Protein 7CYW (pdb70)

Solvent-accessible surface area: 18345 Å² total; per-residue (Å²): 196,23,4,0,0,0,0,0,2,6,6,19,37,38,2,31,0,0,16,9,0,0,16,33,0,25,55,75,79,30,84,10,50,1,6,0,0,0,2,46,56,35,50,42,128,48,6,51,117,33,0,65,49,8,27,87,50,27,102,100,5,101,97,37,56,0,88,9,110,112,41,81,125,117,140,143,32,64,97,28,52,18,6,28,82,15,0,10,77,8,0,100,95,0,0,103,60,0,56,87,34,97,67,98,14,7,0,0,0,0,1,17,2,0,0,64,0,1,7,56,36,147,58,113,18,42,2,11,0,0,4,18,10,0,0,4,11,0,0,0,12,14,51,1,42,134,22,93,90,58,110,61,56,15,107,3,104,64,17,78,59,0,60,55,99,11,3,13,108,35,3,45,68,74,146,52,26,41,0,41,8,0,38,46,0,9,105,60,2,57,90,6,109,0,0,0,0,8,0,1,60,58,7,8,72,107,10,4,68,14,20,103,67,45,123,8,37,80,118,28,18,89,10,30,13,0,0,3,18,81,46,27,149,71,140,146,127,13,138,20,43,88,46,0,102,141,32,71,126,80,23,0,0,1,0,7,14,16,66,127,99,40,19,57,65,103,45,16,55,59,0,0,68,0,2,43,138,15,86,20,81,1,0,3,12,8,94,154,85,108,12,108,172,54,12,29,102,132,22,40,106,88,1,49,127,80,5,64,14,27,98,120,7,23,34,10,61,0,4,45,29,90,2,7,3,0,0,0,0,21,0,16,6,24,13,0,3,25,0,0,62,65,13,7,6,0,0,0,0,5,48,120,30,32,13,60,1,0,0,45,5,0,60,103,27,18,0,1,27,12,36,97,126,11,58,102,31,9,30,63,11,0,36,138,54,0,146,79,0,24,20,124,40,124,18,39,137,42,0,121,125,7,8,80,41,0,105,138,5,49,66,146,66,10,51,1,11,63,20,6,72,101,11,7,60,85,27,174

Secondary structure (DSSP, 8-state):
--EEEEE--SSHHHHHHHHHHHHHHHSTTT--EEEEEEEES-SSHHHHHHHHHHHHH-TTSEEEEEE-PPPPP-SSS-HHHHHHHHHHHHGGGHHHHHHTSSS-EEEEEE-GGGHHHHHHSSS---EEEEESS-HHHHHHHHHGGG---TTS-B--TTS--B-GGGS-GGGG-TTSHHHHHHHHHHTTGGGSSEEEES--TTTSHHHHHHHHTSSSSTTS--EEE--PPPPPP-SS--TTHHHHHTSPTT-EEEEE--SS--S-HHHHHHHHHHHHHHT-EEEEE---HHHHHHH-HHHHHHHHHHEEEES---HHHHHTSTTEEEEEE---HHHHHHHHHHT--EEE---STTHHHHHHHHHHTTSEEE-TTGGG-HHHHHHHHHHHHHSSSHHHHHHHHHHHHHHHHHSTTSHHHHHHHHHHHH--

Organism: Fagopyrum esculentum (NCBI:txid3617)

Nearest PDB structures (foldseek):
  7cyw-assembly1_A  TM=1.002E+00  e=9.414E-86  Fagopyrum esculentum
  6llz-assembly2_B  TM=9.837E-01  e=6.152E-76  Fagopyrum esculentum
  6llg-assembly1_A  TM=9.850E-01  e=1.643E-75  Fagopyrum esculentum
  6llg-assembly2_B  TM=9.857E-01  e=1.173E-74  Fagopyrum esculentum
  6llw-assembly2_B  TM=9.772E-01  e=1.031E-72  Fagopyrum esculentum

GO terms:
  GO:0035251 UDP-glucosyltransferase activity (F, IDA)
  GO:0120514 2-hydroxyflavanone C-glucosyltransferase activity (F, EXP)

InterPro domains:
  IPR002213 UDP-glucuronosyl/UDP-glucosyltransferase [PF00201] (262-430)
  IPR002213 UDP-glucuronosyl/UDP-glucosyltransferase [cd03784] (20-437)
  IPR035595 UDP-glycosyltransferase family, conserved site [PS00375] (340-383)
  IPR050481 UDP-glycosyltransferase, plant-type [PTHR48048] (22-453)

Sequence (428 aa):
QPHVVVCSGAGMGHLTPFLNLASALSSAPYNCKVTLLIVIPLITDAESHHISSFFSSHPTIHRLDFHVNLPAPKPNVDPFFLRYKSISDSAHRLPVHLSALSPPISAVFSDFLFTQGLNTTLPHLPNYTFTTTSARFFTLMSSYVPHLASSSSPVEIPGLEPFPTDNIPPPFFNPEHIFTSFTISNAKYFSLSKGILVNTFDSFEPETLSALNSGDTLSDLPPVIPIGPLNELEHNKQEELLPWLDQQPEKSVLYVSFGNRTAMSSDQILELGMGLERSDCRFIWVVKKSELRKLFGEELYLKLSEKGKLVKWVNQTEILGHTAVGGFLSHCGWNSVMEAARRRGVPILAWPQHGDQRENAWVVEKAGLGVWEREWASGIQAAIVEKVKMIMGNNDLRKSSAMKVGEEAKRACDVGGSSATALMNIIGSLK

Radius of gyration: 21.25 Å; Cα contacts (8 Å, |Δi|>4): 823; chains: 1; bounding box: 52×58×50 Å

B-factor: mean 33.5, std 13.97, range [15.5, 98.68]

Foldseek 3Di:
DAEEEEEFAADDLGVFVSLLVQVVCCDPPLNHQYEYEDEPPHPDPVVVVVVVQSCVVVVSYHYDYDYFDQDDDDPPDDRVLSRLLRLLVCLLVPQVVPCPDPDDHFEYEYELSNQLNQQPHPPNGQYADEYSADLQLVLVLLCLLVAADLPAWDDFPQDDTHGSVQAFVCSNPCPDSNSVSSNSRSVRQLRHQEYEYADFCLLPVSSQVSQVVCPTPVSHHHYAYQDPRDGDDGPDAWPCVVVLVPADFLQEEEEDADQDQADDLVLVLLLLLLCLLLLTAYEYQPVNPVPCVSNDPVSVVSNVVRYHHHNDGPLLNVLQRRSHNAYEYLQSPNNVRSLLQNLHEYAHDHDGDNSVVSQVSCVVQLSYHYPPPCVVRVSVVSNPCVCVSSDPDPSSVSSVVSNVLRVQQCPVVHRNVVRVSVVSVPTD

CATH classification: 3.40.50.2000 (+1 more: 3.40.50.2000)

Structure (mmCIF, N/CA/C/O backbone):
data_7CYW
#
_entry.id   7CYW
#
_cell.length_a   53.565
_cell.length_b   76.010
_cell.length_c   93.194
_cell.angle_alpha   90.000
_cell.angle_beta   90.000
_cell.angle_gamma   90.000
#
_symmetry.space_group_name_H-M   'P 21 21 21'
#
loop_
_entity.id
_entity.type
_entity.pdbx_description
1 polymer 'UDP-glycosyltransferase 708C1'
2 non-polymer 'ACETATE ION'
3 non-polymer "5-bromouridine 5'-(tetrahydrogen triphosphate)"
4 water water
#
loop_
_atom_site.group_PDB
_atom_site.id
_atom_site.type_symbol
_atom_site.label_atom_id
_atom_site.label_alt_id
_atom_site.label_comp_id
_atom_site.label_asym_id
_atom_site.label_entity_id
_atom_site.label_seq_id
_atom_site.pdbx_PDB_ins_code
_atom_site.Cartn_x
_atom_site.Cartn_y
_atom_site.Cartn_z
_atom_site.occupancy
_atom_site.B_iso_or_equiv
_atom_site.auth_seq_id
_atom_site.auth_comp_id
_atom_site.auth_asym_id
_atom_site.auth_atom_id
_atom_site.pdbx_PDB_model_num
ATOM 1 N N . GLN A 1 5 ? 19.760 63.801 47.640 1.00 66.98 19 GLN A N 1
ATOM 2 C CA . GLN A 1 5 ? 20.582 64.831 46.913 1.00 66.65 19 GLN A CA 1
ATOM 3 C C . GLN A 1 5 ? 21.468 64.333 45.748 1.00 60.82 19 GLN A C 1
ATOM 4 O O . GLN A 1 5 ? 21.513 65.003 44.718 1.00 63.43 19 GLN A O 1
ATOM 10 N N . PRO A 1 6 ? 22.190 63.193 45.899 1.00 56.76 20 PRO A N 1
ATOM 11 C CA . PRO A 1 6 ? 23.025 62.736 44.762 1.00 53.49 20 PRO A CA 1
ATOM 12 C C . PRO A 1 6 ? 22.211 62.326 43.537 1.00 50.43 20 PRO A C 1
ATOM 13 O O . PRO A 1 6 ? 21.251 61.565 43.675 1.00 51.22 20 PRO A O 1
ATOM 17 N N . HIS A 1 7 ? 22.577 62.848 42.363 1.00 46.41 21 HIS A N 1
ATOM 18 C CA . HIS A 1 7 ? 21.902 62.500 41.116 1.00 43.43 21 HIS A CA 1
ATOM 19 C C . HIS A 1 7 ? 22.667 61.386 40.438 1.00 43.76 21 HIS A C 1
ATOM 20 O O . HIS A 1 7 ? 23.809 61.575 40.022 1.00 44.77 21 HIS A O 1
ATOM 27 N N . VAL A 1 8 ? 22.026 60.231 40.313 1.00 42.41 22 VAL A N 1
ATOM 28 C CA . VAL A 1 8 ? 22.650 59.076 39.683 1.00 37.93 22 VAL A CA 1
ATOM 29 C C . VAL A 1 8 ? 21.848 58.643 38.467 1.00 34.74 22 VAL A C 1
ATOM 30 O O . VAL A 1 8 ? 20.614 58.811 38.423 1.00 34.64 22 VAL A O 1
ATOM 34 N N . VAL A 1 9 ? 22.563 58.110 37.478 1.00 29.16 23 VAL A N 1
ATOM 35 C CA . VAL A 1 9 ? 21.966 57.618 36.265 1.00 28.50 23 VAL A CA 1
ATOM 36 C C . VAL A 1 9 ? 22.175 56.114 36.262 1.00 26.98 23 VAL A C 1
ATOM 37 O O . VAL A 1 9 ? 23.313 55.645 36.401 1.00 24.18 23 VAL A O 1
ATOM 41 N N . VAL A 1 10 ? 21.072 55.385 36.102 1.00 26.40 24 VAL A N 1
ATOM 42 C CA . VAL A 1 10 ? 21.097 53.943 35.953 1.00 26.16 24 VAL A CA 1
ATOM 43 C C . VAL A 1 10 ? 20.910 53.702 34.475 1.00 24.49 24 VAL A C 1
ATOM 44 O O . VAL A 1 10 ? 19.892 54.097 33.921 1.00 26.10 24 VAL A O 1
ATOM 48 N N . CYS A 1 11 ? 21.896 53.074 33.839 1.00 26.01 25 CYS A N 1
ATOM 49 C CA . CYS A 1 11 ? 21.875 52.836 32.389 1.00 25.45 25 CYS A CA 1
ATOM 50 C C . CYS A 1 11 ? 21.595 51.390 32.059 1.00 25.77 25 CYS A C 1
ATOM 51 O O . CYS A 1 11 ? 22.493 50.539 32.125 1.00 23.64 25 CYS A O 1
ATOM 54 N N . SER A 1 12 ? 20.343 51.121 31.699 1.00 24.02 26 SER A N 1
ATOM 55 C CA . SER A 1 12 ? 19.899 49.787 31.348 1.00 26.59 26 SER A CA 1
ATOM 56 C C . SER A 1 12 ? 20.221 49.467 29.896 1.00 26.29 26 SER A C 1
ATOM 57 O O . SER A 1 12 ? 20.580 50.352 29.116 1.00 27.47 26 SER A O 1
ATOM 60 N N . GLY A 1 13 ? 20.036 48.205 29.521 1.00 27.90 27 GLY A N 1
ATOM 61 C CA . GLY A 1 13 ? 20.420 47.713 28.189 1.00 29.53 27 GLY A CA 1
ATOM 62 C C . GLY A 1 13 ? 19.239 47.194 27.400 1.00 31.10 27 GLY A C 1
ATOM 63 O O . GLY A 1 13 ? 18.320 47.953 27.099 1.00 34.06 27 GLY A O 1
ATOM 64 N N . ALA A 1 14 ? 19.263 45.917 27.043 1.00 29.68 28 ALA A N 1
ATOM 65 C CA . ALA A 1 14 ? 18.181 45.325 26.252 1.00 31.75 28 ALA A CA 1
ATOM 66 C C . ALA A 1 14 ? 17.780 43.957 26.801 1.00 33.34 28 ALA A C 1
ATOM 67 O O . ALA A 1 14 ? 18.632 43.166 27.183 1.00 32.38 28 ALA A O 1
ATOM 69 N N . GLY A 1 15 ? 16.475 43.706 26.842 1.00 38.04 29 GLY A N 1
ATOM 70 C CA . GLY A 1 15 ? 15.920 42.401 27.234 1.00 39.72 29 GLY A CA 1
ATOM 71 C C . GLY A 1 15 ? 15.706 42.322 28.732 1.00 38.80 29 GLY A C 1
ATOM 72 O O . GLY A 1 15 ? 16.485 42.895 29.500 1.00 37.12 29 GLY A O 1
ATOM 73 N N . MET A 1 16 ? 14.674 41.580 29.142 1.00 38.92 30 MET A N 1
ATOM 74 C CA . MET A 1 16 ? 14.229 41.520 30.549 1.00 38.16 30 MET A CA 1
ATOM 75 C C . MET A 1 16 ? 15.285 41.130 31.580 1.00 36.93 30 MET A C 1
ATOM 76 O O . MET A 1 16 ? 15.303 41.654 32.693 1.00 37.22 30 MET A O 1
ATOM 81 N N . GLY A 1 17 ? 16.153 40.201 31.209 1.00 38.62 31 GLY A N 1
ATOM 82 C CA . GLY A 1 17 ? 17.240 39.759 32.080 1.00 38.24 31 GLY A CA 1
ATOM 83 C C . GLY A 1 17 ? 18.206 40.879 32.405 1.00 38.24 31 GLY A C 1
ATOM 84 O O . GLY A 1 17 ? 18.887 40.861 33.428 1.00 37.27 31 GLY A O 1
ATOM 85 N N . HIS A 1 18 ? 18.284 41.852 31.515 1.00 37.59 32 HIS A N 1
ATOM 86 C CA . HIS A 1 18 ? 19.035 43.036 31.811 1.00 40.12 32 HIS A CA 1
ATOM 87 C C . HIS A 1 18 ? 18.157 44.069 32.460 1.00 37.27 32 HIS A C 1
ATOM 88 O O . HIS A 1 18 ? 18.553 44.620 33.458 1.00 42.39 32 HIS A O 1
ATOM 95 N N . LEU A 1 19 ? 16.937 44.251 31.979 1.00 33.97 33 LEU A N 1
ATOM 96 C CA . LEU A 1 19 ? 16.079 45.333 32.469 1.00 32.99 33 LEU A CA 1
ATOM 97 C C . LEU A 1 19 ? 15.708 45.239 33.947 1.00 28.65 33 LEU A C 1
ATOM 98 O O . LEU A 1 19 ? 15.935 46.178 34.728 1.00 26.21 33 LEU A O 1
ATOM 103 N N . THR A 1 20 ? 15.152 44.095 34.332 1.00 27.51 34 THR A N 1
ATOM 104 C CA . THR A 1 20 ? 14.660 43.893 35.695 1.00 27.36 34 THR A CA 1
ATOM 105 C C . THR A 1 20 ? 15.622 44.364 36.794 1.00 24.80 34 THR A C 1
ATOM 106 O O . THR A 1 20 ? 15.242 45.201 37.594 1.00 25.80 34 THR A O 1
ATOM 110 N N . PRO A 1 21 ? 16.873 43.866 36.821 1.00 23.62 35 PRO A N 1
ATOM 111 C CA . PRO A 1 21 ? 17.775 44.306 37.906 1.00 23.11 35 PRO A CA 1
ATOM 112 C C . PRO A 1 21 ? 18.065 45.816 37.878 1.00 21.82 35 PRO A C 1
ATOM 113 O O . PRO A 1 21 ? 18.230 46.425 38.936 1.00 22.19 35 PRO A O 1
ATOM 117 N N . PHE A 1 22 ? 18.085 46.425 36.695 1.00 21.68 36 PHE A N 1
ATOM 118 C CA . PHE A 1 22 ? 18.241 47.891 36.604 1.00 23.82 36 PHE A CA 1
ATOM 119 C C . PHE A 1 22 ? 17.030 48.644 37.158 1.00 22.57 36 PHE A C 1
ATOM 120 O O . PHE A 1 22 ? 17.195 49.635 37.874 1.00 23.49 36 PHE A O 1
ATOM 128 N N . LEU A 1 23 ? 15.833 48.148 36.861 1.00 24.37 37 LEU A N 1
ATOM 129 C CA . LEU A 1 23 ? 14.597 48.693 37.473 1.00 26.07 37 LEU A CA 1
ATOM 130 C C . LEU A 1 23 ? 14.621 48.565 38.975 1.00 24.79 37 LEU A C 1
ATOM 131 O O . LEU A 1 23 ? 14.287 49.519 39.680 1.00 24.78 37 LEU A O 1
ATOM 136 N N . ASN A 1 24 ? 15.023 47.385 39.461 1.00 25.52 38 ASN A N 1
ATOM 137 C CA . ASN A 1 24 ? 15.139 47.127 40.885 1.00 25.47 38 ASN A CA 1
ATOM 138 C C . ASN A 1 24 ? 16.183 48.021 41.533 1.00 25.26 38 ASN A C 1
ATOM 139 O O . ASN A 1 24 ? 15.966 48.505 42.632 1.00 24.78 38 ASN A O 1
ATOM 144 N N . LEU A 1 25 ? 17.322 48.216 40.873 1.00 24.44 39 LEU A N 1
ATOM 145 C CA . LEU A 1 25 ? 18.349 49.112 41.413 1.00 25.91 39 LEU A CA 1
ATOM 146 C C . LEU A 1 25 ? 17.858 50.574 41.489 1.00 24.97 39 LEU A C 1
ATOM 147 O O . LEU A 1 25 ? 17.970 51.241 42.525 1.00 25.84 39 LEU A O 1
ATOM 152 N N . ALA A 1 26 ? 17.313 51.039 40.377 1.00 25.48 40 ALA A N 1
ATOM 153 C CA . ALA A 1 26 ? 16.787 52.388 40.257 1.00 26.88 40 ALA A CA 1
ATOM 154 C C . ALA A 1 26 ? 15.791 52.659 41.379 1.00 29.22 40 ALA A C 1
ATOM 155 O O . ALA A 1 26 ? 15.867 53.691 42.042 1.00 29.74 40 ALA A O 1
ATOM 157 N N . SER A 1 27 ? 14.901 51.697 41.621 1.00 30.93 41 SER A N 1
ATOM 158 C CA . SER A 1 27 ? 13.882 51.822 42.660 1.00 31.73 41 SER A CA 1
ATOM 159 C C . SER A 1 27 ? 14.481 51.844 44.064 1.00 33.34 41 SER A C 1
ATOM 160 O O . SER A 1 27 ? 14.084 52.657 44.899 1.00 34.76 41 SER A O 1
ATOM 163 N N . ALA A 1 28 ? 15.430 50.950 44.321 1.00 32.84 42 ALA A N 1
ATOM 164 C CA . ALA A 1 28 ? 16.102 50.885 45.621 1.00 34.13 42 ALA A CA 1
ATOM 165 C C . ALA A 1 28 ? 16.846 52.181 45.933 1.00 34.82 42 ALA A C 1
ATOM 166 O O . ALA A 1 28 ? 16.783 52.667 47.049 1.00 37.87 42 ALA A O 1
ATOM 168 N N . LEU A 1 29 ? 17.533 52.740 44.943 1.00 33.76 43 LEU A N 1
ATOM 169 C CA . LEU A 1 29 ? 18.265 53.999 45.124 1.00 35.01 43 LEU A CA 1
ATOM 170 C C . LEU A 1 29 ? 17.360 55.219 45.337 1.00 38.32 43 LEU A C 1
ATOM 171 O O . LEU A 1 29 ? 17.704 56.098 46.119 1.00 40.54 43 LEU A O 1
ATOM 176 N N . SER A 1 30 ? 16.219 55.257 44.649 1.00 39.93 44 SER A N 1
ATOM 177 C CA . SER A 1 30 ? 15.242 56.351 44.783 1.00 43.49 44 SER A CA 1
ATOM 178 C C . SER A 1 30 ? 14.640 56.507 46.184 1.00 48.48 44 SER A C 1
ATOM 179 O O . SER A 1 30 ? 14.279 57.619 46.583 1.00 52.50 44 SER A O 1
ATOM 182 N N . SER A 1 31 ? 14.502 55.387 46.892 1.00 48.88 45 SER A N 1
ATOM 183 C CA . SER A 1 31 ? 13.846 55.322 48.197 1.00 49.58 45 SER A CA 1
ATOM 184 C C . SER A 1 31 ? 14.843 55.373 49.346 1.00 48.38 45 SER A C 1
ATOM 185 O O . SER A 1 31 ? 16.058 55.286 49.142 1.00 42.85 45 SER A O 1
ATOM 188 N N . ALA A 1 32 ? 14.308 55.491 50.562 1.00 47.86 46 ALA A N 1
ATOM 189 C CA . ALA A 1 32 ? 15.105 55.371 51.790 1.00 49.59 46 ALA A CA 1
ATOM 190 C C . ALA A 1 32 ? 15.625 53.937 51.898 1.00 49.21 46 ALA A C 1
ATOM 191 O O . ALA A 1 32 ? 14.946 53.026 51.424 1.00 51.17 46 ALA A O 1
ATOM 193 N N . PRO A 1 33 ? 16.789 53.704 52.518 1.00 48.99 47 PRO A N 1
ATOM 194 C CA . PRO A 1 33 ? 17.613 54.707 53.212 1.00 49.93 47 PRO A CA 1
ATOM 195 C C . PRO A 1 33 ? 18.720 55.347 52.355 1.00 50.06 47 PRO A C 1
ATOM 196 O O . PRO A 1 33 ? 19.588 56.030 52.897 1.00 53.38 47 PRO A O 1
ATOM 200 N N . TYR A 1 34 ? 18.685 55.131 51.038 1.00 48.91 48 TYR A N 1
ATOM 201 C CA . TYR A 1 34 ? 19.699 55.663 50.122 1.00 50.16 48 TYR A CA 1
ATOM 202 C C . TYR A 1 34 ? 19.316 57.074 49.700 1.00 50.88 48 TYR A C 1
ATOM 203 O O . TYR A 1 34 ? 20.162 57.970 49.681 1.00 54.08 48 TYR A O 1
ATOM 212 N N . ASN A 1 35 ? 18.041 57.260 49.368 1.00 52.45 49 ASN A N 1
ATOM 213 C CA . ASN A 1 35 ? 17.473 58.582 49.082 1.00 52.94 49 ASN A CA 1
ATOM 214 C C . ASN A 1 35 ? 18.279 59.330 48.026 1.00 50.70 49 ASN A C 1
ATOM 215 O O . ASN A 1 35 ? 18.813 60.408 48.295 1.00 55.92 49 ASN A O 1
ATOM 220 N N . CYS A 1 36 ? 18.389 58.742 46.839 1.00 46.37 50 CYS A N 1
ATOM 221 C CA . CYS A 1 36 ? 19.059 59.386 45.707 1.00 43.11 50 CYS A CA 1
ATOM 222 C C . CYS A 1 36 ? 18.046 59.982 44.769 1.00 40.74 50 CYS A C 1
ATOM 223 O O . CYS A 1 36 ? 16.907 59.530 44.694 1.00 41.22 50 CYS A O 1
ATOM 226 N N . LYS A 1 37 ? 18.488 61.007 44.057 1.00 38.05 51 LYS A N 1
ATOM 227 C CA . LYS A 1 37 ? 17.846 61.458 42.849 1.00 38.73 51 LYS A CA 1
ATOM 228 C C . LYS A 1 37 ? 18.265 60.515 41.707 1.00 37.55 51 LYS A C 1
ATOM 229 O O . LYS A 1 37 ? 19.452 60.433 41.379 1.00 35.45 51 LYS A O 1
ATOM 235 N N . VAL A 1 38 ? 17.298 59.817 41.106 1.00 35.23 52 VAL A N 1
ATOM 236 C CA . VAL A 1 38 ? 17.585 58.770 40.094 1.00 34.42 52 VAL A CA 1
ATOM 237 C C . VAL A 1 38 ? 17.023 59.121 38.725 1.00 33.10 52 VAL A C 1
ATOM 238 O O . VAL A 1 38 ? 15.854 59.488 38.592 1.00 35.05 52 VAL A O 1
ATOM 242 N N . THR A 1 39 ? 17.873 58.997 37.710 1.00 33.51 53 THR A N 1
ATOM 243 C CA . THR A 1 39 ? 17.449 58.983 36.325 1.00 32.82 53 THR A CA 1
ATOM 244 C C . THR A 1 39 ? 17.725 57.600 35.738 1.00 33.98 53 THR A C 1
ATOM 245 O O . THR A 1 39 ? 18.829 57.074 35.875 1.00 31.70 53 THR A O 1
ATOM 249 N N . LEU A 1 40 ? 16.735 57.054 35.038 1.00 31.50 54 LEU A N 1
ATOM 250 C CA . LEU A 1 40 ? 16.823 55.719 34.467 1.00 30.09 54 LEU A CA 1
ATOM 251 C C . LEU A 1 40 ? 16.876 55.815 32.952 1.00 30.12 54 LEU A C 1
ATOM 252 O O . LEU A 1 40 ? 15.899 56.188 32.293 1.00 33.72 54 LEU A O 1
ATOM 257 N N . LEU A 1 41 ? 18.039 55.510 32.399 1.00 28.25 55 LEU A N 1
ATOM 258 C CA . LEU A 1 41 ? 18.224 55.495 30.953 1.00 28.62 55 LEU A CA 1
ATOM 259 C C . LEU A 1 41 ? 17.689 54.207 30.345 1.00 29.11 55 LEU A C 1
ATOM 260 O O . LEU A 1 41 ? 17.964 53.116 30.856 1.00 28.41 55 LEU A O 1
ATOM 265 N N . ILE A 1 42 ? 16.942 54.355 29.245 1.00 28.44 56 ILE A N 1
ATOM 266 C CA . ILE A 1 42 ? 16.322 53.265 28.508 1.00 28.13 56 ILE A CA 1
ATOM 267 C C . ILE A 1 42 ? 16.791 53.337 27.069 1.00 29.71 56 ILE A C 1
ATOM 268 O O . ILE A 1 42 ? 16.738 54.409 26.446 1.00 30.96 56 ILE A O 1
ATOM 273 N N . VAL A 1 43 ? 17.246 52.211 26.534 1.00 29.77 57 VAL A N 1
ATOM 274 C CA . VAL A 1 43 ? 17.665 52.137 25.141 1.00 31.17 57 VAL A CA 1
ATOM 275 C C . VAL A 1 43 ? 16.419 51.905 24.297 1.00 33.67 57 VAL A C 1
ATOM 276 O O . VAL A 1 43 ? 15.716 50.914 24.495 1.00 34.00 57 VAL A O 1
ATOM 280 N N . ILE A 1 44 ? 16.158 52.819 23.361 1.00 35.39 58 ILE A N 1
ATOM 281 C CA . ILE A 1 44 ? 15.025 52.673 22.433 1.00 37.50 58 ILE A CA 1
ATOM 282 C C . ILE A 1 44 ? 15.490 52.515 20.970 1.00 37.78 58 ILE A C 1
ATOM 283 O O . ILE A 1 44 ? 16.560 52.990 20.615 1.00 33.47 58 ILE A O 1
ATOM 288 N N . PRO A 1 45 ? 14.710 51.825 20.130 1.00 38.95 59 PRO A N 1
ATOM 289 C CA . PRO A 1 45 ? 13.495 51.139 20.564 1.00 40.16 59 PRO A CA 1
ATOM 290 C C . PRO A 1 45 ? 13.815 49.836 21.282 1.00 41.13 59 PRO A C 1
ATOM 291 O O . PRO A 1 45 ? 14.912 49.276 21.141 1.00 37.90 59 PRO A O 1
ATOM 295 N N . LEU A 1 46 ? 12.842 49.391 22.065 1.00 42.57 60 LEU A N 1
ATOM 296 C CA . LEU A 1 46 ? 12.953 48.185 22.862 1.00 44.44 60 LEU A CA 1
ATOM 297 C C . LEU A 1 46 ? 12.872 46.976 21.945 1.00 47.60 60 LEU A C 1
ATOM 298 O O . LEU A 1 46 ? 12.223 47.021 20.897 1.00 46.58 60 LEU A O 1
ATOM 303 N N . ILE A 1 47 ? 13.557 45.903 22.328 1.00 53.33 61 ILE A N 1
ATOM 304 C CA . ILE A 1 47 ? 13.710 44.739 21.449 1.00 56.53 61 ILE A CA 1
ATOM 305 C C . ILE A 1 47 ? 12.385 43.961 21.275 1.00 59.50 61 ILE A C 1
ATOM 306 O O . ILE A 1 47 ? 12.166 43.337 20.235 1.00 60.63 61 ILE A O 1
ATOM 311 N N . THR A 1 48 ? 11.512 44.013 22.287 1.00 60.97 62 THR A N 1
ATOM 312 C CA . THR A 1 48 ? 10.164 43.417 22.215 1.00 62.68 62 THR A CA 1
ATOM 313 C C . THR A 1 48 ? 9.079 44.373 22.719 1.00 63.29 62 THR A C 1
ATOM 314 O O . THR A 1 48 ? 9.339 45.260 23.532 1.00 65.15 62 THR A O 1
ATOM 318 N N . ASP A 1 49 ? 7.860 44.159 22.227 1.00 65.80 63 ASP A N 1
ATOM 319 C CA . ASP A 1 49 ? 6.671 44.932 22.635 1.00 66.21 63 ASP A CA 1
ATOM 320 C C . ASP A 1 49 ? 6.313 44.799 24.120 1.00 62.81 63 ASP A C 1
ATOM 321 O O . ASP A 1 49 ? 5.737 45.715 24.708 1.00 63.46 63 ASP A O 1
ATOM 326 N N . ALA A 1 50 ? 6.645 43.651 24.706 1.00 59.47 64 ALA A N 1
ATOM 327 C CA . ALA A 1 50 ? 6.379 43.364 26.120 1.00 60.44 64 ALA A CA 1
ATOM 328 C C . ALA A 1 50 ? 7.106 44.302 27.085 1.00 62.86 64 ALA A C 1
ATOM 329 O O . ALA A 1 50 ? 6.527 44.764 28.070 1.00 66.12 64 ALA A O 1
ATOM 331 N N . GLU A 1 51 ? 8.378 44.573 26.804 1.00 62.02 65 GLU A N 1
ATOM 332 C CA . GLU A 1 51 ? 9.193 45.454 27.648 1.00 60.17 65 GLU A CA 1
ATOM 333 C C . GLU A 1 51 ? 8.616 46.862 27.775 1.00 56.16 65 GLU A C 1
ATOM 334 O O . GLU A 1 51 ? 8.705 47.474 28.846 1.00 57.00 65 GLU A O 1
ATOM 340 N N . SER A 1 52 ? 8.016 47.351 26.691 1.00 54.39 66 SER A N 1
ATOM 341 C CA . SER A 1 52 ? 7.403 48.686 26.649 1.00 53.25 66 SER A CA 1
ATOM 342 C C . SER A 1 52 ? 6.319 48.829 27.702 1.00 51.57 66 SER A C 1
ATOM 343 O O . SER A 1 52 ? 6.260 49.835 28.413 1.00 50.97 66 SER A O 1
ATOM 346 N N . HIS A 1 53 ? 5.460 47.814 27.765 1.00 53.66 67 HIS A N 1
ATOM 347 C CA . HIS A 1 53 ? 4.444 47.665 28.810 1.00 58.31 67 HIS A CA 1
ATOM 348 C C . HIS A 1 53 ? 5.055 47.792 30.220 1.00 52.88 67 HIS A C 1
ATOM 349 O O . HIS A 1 53 ? 4.618 48.645 30.999 1.00 49.71 67 HIS A O 1
ATOM 356 N N . HIS A 1 54 ? 6.079 46.984 30.515 1.00 52.95 68 HIS A N 1
ATOM 357 C CA . HIS A 1 54 ? 6.711 46.942 31.858 1.00 51.11 68 HIS A CA 1
ATOM 358 C C . HIS A 1 54 ? 7.419 48.245 32.250 1.00 45.42 68 HIS A C 1
ATOM 359 O O . HIS A 1 54 ? 7.333 48.684 33.395 1.00 43.80 68 HIS A O 1
ATOM 366 N N . ILE A 1 55 ? 8.124 48.853 31.301 1.00 41.88 69 ILE A N 1
ATOM 367 C CA . ILE A 1 55 ? 8.883 50.079 31.558 1.00 40.95 69 ILE A CA 1
ATOM 368 C C . ILE A 1 55 ? 7.932 51.248 31.859 1.00 40.39 69 ILE A C 1
ATOM 369 O O . ILE A 1 55 ? 8.122 51.991 32.835 1.00 36.59 69 ILE A O 1
ATOM 374 N N . SER A 1 56 ? 6.889 51.373 31.045 1.00 42.33 70 SER A N 1
ATOM 375 C CA . SER A 1 56 ? 5.845 52.380 31.271 1.00 44.86 70 SER A CA 1
ATOM 376 C C . SER A 1 56 ? 5.195 52.248 32.649 1.00 41.05 70 SER A C 1
ATOM 377 O O . SER A 1 56 ? 5.053 53.238 33.370 1.00 39.20 70 SER A O 1
ATOM 380 N N . SER A 1 57 ? 4.812 51.023 33.006 1.00 41.26 71 SER A N 1
ATOM 381 C CA . SER A 1 57 ? 4.284 50.720 34.352 1.00 41.87 71 SER A CA 1
ATOM 382 C C . SER A 1 57 ? 5.216 51.174 35.477 1.00 38.84 71 SER A C 1
ATOM 383 O O . SER A 1 57 ? 4.766 51.744 36.479 1.00 38.13 71 SER A O 1
ATOM 386 N N . PHE A 1 58 ? 6.517 50.935 35.297 1.00 37.14 72 PHE A N 1
ATOM 387 C CA . PHE A 1 58 ? 7.520 51.280 36.310 1.00 33.57 72 PHE A CA 1
ATOM 388 C C . PHE A 1 58 ? 7.599 52.781 36.594 1.00 33.23 72 PHE A C 1
ATOM 389 O O . PHE A 1 58 ? 7.622 53.190 37.759 1.00 34.80 72 PHE A O 1
ATOM 397 N N . PHE A 1 59 ? 7.688 53.595 35.544 1.00 33.26 73 PHE A N 1
ATOM 398 C CA . PHE A 1 59 ? 7.816 55.056 35.712 1.00 33.77 73 PHE A CA 1
ATOM 399 C C . PHE A 1 59 ? 6.560 55.693 36.328 1.00 33.75 73 PHE A C 1
ATOM 400 O O . PHE A 1 59 ? 6.661 56.667 37.084 1.00 34.46 73 PHE A O 1
ATOM 408 N N . SER A 1 60 ? 5.395 55.132 36.019 1.00 34.98 74 SER A N 1
ATOM 409 C CA . SER A 1 60 ? 4.126 55.518 36.674 1.00 36.92 74 SER A CA 1
ATOM 410 C C . SER A 1 60 ? 4.142 55.279 38.172 1.00 38.26 74 SER A C 1
ATOM 411 O O . SER A 1 60 ? 3.727 56.140 38.950 1.00 36.16 74 SER A O 1
ATOM 414 N N . SER A 1 61 ? 4.621 54.100 38.564 1.00 36.67 75 SER A N 1
ATOM 415 C CA . SER A 1 61 ? 4.711 53.732 39.981 1.00 37.74 75 SER A CA 1
ATOM 416 C C . SER A 1 61 ? 5.910 54.364 40.720 1.00 35.70 75 SER A C 1
ATOM 417 O O . SER A 1 61 ? 5.987 54.278 41.945 1.00 36.06 75 SER A O 1
ATOM 420 N N . HIS A 1 62 ? 6.835 54.979 39.973 1.00 34.61 76 HIS A N 1
ATOM 421 C CA . HIS A 1 62 ? 7.991 55.705 40.529 1.00 37.34 76 HIS A CA 1
ATOM 422 C C . HIS A 1 62 ? 8.121 57.081 39.884 1.00 39.78 76 HIS A C 1
ATOM 423 O O . HIS A 1 62 ? 9.098 57.348 39.170 1.00 37.97 76 HIS A O 1
ATOM 430 N N . PRO A 1 63 ? 7.142 57.974 40.136 1.00 41.99 77 PRO A N 1
ATOM 431 C CA . PRO A 1 63 ? 7.175 59.312 39.525 1.00 43.59 77 PRO A CA 1
ATOM 432 C C . PRO A 1 63 ? 8.402 60.161 39.852 1.00 42.31 77 PRO A C 1
ATOM 433 O O . PRO A 1 63 ? 8.707 61.076 39.096 1.00 42.25 77 PRO A O 1
ATOM 437 N N . THR A 1 64 ? 9.100 59.867 40.949 1.00 42.48 78 THR A N 1
ATOM 438 C CA . THR A 1 64 ? 10.314 60.616 41.286 1.00 43.75 78 THR A CA 1
ATOM 439 C C . THR A 1 64 ? 11.565 60.157 40.498 1.00 43.47 78 THR A C 1
ATOM 440 O O . THR A 1 64 ? 12.611 60.817 40.576 1.00 45.55 78 THR A O 1
ATOM 444 N N . ILE A 1 65 ? 11.446 59.063 39.729 1.00 38.31 79 ILE A N 1
ATOM 445 C CA . ILE A 1 65 ? 12.517 58.587 38.843 1.00 36.83 79 ILE A CA 1
ATOM 446 C C . ILE A 1 65 ? 12.265 59.077 37.436 1.00 37.98 79 ILE A C 1
ATOM 447 O O . ILE A 1 65 ? 11.259 58.721 36.838 1.00 41.39 79 ILE A O 1
ATOM 452 N N . HIS A 1 66 ? 13.198 59.851 36.889 1.00 40.91 80 HIS A N 1
ATOM 453 C CA . HIS A 1 66 ? 13.065 60.356 35.528 1.00 43.30 80 HIS A CA 1
ATOM 454 C C . HIS A 1 66 ? 13.528 59.375 34.469 1.00 40.92 80 HIS A C 1
ATOM 455 O O . HIS A 1 66 ? 14.619 58.816 34.569 1.00 37.84 80 HIS A O 1
ATOM 462 N N . ARG A 1 67 ? 12.699 59.214 33.439 1.00 39.25 81 ARG A N 1
ATOM 463 C CA . ARG A 1 67 ? 13.041 58.441 32.264 1.00 38.80 81 ARG A CA 1
ATOM 464 C C . ARG A 1 67 ? 13.933 59.258 31.339 1.00 40.59 81 ARG A C 1
ATOM 465 O O . ARG A 1 67 ? 13.691 60.452 31.124 1.00 39.18 81 ARG A O 1
ATOM 473 N N . LEU A 1 68 ? 14.953 58.601 30.790 1.00 38.41 82 LEU A N 1
ATOM 474 C CA . LEU A 1 68 ? 15.800 59.172 29.758 1.00 38.13 82 LEU A CA 1
ATOM 475 C C . LEU A 1 68 ? 15.946 58.163 28.639 1.00 39.76 82 LEU A C 1
ATOM 476 O O . LEU A 1 68 ? 16.557 57.106 28.826 1.00 35.38 82 LEU A O 1
ATOM 481 N N . ASP A 1 69 ? 15.372 58.459 27.475 1.00 36.75 83 ASP A N 1
ATOM 482 C CA . ASP A 1 69 ? 15.539 57.575 26.331 1.00 39.65 83 ASP A CA 1
ATOM 483 C C . ASP A 1 69 ? 16.896 57.811 25.685 1.00 39.02 83 ASP A C 1
ATOM 484 O O . ASP A 1 69 ? 17.472 58.900 25.801 1.00 43.52 83 ASP A O 1
ATOM 489 N N . PHE A 1 70 ? 17.387 56.762 25.033 1.00 36.85 84 PHE A N 1
ATOM 490 C CA . PHE A 1 70 ? 18.664 56.754 24.354 1.00 33.59 84 PHE A CA 1
ATOM 491 C C . PHE A 1 70 ? 18.492 55.931 23.097 1.00 33.44 84 PHE A C 1
ATOM 492 O O . PHE A 1 70 ? 18.440 54.693 23.147 1.00 32.94 84 PHE A O 1
ATOM 500 N N . HIS A 1 71 ? 18.356 56.619 21.960 1.00 32.26 85 HIS A N 1
ATOM 501 C CA . HIS A 1 71 ? 18.047 55.953 20.713 1.00 32.68 85 HIS A CA 1
ATOM 502 C C . HIS A 1 71 ? 19.287 55.342 20.109 1.00 33.70 85 HIS A C 1
ATOM 503 O O . HIS A 1 71 ? 20.319 56.007 19.954 1.00 35.97 85 HIS A O 1
ATOM 510 N N . VAL A 1 72 ? 19.154 54.076 19.740 1.00 33.19 86 VAL A N 1
ATOM 511 C CA . VAL A 1 72 ? 20.159 53.340 19.008 1.00 33.94 86 VAL A CA 1
ATOM 512 C C . VAL A 1 72 ? 19.406 52.596 17.901 1.00 37.08 86 VAL A C 1
ATOM 513 O O . VAL A 1 72 ? 18.475 51.843 18.189 1.00 34.44 86 VAL A O 1
ATOM 517 N N . ASN A 1 73 ? 19.821 52.783 16.646 1.00 39.13 87 ASN A N 1
ATOM 518 C CA . ASN A 1 73 ? 19.171 52.113 15.514 1.00 40.86 87 ASN A CA 1
ATOM 519 C C . ASN A 1 73 ? 19.307 50.600 15.577 1.00 42.72 87 ASN A C 1
ATOM 520 O O . ASN A 1 73 ? 20.341 50.086 15.983 1.00 39.63 87 ASN A O 1
ATOM 525 N N . LEU A 1 74 ? 18.260 49.895 15.161 1.00 41.94 88 LEU A N 1
ATOM 526 C CA . LEU A 1 74 ? 18.308 48.446 15.082 1.00 44.73 88 LEU A CA 1
ATOM 527 C C . LEU A 1 74 ? 19.310 48.095 14.018 1.00 45.53 88 LEU A C 1
ATOM 528 O O . LEU A 1 74 ? 19.293 48.714 12.959 1.00 50.02 88 LEU A O 1
ATOM 533 N N . PRO A 1 75 ? 20.202 47.127 14.292 1.00 46.55 89 PRO A N 1
ATOM 534 C CA . PRO A 1 75 ? 21.053 46.686 13.196 1.00 49.49 89 PRO A CA 1
ATOM 535 C C . PRO A 1 75 ? 20.250 45.833 12.216 1.00 50.40 89 PRO A C 1
ATOM 536 O O . PRO A 1 75 ? 19.221 45.262 12.592 1.00 46.06 89 PRO A O 1
ATOM 540 N N . ALA A 1 76 ? 20.724 45.766 10.975 1.00 52.77 90 ALA A N 1
ATOM 541 C CA . ALA A 1 76 ? 20.102 44.937 9.949 1.00 57.09 90 ALA A CA 1
ATOM 542 C C . ALA A 1 76 ? 20.332 43.454 10.259 1.00 59.31 90 ALA A C 1
ATOM 543 O O . ALA A 1 76 ? 21.465 43.066 10.561 1.00 59.63 90 ALA A O 1
ATOM 545 N N . PRO A 1 77 ? 19.270 42.621 10.182 1.00 59.75 91 PRO A N 1
ATOM 546 C CA . PRO A 1 77 ? 19.447 41.188 10.425 1.00 63.45 91 PRO A CA 1
ATOM 547 C C . PRO A 1 77 ? 20.459 40.511 9.508 1.00 65.31 91 PRO A C 1
ATOM 548 O O . PRO A 1 77 ? 20.827 41.053 8.463 1.00 65.08 91 PRO A O 1
ATOM 552 N N . LYS A 1 78 ? 20.900 39.331 9.928 1.00 68.01 92 LYS A N 1
ATOM 553 C CA . LYS A 1 78 ? 21.863 38.538 9.176 1.00 69.91 92 LYS A CA 1
ATOM 554 C C . LYS A 1 78 ? 21.449 37.073 9.213 1.00 70.68 92 LYS A C 1
ATOM 555 O O . LYS A 1 78 ? 20.737 36.668 10.133 1.00 76.02 92 LYS A O 1
ATOM 561 N N . PRO A 1 79 ? 21.882 36.270 8.219 1.00 71.79 93 PRO A N 1
ATOM 562 C CA . PRO A 1 79 ? 21.537 34.838 8.241 1.00 72.25 93 PRO A CA 1
ATOM 563 C C . PRO A 1 79 ? 22.065 34.119 9.484 1.00 70.73 93 PRO A C 1
ATOM 564 O O . PRO A 1 79 ? 21.346 33.346 10.124 1.00 70.58 93 PRO A O 1
ATOM 568 N N . ASN A 1 80 ? 23.312 34.419 9.818 1.00 67.87 94 ASN A N 1
ATOM 569 C CA . ASN A 1 80 ? 24.055 33.699 10.845 1.00 70.89 94 ASN A CA 1
ATOM 570 C C . ASN A 1 80 ? 23.870 34.198 12.263 1.00 67.44 94 ASN A C 1
ATOM 571 O O . ASN A 1 80 ? 23.872 33.411 13.212 1.00 66.88 94 ASN A O 1
ATOM 576 N N . VAL A 1 81 ? 23.726 35.508 12.395 1.00 63.03 95 VAL A N 1
ATOM 577 C CA . VAL A 1 81 ? 23.858 36.166 13.684 1.00 59.07 95 VAL A CA 1
ATOM 578 C C . VAL A 1 81 ? 22.539 36.156 14.455 1.00 55.50 95 VAL A C 1
ATOM 579 O O . VAL A 1 81 ? 21.485 36.415 13.894 1.00 56.76 95 VAL A O 1
ATOM 583 N N . ASP A 1 82 ? 22.626 35.851 15.749 1.00 51.60 96 ASP A N 1
ATOM 584 C CA . ASP A 1 82 ? 21.497 35.925 16.676 1.00 48.98 96 ASP A CA 1
ATOM 585 C C . ASP A 1 82 ? 20.987 37.381 16.797 1.00 49.10 96 ASP A C 1
ATOM 586 O O . ASP A 1 82 ? 21.794 38.305 16.896 1.00 44.30 96 ASP A O 1
ATOM 591 N N . PRO A 1 83 ? 19.650 37.589 16.787 1.00 47.71 97 PRO A N 1
ATOM 592 C CA . PRO A 1 83 ? 19.111 38.956 16.849 1.00 44.70 97 PRO A CA 1
ATOM 593 C C . PRO A 1 83 ? 19.372 39.719 18.159 1.00 42.45 97 PRO A C 1
ATOM 594 O O . PRO A 1 83 ? 19.517 40.948 18.138 1.00 36.41 97 PRO A O 1
ATOM 598 N N . PHE A 1 84 ? 19.400 39.006 19.282 1.00 41.22 98 PHE A N 1
ATOM 599 C CA . PHE A 1 84 ? 19.767 39.622 20.563 1.00 40.64 98 PHE A CA 1
ATOM 600 C C . PHE A 1 84 ? 21.240 40.053 20.594 1.00 36.83 98 PHE A C 1
ATOM 601 O O . PHE A 1 84 ? 21.565 41.123 21.120 1.00 35.28 98 PHE A O 1
ATOM 609 N N . PHE A 1 85 ? 22.103 39.237 19.999 1.00 34.29 99 PHE A N 1
ATOM 610 C CA . PHE A 1 85 ? 23.533 39.524 19.911 1.00 34.52 99 PHE A CA 1
ATOM 611 C C . PHE A 1 85 ? 23.812 40.728 19.021 1.00 32.86 99 PHE A C 1
ATOM 612 O O . PHE A 1 85 ? 24.678 41.548 19.333 1.00 28.90 99 PHE A O 1
ATOM 620 N N . LEU A 1 86 ? 23.084 40.823 17.914 1.00 34.37 100 LEU A N 1
ATOM 621 C CA . LEU A 1 86 ? 23.132 42.015 17.068 1.00 35.08 100 LEU A CA 1
ATOM 622 C C . LEU A 1 86 ? 22.726 43.275 17.812 1.00 32.89 100 LEU A C 1
ATOM 623 O O . LEU A 1 86 ? 23.385 44.309 17.662 1.00 33.88 100 LEU A O 1
ATOM 628 N N . ARG A 1 87 ? 21.664 43.193 18.616 1.00 31.26 101 ARG A N 1
ATOM 629 C CA . ARG A 1 87 ? 21.197 44.347 19.364 1.00 30.22 101 ARG A CA 1
ATOM 630 C C . ARG A 1 87 ? 22.189 44.782 20.442 1.00 29.02 101 ARG A C 1
ATOM 631 O O . ARG A 1 87 ? 22.402 45.989 20.613 1.00 28.09 101 ARG A O 1
ATOM 639 N N . TYR A 1 88 ? 22.730 43.815 21.189 1.00 26.78 102 TYR A N 1
ATOM 640 C CA . TYR A 1 88 ? 23.773 44.096 22.190 1.00 27.09 102 TYR A CA 1
ATOM 641 C C . TYR A 1 88 ? 24.988 44.794 21.536 1.00 25.77 102 TYR A C 1
ATOM 642 O O . TYR A 1 88 ? 25.514 45.773 22.075 1.00 25.93 102 TYR A O 1
ATOM 651 N N . LYS A 1 89 ? 25.436 44.275 20.397 1.00 26.55 103 LYS A N 1
ATOM 652 C CA . LYS A 1 89 ? 26.528 44.903 19.635 1.00 27.82 103 LYS A CA 1
ATOM 653 C C . LYS A 1 89 ? 26.211 46.358 19.357 1.00 29.26 103 LYS A C 1
ATOM 654 O O . LYS A 1 89 ? 27.067 47.221 19.544 1.00 28.64 103 LYS A O 1
ATOM 660 N N . SER A 1 90 ? 24.982 46.634 18.931 1.00 29.78 104 SER A N 1
ATOM 661 C CA . SER A 1 90 ? 24.579 47.992 18.580 1.00 29.74 104 SER A CA 1
ATOM 662 C C . SER A 1 90 ? 24.584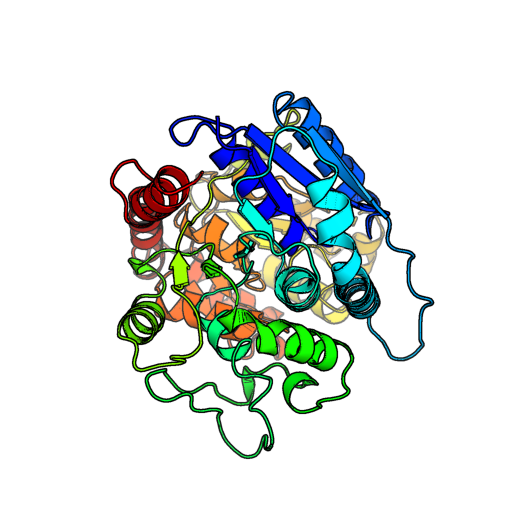 48.930 19.774 1.00 28.67 104 SER A C 1
ATOM 663 O O . SER A 1 90 ? 24.965 50.096 19.648 1.00 27.43 104 SER A O 1
ATOM 666 N N . ILE A 1 91 ? 24.170 48.414 20.934 1.00 25.73 105 ILE A N 1
ATOM 667 C CA . ILE A 1 91 ? 24.223 49.167 22.203 1.00 25.57 105 ILE A CA 1
ATOM 668 C C . ILE A 1 91 ? 25.675 49.423 22.612 1.00 23.92 105 ILE A C 1
ATOM 669 O O . ILE A 1 91 ? 26.018 50.551 22.986 1.00 26.27 105 ILE A O 1
ATOM 674 N N . SER A 1 92 ? 26.521 48.398 22.500 1.00 24.49 106 SER A N 1
ATOM 675 C CA . SER A 1 92 ? 27.949 48.488 22.844 1.00 24.64 106 SER A CA 1
ATOM 676 C C . SER A 1 92 ? 28.630 49.529 21.958 1.00 28.25 106 SER A C 1
ATOM 677 O O . SER A 1 92 ? 29.357 50.419 22.441 1.00 26.06 106 SER A O 1
ATOM 680 N N . ASP A 1 93 ? 28.349 49.410 20.661 1.00 27.91 107 ASP A N 1
ATOM 681 C CA . ASP A 1 93 ? 28.836 50.363 19.660 1.00 31.50 107 ASP A CA 1
ATOM 682 C C . ASP A 1 93 ? 28.382 51.802 19.885 1.00 31.48 107 ASP A C 1
ATOM 683 O O . ASP A 1 93 ? 29.071 52.724 19.472 1.00 34.44 107 ASP A O 1
ATOM 688 N N . SER A 1 94 ? 27.213 51.992 20.494 1.00 29.73 108 SER A N 1
ATOM 689 C CA . SER A 1 94 ? 26.646 53.300 20.752 1.00 28.87 108 SER A CA 1
ATOM 690 C C . SER A 1 94 ? 27.204 54.024 21.976 1.00 27.57 108 SER A C 1
ATOM 691 O O . SER A 1 94 ? 26.945 55.208 22.162 1.00 28.28 108 SER A O 1
ATOM 694 N N . ALA A 1 95 ? 27.923 53.296 22.824 1.00 23.75 109 ALA A N 1
ATOM 695 C CA . ALA A 1 95 ? 28.141 53.715 24.223 1.00 23.50 109 ALA A CA 1
ATOM 696 C C . ALA A 1 95 ? 28.932 55.012 24.382 1.00 22.96 109 ALA A C 1
ATOM 697 O O . ALA A 1 95 ? 28.759 55.762 25.353 1.00 23.21 109 ALA A O 1
ATOM 699 N N . HIS A 1 96 ? 29.818 55.249 23.427 1.00 24.99 110 HIS A N 1
ATOM 700 C CA . HIS A 1 96 ? 30.638 56.454 23.366 1.00 26.87 110 HIS A CA 1
ATOM 701 C C . HIS A 1 96 ? 29.817 57.738 23.327 1.00 27.06 110 HIS A C 1
ATOM 702 O O . HIS A 1 96 ? 30.287 58.803 23.732 1.00 28.78 110 HIS A O 1
ATOM 709 N N . ARG A 1 97 ? 28.572 57.629 22.879 1.00 24.53 111 ARG A N 1
ATOM 710 C CA . ARG A 1 97 ? 27.673 58.745 22.914 1.00 25.13 111 ARG A CA 1
ATOM 711 C C . ARG A 1 97 ? 27.218 59.126 24.313 1.00 25.54 111 ARG A C 1
ATOM 712 O O . ARG A 1 97 ? 26.709 60.216 24.492 1.00 25.10 111 ARG A O 1
ATOM 720 N N . LEU A 1 98 ? 27.382 58.253 25.313 1.00 24.42 112 LEU A N 1
ATOM 721 C CA . LEU A 1 98 ? 26.730 58.488 26.613 1.00 24.59 112 LEU A CA 1
ATOM 722 C C . LEU A 1 98 ? 27.256 59.642 27.451 1.00 24.36 112 LEU A C 1
ATOM 723 O O . LEU A 1 98 ? 26.465 60.348 28.066 1.00 24.88 112 LEU A O 1
ATOM 728 N N . PRO A 1 99 ? 28.579 59.832 27.517 1.00 25.53 113 PRO A N 1
ATOM 729 C CA . PRO A 1 99 ? 29.019 60.952 28.355 1.00 26.60 113 PRO A CA 1
ATOM 730 C C . PRO A 1 99 ? 28.419 62.321 27.971 1.00 27.55 113 PRO A C 1
ATOM 731 O O . PRO A 1 99 ? 27.999 63.064 28.846 1.00 28.52 113 PRO A O 1
ATOM 735 N N . VAL A 1 100 ? 28.332 62.621 26.685 1.00 31.03 114 VAL A N 1
ATOM 736 C CA . VAL A 1 100 ? 27.705 63.887 26.240 1.00 32.18 114 VAL A CA 1
ATOM 737 C C . VAL A 1 100 ? 26.216 63.896 26.578 1.00 31.39 114 VAL A C 1
ATOM 738 O O . VAL A 1 100 ? 25.702 64.849 27.142 1.00 33.15 114 VAL A O 1
ATOM 742 N N . HIS A 1 101 ? 25.537 62.806 26.257 1.00 31.59 115 HIS A N 1
ATOM 743 C CA . HIS A 1 101 ? 24.122 62.658 26.561 1.00 30.70 115 HIS A CA 1
ATOM 744 C C . HIS A 1 101 ? 23.856 62.786 28.058 1.00 29.33 115 HIS A C 1
ATOM 745 O O . HIS A 1 101 ? 22.904 63.456 28.471 1.00 27.59 115 HIS A O 1
ATOM 752 N N . LEU A 1 102 ? 24.704 62.157 28.870 1.00 29.62 116 LEU A N 1
ATOM 753 C CA . LEU A 1 102 ? 24.541 62.188 30.325 1.00 30.42 116 LEU A CA 1
ATOM 754 C C . LEU A 1 102 ? 24.969 63.506 30.984 1.00 32.07 116 LEU A C 1
ATOM 755 O O . LEU A 1 102 ? 24.324 63.965 31.925 1.00 31.84 116 LEU A O 1
ATOM 760 N N . SER A 1 103 ? 26.050 64.101 30.503 1.00 34.74 117 SER A N 1
ATOM 761 C CA . SER A 1 103 ? 26.529 65.381 31.043 1.00 35.79 117 SER A CA 1
ATOM 762 C C . SER A 1 103 ? 25.608 66.569 30.715 1.00 37.38 117 SER A C 1
ATOM 763 O O . SER A 1 103 ? 25.678 67.598 31.392 1.00 37.95 117 SER A O 1
ATOM 766 N N . ALA A 1 104 ? 24.737 66.411 29.709 1.00 35.97 118 ALA A N 1
ATOM 767 C CA . ALA A 1 104 ? 23.696 67.401 29.369 1.00 38.27 118 ALA A CA 1
ATOM 768 C C . ALA A 1 104 ? 22.516 67.436 30.351 1.00 42.65 118 ALA A C 1
ATOM 769 O O . ALA A 1 104 ? 21.620 68.283 30.202 1.00 42.46 118 ALA A O 1
ATOM 771 N N . LEU A 1 105 ? 22.516 66.513 31.327 1.00 44.37 119 LEU A N 1
ATOM 772 C CA . LEU A 1 105 ? 21.501 66.439 32.378 1.00 43.48 119 LEU A CA 1
ATOM 773 C C . LEU A 1 105 ? 21.802 67.390 33.527 1.00 45.63 119 LEU A C 1
ATOM 774 O O . LEU A 1 105 ? 22.954 67.784 33.799 1.00 38.85 119 LEU A O 1
ATOM 779 N N . SER A 1 106 ? 20.717 67.716 34.211 1.00 48.41 120 SER A N 1
ATOM 780 C CA . SER A 1 106 ? 20.724 68.616 35.338 1.00 51.06 120 SER A CA 1
ATOM 781 C C . SER A 1 106 ? 19.815 67.984 36.403 1.00 49.80 120 SER A C 1
ATOM 782 O O . SER A 1 106 ? 18.758 67.455 36.065 1.00 50.59 120 SER A O 1
ATOM 785 N N . PRO A 1 107 ? 20.224 67.997 37.668 1.00 46.04 121 PRO A N 1
ATOM 786 C CA . PRO A 1 107 ? 21.498 68.557 38.102 1.00 46.48 121 PRO A CA 1
ATOM 787 C C . PRO A 1 107 ? 22.698 67.663 37.753 1.00 46.53 121 PRO A C 1
ATOM 788 O O . PRO A 1 107 ? 22.512 66.597 37.154 1.00 40.27 121 PRO A O 1
ATOM 792 N N . PRO A 1 108 ? 23.918 68.127 38.079 1.00 47.39 122 PRO A N 1
ATOM 793 C CA . PRO A 1 108 ? 25.158 67.361 38.081 1.00 49.46 122 PRO A CA 1
ATOM 794 C C . PRO A 1 108 ? 25.015 65.912 38.503 1.00 45.78 122 PRO A C 1
ATOM 795 O O . PRO A 1 108 ? 24.521 65.637 39.589 1.00 48.25 122 PRO A O 1
ATOM 799 N N . ILE A 1 109 ? 25.431 64.996 37.636 1.00 45.31 123 ILE A N 1
ATOM 800 C CA . ILE A 1 109 ? 25.379 63.580 37.982 1.00 42.34 123 ILE A CA 1
ATOM 801 C C . ILE A 1 109 ? 26.595 63.214 38.847 1.00 40.39 123 ILE A C 1
ATOM 802 O O . ILE A 1 109 ? 27.727 63.590 38.525 1.00 42.83 123 ILE A O 1
ATOM 807 N N . SER A 1 110 ? 26.332 62.531 39.964 1.00 36.30 124 SER A N 1
ATOM 808 C CA . SER A 1 110 ? 27.368 62.060 40.901 1.00 35.78 124 SER A CA 1
ATOM 809 C C . SER A 1 110 ? 28.020 60.738 40.473 1.00 34.79 124 SER A C 1
ATOM 810 O O . SER A 1 110 ? 29.172 60.465 40.809 1.00 35.04 124 SER A O 1
ATOM 813 N N . ALA A 1 111 ? 27.259 59.905 39.772 1.00 32.31 125 ALA A N 1
ATOM 814 C CA . ALA A 1 111 ? 27.723 58.576 39.374 1.00 30.34 125 ALA A CA 1
ATOM 815 C C . ALA A 1 111 ? 26.769 57.940 38.378 1.00 27.39 125 ALA A C 1
ATOM 816 O O . ALA A 1 111 ? 25.576 58.242 38.353 1.00 27.60 125 ALA A O 1
ATOM 818 N N . VAL A 1 112 ? 27.324 57.050 37.574 1.00 25.32 126 VAL A N 1
ATOM 819 C CA . VAL A 1 112 ? 26.579 56.271 36.617 1.00 23.90 126 VAL A CA 1
ATOM 820 C C . VAL A 1 112 ? 26.688 54.800 37.069 1.00 22.04 126 VAL A C 1
ATOM 821 O O . VAL A 1 112 ? 27.752 54.351 37.474 1.00 21.18 126 VAL A O 1
ATOM 825 N N . PHE A 1 113 ? 25.569 54.095 37.027 1.00 20.81 127 PHE A N 1
ATOM 826 C CA . PHE A 1 113 ? 25.499 52.653 37.256 1.00 21.58 127 PHE A CA 1
ATOM 827 C C . PHE A 1 113 ? 25.038 52.035 35.945 1.00 20.01 127 PHE A C 1
ATOM 828 O O . PHE A 1 113 ? 23.867 52.184 35.562 1.00 20.18 127 PHE A O 1
ATOM 836 N N . SER A 1 114 ? 25.952 51.346 35.260 1.00 18.49 128 SER A N 1
ATOM 837 C CA . SER A 1 114 ? 25.746 51.027 33.863 1.00 19.36 128 SER A CA 1
ATOM 838 C C . SER A 1 114 ? 25.863 49.563 33.509 1.00 18.79 128 SER A C 1
ATOM 839 O O . SER A 1 114 ? 26.660 48.819 34.090 1.00 19.35 128 SER A O 1
ATOM 842 N N . ASP A 1 115 ? 25.123 49.194 32.471 1.00 18.67 129 ASP A N 1
ATOM 843 C CA . ASP A 1 115 ? 25.256 47.908 31.850 1.00 20.13 129 ASP A CA 1
ATOM 844 C C . ASP A 1 115 ? 26.674 47.709 31.355 1.00 19.21 129 ASP A C 1
ATOM 845 O O . ASP A 1 115 ? 27.340 48.672 30.940 1.00 18.10 129 ASP A O 1
ATOM 850 N N . PHE A 1 116 ? 27.120 46.456 31.375 1.00 18.10 130 PHE A N 1
ATOM 851 C CA . PHE A 1 116 ? 28.465 46.114 30.930 1.00 20.22 130 PHE A CA 1
ATOM 852 C C . PHE A 1 116 ? 28.713 46.527 29.458 1.00 18.71 130 PHE A C 1
ATOM 853 O O . PHE A 1 116 ? 29.826 46.901 29.090 1.00 18.45 130 PHE A O 1
ATOM 861 N N . LEU A 1 117 ? 27.655 46.511 28.658 1.00 18.65 131 LEU A N 1
ATOM 862 C CA . LEU A 1 117 ? 27.746 46.938 27.257 1.00 20.92 131 LEU A CA 1
ATOM 863 C C . LEU A 1 117 ? 28.219 48.374 27.038 1.00 20.70 131 LEU A C 1
ATOM 864 O O . LEU A 1 117 ? 28.737 48.667 25.980 1.00 20.88 131 LEU A O 1
ATOM 869 N N . PHE A 1 118 ? 28.035 49.245 28.035 1.00 21.89 132 PHE A N 1
ATOM 870 C CA . PHE A 1 118 ? 28.454 50.655 27.966 1.00 21.23 132 PHE A CA 1
ATOM 871 C C . PHE A 1 118 ? 29.871 50.930 28.522 1.00 20.62 132 PHE A C 1
ATOM 872 O O . PHE A 1 118 ? 30.284 52.102 28.625 1.00 20.66 132 PHE A O 1
ATOM 880 N N . THR A 1 119 ? 30.614 49.886 28.899 1.00 19.43 133 THR A N 1
ATOM 881 C CA . THR A 1 119 ? 31.853 50.069 29.642 1.00 20.26 133 THR A CA 1
ATOM 882 C C . THR A 1 119 ? 32.881 50.850 28.816 1.00 20.65 133 THR A C 1
ATOM 883 O O . THR A 1 119 ? 33.375 51.866 29.259 1.00 21.01 133 THR A O 1
ATOM 887 N N . GLN A 1 120 ? 33.227 50.333 27.656 1.00 22.05 134 GLN A N 1
ATOM 888 C CA . GLN A 1 120 ? 34.227 50.997 26.825 1.00 25.66 134 GLN A CA 1
ATOM 889 C C . GLN A 1 120 ? 33.830 52.441 26.522 1.00 24.89 134 GLN A C 1
ATOM 890 O O . GLN A 1 120 ? 34.635 53.361 26.699 1.00 26.57 134 GLN A O 1
ATOM 896 N N . GLY A 1 121 ? 32.582 52.650 26.119 1.00 24.04 135 GLY A N 1
ATOM 897 C CA . GLY A 1 121 ? 32.099 53.993 25.813 1.00 24.29 135 GLY A CA 1
ATOM 898 C C . GLY A 1 121 ? 32.168 54.983 26.965 1.00 24.80 135 GLY A C 1
ATOM 899 O O . GLY A 1 121 ? 32.629 56.122 26.823 1.00 23.85 135 GLY A O 1
ATOM 900 N N . LEU A 1 122 ? 31.701 54.555 28.125 1.00 22.93 136 LEU A N 1
ATOM 901 C CA . LEU A 1 122 ? 31.744 55.407 29.311 1.00 22.05 136 LEU A CA 1
ATOM 902 C C . LEU A 1 122 ? 33.149 55.633 29.866 1.00 22.99 136 LEU A C 1
ATOM 903 O O . LEU A 1 122 ? 33.413 56.683 30.463 1.00 24.83 136 LEU A O 1
ATOM 908 N N . ASN A 1 123 ? 34.031 54.652 29.730 1.00 22.18 137 ASN A N 1
ATOM 909 C CA . ASN A 1 123 ? 35.320 54.700 30.409 1.00 22.22 137 ASN A CA 1
ATOM 910 C C . ASN A 1 123 ? 36.444 55.304 29.559 1.00 23.91 137 ASN A C 1
ATOM 911 O O . ASN A 1 123 ? 37.471 55.685 30.107 1.00 25.10 137 ASN A O 1
ATOM 916 N N . THR A 1 124 ? 36.249 55.402 28.250 1.00 25.59 138 THR A N 1
ATOM 917 C CA . THR A 1 124 ? 37.301 55.942 27.352 1.00 26.45 138 THR A CA 1
ATOM 918 C C . THR A 1 124 ? 36.958 57.266 26.669 1.00 29.26 138 THR A C 1
ATOM 919 O O . THR A 1 124 ? 37.829 57.841 26.005 1.00 31.42 138 THR A O 1
ATOM 923 N N . THR A 1 125 ? 35.711 57.731 26.786 1.00 29.20 139 THR A N 1
ATOM 924 C CA . THR A 1 125 ? 35.259 58.965 26.105 1.00 30.52 139 THR A CA 1
ATOM 925 C C . THR A 1 125 ? 34.935 60.103 27.074 1.00 30.81 139 THR A C 1
ATOM 926 O O . THR A 1 125 ? 34.299 59.905 28.116 1.00 30.40 139 THR A O 1
ATOM 930 N N . LEU A 1 126 ? 35.356 61.312 26.718 1.00 29.81 140 LEU A N 1
ATOM 931 C CA . LEU A 1 126 ? 35.171 62.475 27.603 1.00 30.65 140 LEU A CA 1
ATOM 932 C C . LEU A 1 126 ? 33.779 63.095 27.445 1.00 29.08 140 LEU A C 1
ATOM 933 O O . LEU A 1 126 ? 33.172 62.964 26.379 1.00 29.09 140 LEU A O 1
ATOM 938 N N . PRO A 1 127 ? 33.239 63.743 28.483 1.00 29.43 141 PRO A N 1
ATOM 939 C CA . PRO A 1 127 ? 33.822 63.841 29.833 1.00 30.05 141 PRO A CA 1
ATOM 940 C C . PRO A 1 127 ? 33.827 62.514 30.610 1.00 31.09 141 PRO A C 1
ATOM 941 O O . PRO A 1 127 ? 32.994 61.650 30.370 1.00 27.80 141 PRO A O 1
ATOM 945 N N . HIS A 1 128 ? 34.765 62.379 31.536 1.00 31.31 142 HIS A N 1
ATOM 946 C CA . HIS A 1 128 ? 34.905 61.173 32.333 1.00 34.93 142 HIS A CA 1
ATOM 947 C C . HIS A 1 128 ? 33.946 61.272 33.518 1.00 34.40 142 HIS A C 1
ATOM 948 O O . HIS A 1 128 ? 34.109 62.126 34.386 1.00 39.09 142 HIS A O 1
ATOM 955 N N . LEU A 1 129 ? 32.938 60.407 33.537 1.00 31.08 143 LEU A N 1
ATOM 956 C CA . LEU A 1 129 ? 31.996 60.323 34.643 1.00 29.72 143 LEU A CA 1
ATOM 957 C C . LEU A 1 129 ? 32.352 59.129 35.550 1.00 28.98 143 LEU A C 1
ATOM 958 O O . LEU A 1 129 ? 32.855 58.131 35.058 1.00 27.51 143 LEU A O 1
ATOM 963 N N . PRO A 1 130 ? 32.090 59.237 36.865 1.00 28.00 144 PRO A N 1
ATOM 964 C CA . PRO A 1 130 ? 32.293 58.095 37.762 1.00 27.93 144 PRO A CA 1
ATOM 965 C C . PRO A 1 130 ? 31.325 56.975 37.377 1.00 24.81 144 PRO A C 1
ATOM 966 O O . PRO A 1 130 ? 30.115 57.155 37.480 1.00 26.15 144 PRO A O 1
ATOM 970 N N . ASN A 1 131 ? 31.866 55.858 36.916 1.00 22.04 145 ASN A N 1
ATOM 971 C CA . ASN A 1 131 ? 31.057 54.776 36.385 1.00 22.01 145 ASN A CA 1
ATOM 972 C C . ASN A 1 131 ? 31.253 53.487 37.170 1.00 21.12 145 ASN A C 1
ATOM 973 O O . ASN A 1 131 ? 32.369 52.973 37.244 1.00 21.95 145 ASN A O 1
ATOM 978 N N . TYR A 1 132 ? 30.162 53.002 37.751 1.00 21.35 146 TYR A N 1
ATOM 979 C CA . TYR A 1 132 ? 30.094 51.673 38.340 1.00 21.16 146 TYR A CA 1
ATOM 980 C C . TYR A 1 132 ? 29.443 50.732 37.323 1.00 19.45 146 TYR A C 1
ATOM 981 O O . TYR A 1 132 ? 28.310 50.969 36.926 1.00 19.36 146 TYR A O 1
ATOM 990 N N . THR A 1 133 ? 30.163 49.690 36.902 1.00 17.60 147 THR A N 1
ATOM 991 C CA . THR A 1 133 ? 29.614 48.689 36.022 1.00 17.12 147 THR A CA 1
ATOM 992 C C . THR A 1 133 ? 28.763 47.754 36.883 1.00 17.06 147 THR A C 1
ATOM 993 O O . THR A 1 133 ? 29.297 47.093 37.795 1.00 18.38 147 THR A O 1
ATOM 997 N N . PHE A 1 134 ? 27.483 47.666 36.548 1.00 17.07 148 PHE A N 1
ATOM 998 C CA . PHE A 1 134 ? 26.512 46.762 37.192 1.00 17.66 148 PHE A CA 1
ATOM 999 C C . PHE A 1 134 ? 26.333 45.548 36.283 1.00 17.79 148 PHE A C 1
ATOM 1000 O O . PHE A 1 134 ? 25.606 45.607 35.292 1.00 16.75 148 PHE A O 1
ATOM 1008 N N . THR A 1 135 ? 26.990 44.455 36.639 1.00 17.38 149 THR A N 1
ATOM 1009 C CA . THR A 1 135 ? 26.826 43.202 35.910 1.00 17.64 149 THR A CA 1
ATOM 1010 C C . THR A 1 135 ? 25.522 42.529 36.378 1.00 18.58 149 THR A C 1
ATOM 1011 O O . THR A 1 135 ? 25.144 42.617 37.556 1.00 18.97 149 THR A O 1
ATOM 1015 N N . THR A 1 136 ? 24.842 41.852 35.454 1.00 18.06 150 THR A N 1
ATOM 1016 C CA . THR A 1 136 ? 23.584 41.181 35.792 1.00 19.48 150 THR A CA 1
ATOM 1017 C C . THR A 1 136 ? 23.736 39.678 35.999 1.00 18.71 150 THR A C 1
ATOM 1018 O O . THR A 1 136 ? 22.739 38.987 36.241 1.00 20.36 150 THR A O 1
ATOM 1022 N N . THR A 1 137 ? 24.975 39.193 35.964 1.00 17.36 151 THR A N 1
ATOM 1023 C CA . THR A 1 137 ? 25.276 37.777 36.126 1.00 17.62 151 THR A CA 1
ATOM 1024 C C . THR A 1 137 ? 25.922 37.511 37.494 1.00 16.71 151 THR A C 1
ATOM 1025 O O . THR A 1 137 ? 26.095 38.421 38.302 1.00 17.11 151 THR A O 1
ATOM 1029 N N . SER A 1 138 ? 26.274 36.250 37.738 1.00 16.29 152 SER A N 1
ATOM 1030 C CA . SER A 1 138 ? 26.955 35.840 38.959 1.00 16.03 152 SER A CA 1
ATOM 1031 C C . SER A 1 138 ? 28.339 36.453 39.036 1.00 16.01 152 SER A C 1
ATOM 1032 O O . SER A 1 138 ? 28.929 36.779 38.006 1.00 16.41 152 SER A O 1
ATOM 1035 N N . ALA A 1 139 ? 28.868 36.605 40.251 1.00 16.53 153 ALA A N 1
ATOM 1036 C CA . ALA A 1 139 ? 30.277 36.939 40.386 1.00 16.93 153 ALA A CA 1
ATOM 1037 C C . ALA A 1 139 ? 31.147 35.907 39.650 1.00 16.42 153 ALA A C 1
ATOM 1038 O O . ALA A 1 139 ? 32.107 36.280 38.974 1.00 17.94 153 ALA A O 1
ATOM 1040 N N . ARG A 1 140 ? 30.779 34.636 39.757 1.00 16.91 154 ARG A N 1
ATOM 1041 C CA . ARG A 1 140 ? 31.473 33.536 39.104 1.00 17.27 154 ARG A CA 1
ATOM 1042 C C . ARG A 1 140 ? 31.613 33.784 37.599 1.00 17.36 154 ARG A C 1
ATOM 1043 O O . ARG A 1 140 ? 32.731 33.764 37.049 1.00 17.64 154 ARG A O 1
ATOM 1051 N N . PHE A 1 141 ? 30.481 33.988 36.935 1.00 16.56 155 PHE A N 1
ATOM 1052 C CA . PHE A 1 141 ? 30.504 34.174 35.503 1.00 17.51 155 PHE A CA 1
ATOM 1053 C C . PHE A 1 141 ? 31.136 35.509 35.123 1.00 17.87 155 PHE A C 1
ATOM 1054 O O . PHE A 1 141 ? 31.863 35.587 34.128 1.00 17.44 155 PHE A O 1
ATOM 1062 N N . PHE A 1 142 ? 30.912 36.540 35.942 1.00 16.50 156 PHE A N 1
ATOM 1063 C CA . PHE A 1 142 ? 31.593 37.801 35.728 1.00 18.02 156 PHE A CA 1
ATOM 1064 C C . PHE A 1 142 ? 33.119 37.664 35.688 1.00 18.25 156 PHE A C 1
ATOM 1065 O O . PHE A 1 142 ? 33.767 38.263 34.795 1.00 18.11 156 PHE A O 1
ATOM 1073 N N . THR A 1 143 ? 33.694 36.878 36.602 1.00 17.25 157 THR A N 1
ATOM 1074 C CA . THR A 1 143 ? 35.158 36.666 36.578 1.00 19.14 157 THR A CA 1
ATOM 1075 C C . THR A 1 143 ? 35.631 36.044 35.262 1.00 19.00 157 THR A C 1
ATOM 1076 O O . THR A 1 143 ? 36.659 36.471 34.687 1.00 20.74 157 THR A O 1
ATOM 1080 N N . LEU A 1 144 ? 34.843 35.109 34.722 1.00 19.39 158 LEU A N 1
ATOM 1081 C CA . LEU A 1 144 ? 35.154 34.562 33.398 1.00 19.27 158 LEU A CA 1
ATOM 1082 C C . LEU A 1 144 ? 35.052 35.638 32.311 1.00 19.31 158 LEU A C 1
ATOM 1083 O O . LEU A 1 144 ? 35.953 35.750 31.452 1.00 19.84 158 LEU A O 1
ATOM 1088 N N . MET A 1 145 ? 33.986 36.431 32.345 1.00 19.99 159 MET A N 1
ATOM 1089 C CA . MET A 1 145 ? 33.822 37.538 31.407 1.00 21.32 159 MET A CA 1
ATOM 1090 C C . MET A 1 145 ? 35.032 38.480 31.394 1.00 21.42 159 MET A C 1
ATOM 1091 O O . MET A 1 145 ? 35.527 38.837 30.326 1.00 21.12 159 MET A O 1
ATOM 1096 N N . SER A 1 146 ? 35.535 38.808 32.577 1.00 21.11 160 SER A N 1
ATOM 1097 C CA A SER A 1 146 ? 36.665 39.725 32.717 0.58 22.22 160 SER A CA 1
ATOM 1098 C CA B SER A 1 146 ? 36.679 39.709 32.736 0.42 22.68 160 SER A CA 1
ATOM 1099 C C . SER A 1 146 ? 37.951 39.159 32.100 1.00 24.31 160 SER A C 1
ATOM 1100 O O . SER A 1 146 ? 38.835 39.921 31.717 1.00 25.10 160 SER A O 1
ATOM 1105 N N . TYR A 1 147 ? 38.025 37.834 31.992 1.00 23.50 161 TYR A N 1
ATOM 1106 C CA . TYR A 1 147 ? 39.172 37.113 31.481 1.00 24.46 161 TYR A CA 1
ATOM 1107 C C . TYR A 1 147 ? 39.125 36.827 29.988 1.00 25.22 161 TYR A C 1
ATOM 1108 O O . TYR A 1 147 ? 40.129 36.390 29.416 1.00 26.58 161 TYR A O 1
ATOM 1117 N N . VAL A 1 148 ? 37.986 37.082 29.353 1.00 24.97 162 VAL A N 1
ATOM 1118 C CA . VAL A 1 148 ? 37.804 36.809 27.926 1.00 27.14 162 VAL A CA 1
ATOM 1119 C C . VAL A 1 148 ? 38.865 37.444 26.996 1.00 28.78 162 VAL A C 1
ATOM 1120 O O . VAL A 1 148 ? 39.249 36.801 26.019 1.00 30.81 162 VAL A O 1
ATOM 1124 N N . PRO A 1 149 ? 39.318 38.688 27.278 1.00 28.58 163 PRO A N 1
ATOM 1125 C CA . PRO A 1 149 ? 40.419 39.240 26.436 1.00 32.65 163 PRO A CA 1
ATOM 1126 C C . PRO A 1 149 ? 41.740 38.438 26.515 1.00 37.63 163 PRO A C 1
ATOM 1127 O O . PRO A 1 149 ? 42.530 38.462 25.566 1.00 41.07 163 PRO A O 1
ATOM 1131 N N . HIS A 1 150 ? 41.956 37.735 27.628 1.00 39.72 164 HIS A N 1
ATOM 1132 C CA . HIS A 1 150 ? 43.106 36.850 27.806 1.00 43.92 164 HIS A CA 1
ATOM 1133 C C . HIS A 1 150 ? 42.879 35.403 27.334 1.00 46.17 164 HIS A C 1
ATOM 1134 O O . HIS A 1 150 ? 43.602 34.507 27.765 1.00 49.32 164 HIS A O 1
ATOM 1141 N N . LEU A 1 151 ? 41.894 35.171 26.457 1.00 46.12 165 LEU A N 1
ATOM 1142 C CA . LEU A 1 151 ? 41.645 33.839 25.891 1.00 50.10 165 LEU A CA 1
ATOM 1143 C C . LEU A 1 151 ? 42.362 33.678 24.554 1.00 51.37 165 LEU A C 1
ATOM 1144 O O . LEU A 1 151 ? 42.135 34.461 23.631 1.00 53.38 165 LEU A O 1
ATOM 1149 N N . ALA A 1 152 ? 43.217 32.659 24.461 1.00 57.71 166 ALA A N 1
ATOM 1150 C CA . ALA A 1 152 ? 43.928 32.329 23.213 1.00 58.69 166 ALA A CA 1
ATOM 1151 C C . ALA A 1 152 ? 43.065 31.476 22.288 1.00 60.73 166 ALA A C 1
ATOM 1152 O O . ALA A 1 152 ? 42.341 30.582 22.736 1.00 63.70 166 ALA A O 1
ATOM 1154 N N . SER A 1 155 ? 43.548 28.669 24.310 1.00 63.93 169 SER A N 1
ATOM 1155 C CA . SER A 1 155 ? 43.006 27.563 23.526 1.00 63.62 169 SER A CA 1
ATOM 1156 C C . SER A 1 155 ? 42.022 26.706 24.335 1.00 63.78 169 SER A C 1
ATOM 1157 O O . SER A 1 155 ? 42.150 26.577 25.553 1.00 63.55 169 SER A O 1
ATOM 1160 N N . SER A 1 156 ? 41.063 26.101 23.633 1.00 64.04 170 SER A N 1
ATOM 1161 C CA . SER A 1 156 ? 40.032 25.247 24.241 1.00 63.44 170 SER A CA 1
ATOM 1162 C C . SER A 1 156 ? 40.450 23.780 24.493 1.00 64.12 170 SER A C 1
ATOM 1163 O O . SER A 1 156 ? 39.592 22.907 24.656 1.00 66.10 170 SER A O 1
ATOM 1166 N N . SER A 1 157 ? 41.752 23.513 24.533 1.00 64.75 171 SER A N 1
ATOM 1167 C CA . SER A 1 157 ? 42.272 22.174 24.815 1.00 67.17 171 SER A CA 1
ATOM 1168 C C . SER A 1 157 ? 42.016 21.751 26.258 1.00 63.82 171 SER A C 1
ATOM 1169 O O . SER A 1 157 ? 41.793 20.567 26.523 1.00 62.92 171 SER A O 1
ATOM 1172 N N . SER A 1 158 ? 42.067 22.728 27.170 1.00 59.19 172 SER A N 1
ATOM 1173 C CA . SER A 1 158 ? 42.061 22.491 28.626 1.00 54.45 172 SER A CA 1
ATOM 1174 C C . SER A 1 158 ? 41.123 23.473 29.343 1.00 48.11 172 SER A C 1
ATOM 1175 O O . SER A 1 158 ? 40.614 24.414 28.726 1.00 42.68 172 SER A O 1
ATOM 1178 N N . PRO A 1 159 ? 40.899 23.267 30.656 1.00 46.98 173 PRO A N 1
ATOM 1179 C CA . PRO A 1 159 ? 40.111 24.272 31.368 1.00 46.16 173 PRO A CA 1
ATOM 1180 C C . PRO A 1 159 ? 40.833 25.614 31.472 1.00 41.95 173 PRO A C 1
ATOM 1181 O O . PRO A 1 159 ? 42.067 25.673 31.409 1.00 38.74 173 PRO A O 1
ATOM 1185 N N . VAL A 1 160 ? 40.048 26.676 31.592 1.00 36.73 174 VAL A N 1
ATOM 1186 C CA . VAL A 1 160 ? 40.585 27.998 31.839 1.00 35.03 174 VAL A CA 1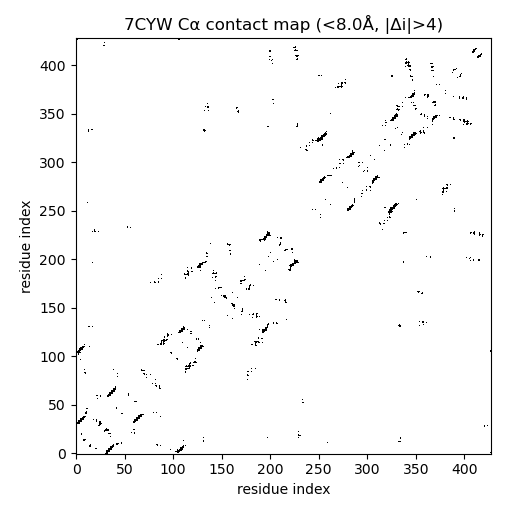
ATOM 1187 C C . VAL A 1 160 ? 40.766 28.092 33.338 1.00 31.84 174 VAL A C 1
ATOM 1188 O O . VAL A 1 160 ? 39.827 27.867 34.098 1.00 30.46 174 VAL A O 1
ATOM 1192 N N . GLU A 1 161 ? 41.997 28.387 33.746 1.00 30.96 175 GLU A N 1
ATOM 1193 C CA . GLU A 1 161 ? 42.378 28.418 35.136 1.00 29.93 175 GLU A CA 1
ATOM 1194 C C . GLU A 1 161 ? 42.822 29.834 35.482 1.00 28.56 175 GLU A C 1
ATOM 1195 O O . GLU A 1 161 ? 43.916 30.269 35.138 1.00 28.74 175 GLU A O 1
ATOM 1201 N N . ILE A 1 162 ? 41.941 30.570 36.133 1.00 25.52 176 ILE A N 1
ATOM 1202 C CA . ILE A 1 162 ? 42.295 31.889 36.629 1.00 25.28 176 ILE A CA 1
ATOM 1203 C C . ILE A 1 162 ? 42.915 31.655 38.007 1.00 25.65 176 ILE A C 1
ATOM 1204 O O . ILE A 1 162 ? 42.226 31.175 38.906 1.00 23.27 176 ILE A O 1
ATOM 1209 N N . PRO A 1 163 ? 44.215 31.986 38.188 1.00 26.22 177 PRO A N 1
ATOM 1210 C CA . PRO A 1 163 ? 44.828 31.812 39.505 1.00 26.72 177 PRO A CA 1
ATOM 1211 C C . PRO A 1 163 ? 43.990 32.320 40.683 1.00 26.17 177 PRO A C 1
ATOM 1212 O O . PRO A 1 163 ? 43.557 33.457 40.697 1.00 27.21 177 PRO A O 1
ATOM 1216 N N . GLY A 1 164 ? 43.761 31.444 41.649 1.00 25.80 178 GLY A N 1
ATOM 1217 C CA . GLY A 1 164 ? 42.993 31.766 42.840 1.00 26.97 178 GLY A CA 1
ATOM 1218 C C . GLY A 1 164 ? 41.522 31.417 42.749 1.00 27.17 178 GLY A C 1
ATOM 1219 O O . GLY A 1 164 ? 40.818 31.480 43.757 1.00 28.41 178 GLY A O 1
ATOM 1220 N N . LEU A 1 165 ? 41.052 31.037 41.559 1.00 26.23 179 LEU A N 1
ATOM 1221 C CA . LEU A 1 165 ? 39.665 30.637 41.372 1.00 28.26 179 LEU A CA 1
ATOM 1222 C C . LEU A 1 165 ? 39.604 29.195 40.954 1.00 29.12 179 LEU A C 1
ATOM 1223 O O . LEU A 1 165 ? 40.507 28.692 40.293 1.00 26.09 179 LEU A O 1
ATOM 1228 N N . GLU A 1 166 ? 38.513 28.527 41.324 1.00 28.37 180 GLU A N 1
ATOM 1229 C CA . GLU A 1 166 ? 38.297 27.190 40.851 1.00 28.42 180 GLU A CA 1
ATOM 1230 C C . GLU A 1 166 ? 38.281 27.226 39.340 1.00 26.85 180 GLU A C 1
ATOM 1231 O O . GLU A 1 166 ? 37.654 28.108 38.768 1.00 25.10 180 GLU A O 1
ATOM 1237 N N . PRO A 1 167 ? 38.985 26.287 38.683 1.00 26.52 181 PRO A N 1
ATOM 1238 C CA . PRO A 1 167 ? 39.057 26.242 37.228 1.00 25.37 181 PRO A CA 1
ATOM 1239 C C . PRO A 1 167 ? 37.687 26.224 36.558 1.00 24.91 181 PRO A C 1
ATOM 1240 O O . PRO A 1 167 ? 36.727 25.721 37.151 1.00 24.70 181 PRO A O 1
ATOM 1244 N N . PHE A 1 168 ? 37.612 26.794 35.354 1.00 23.72 182 PHE A N 1
ATOM 1245 C CA . PHE A 1 168 ? 36.393 26.787 34.538 1.00 25.23 182 PHE A CA 1
ATOM 1246 C C . PHE A 1 168 ? 36.495 25.648 33.520 1.00 26.30 182 PHE A C 1
ATOM 1247 O O . PHE A 1 168 ? 37.289 25.740 32.579 1.00 25.50 182 PHE A O 1
ATOM 1255 N N . PRO A 1 169 ? 35.688 24.578 33.688 1.00 27.29 183 PRO A N 1
ATOM 1256 C CA . PRO A 1 169 ? 35.762 23.501 32.685 1.00 28.67 183 PRO A CA 1
ATOM 1257 C C . PRO A 1 169 ? 35.349 23.997 31.308 1.00 27.69 183 PRO A C 1
ATOM 1258 O O . PRO A 1 169 ? 34.472 24.866 31.201 1.00 27.80 183 PRO A O 1
ATOM 1262 N N . THR A 1 170 ? 35.962 23.477 30.251 1.00 28.72 184 THR A N 1
ATOM 1263 C CA . THR A 1 170 ? 35.607 23.903 28.894 1.00 29.97 184 THR A CA 1
ATOM 1264 C C . THR A 1 170 ? 34.107 23.687 28.591 1.00 29.67 184 THR A C 1
ATOM 1265 O O . THR A 1 170 ? 33.507 24.447 27.844 1.00 30.10 184 THR A O 1
ATOM 1269 N N . ASP A 1 171 ? 33.525 22.653 29.192 1.00 26.96 185 ASP A N 1
ATOM 1270 C CA . ASP A 1 171 ? 32.086 22.352 29.042 1.00 29.35 185 ASP A CA 1
ATOM 1271 C C . ASP A 1 171 ? 31.171 23.532 29.396 1.00 28.03 185 ASP A C 1
ATOM 1272 O O . ASP A 1 171 ? 30.091 23.676 28.819 1.00 28.20 185 ASP A O 1
ATOM 1277 N N . ASN A 1 172 ? 31.601 24.345 30.364 1.00 25.22 186 ASN A N 1
ATOM 1278 C CA . ASN A 1 172 ? 30.781 25.445 30.897 1.00 25.89 186 ASN A CA 1
ATOM 1279 C C . ASN A 1 172 ? 31.077 26.801 30.306 1.00 26.07 186 ASN A C 1
ATOM 1280 O O . ASN A 1 172 ? 30.336 27.744 30.561 1.00 28.04 186 ASN A O 1
ATOM 1285 N N . ILE A 1 173 ? 32.170 26.913 29.552 1.00 23.59 187 ILE A N 1
ATOM 1286 C CA . ILE A 1 173 ? 32.542 28.169 28.922 1.00 23.88 187 ILE A CA 1
ATOM 1287 C C . ILE A 1 173 ? 31.715 28.297 27.659 1.00 23.87 187 ILE A C 1
ATOM 1288 O O . ILE A 1 173 ? 31.669 27.342 26.873 1.00 24.90 187 ILE A O 1
ATOM 1293 N N . PRO A 1 174 ? 31.057 29.451 27.447 1.00 23.01 188 PRO A N 1
ATOM 1294 C CA . PRO A 1 174 ? 30.323 29.595 26.197 1.00 23.53 188 PRO A CA 1
ATOM 1295 C C . PRO A 1 174 ? 31.282 29.404 25.013 1.00 24.40 188 PRO A C 1
ATOM 1296 O O . PRO A 1 174 ? 32.304 30.074 24.953 1.00 24.27 188 PRO A O 1
ATOM 1300 N N . PRO A 1 175 ? 30.956 28.488 24.087 1.00 23.72 189 PRO A N 1
ATOM 1301 C CA . PRO A 1 175 ? 31.897 28.281 22.974 1.00 24.67 189 PRO A CA 1
ATOM 1302 C C . PRO A 1 175 ? 32.298 29.519 22.152 1.00 25.23 189 PRO A C 1
ATOM 1303 O O . PRO A 1 175 ? 33.443 29.587 21.712 1.00 27.57 189 PRO A O 1
ATOM 1307 N N . PRO A 1 176 ? 31.403 30.512 21.977 1.00 26.45 190 PRO A N 1
ATOM 1308 C CA . PRO A 1 176 ? 31.840 31.746 21.316 1.00 27.57 190 PRO A CA 1
ATOM 1309 C C . PRO A 1 176 ? 33.093 32.422 21.894 1.00 27.22 190 PRO A C 1
ATOM 1310 O O . PRO A 1 176 ? 33.878 33.018 21.131 1.00 28.58 190 PRO A O 1
ATOM 1314 N N . PHE A 1 177 ? 33.287 32.326 23.210 1.00 26.58 191 PHE A N 1
ATOM 1315 C CA . PHE A 1 177 ? 34.420 32.979 23.871 1.00 26.95 191 PHE A CA 1
ATOM 1316 C C . PHE A 1 177 ? 35.795 32.579 23.353 1.00 30.24 191 PHE A C 1
ATOM 1317 O O . PHE A 1 177 ? 36.740 33.361 23.484 1.00 31.91 191 PHE A O 1
ATOM 1325 N N . PHE A 1 178 ? 35.906 31.401 22.751 1.00 31.37 192 PHE A N 1
ATOM 1326 C CA . PHE A 1 178 ? 37.155 30.985 22.082 1.00 32.89 192 PHE A CA 1
ATOM 1327 C C . PHE A 1 178 ? 37.336 31.480 20.637 1.00 34.96 192 PHE A C 1
ATOM 1328 O O . PHE A 1 178 ? 38.323 31.155 19.994 1.00 33.20 192 PHE A O 1
ATOM 1336 N N . ASN A 1 179 ? 36.394 32.281 20.155 1.00 36.54 193 ASN A N 1
ATOM 1337 C CA . ASN A 1 179 ? 36.417 32.865 18.827 1.00 37.51 193 ASN A CA 1
ATOM 1338 C C . ASN A 1 179 ? 36.395 34.402 18.984 1.00 38.44 193 ASN A C 1
ATOM 1339 O O . ASN A 1 179 ? 35.330 34.990 19.200 1.00 35.34 193 ASN A O 1
ATOM 1344 N N . PRO A 1 180 ? 37.572 35.062 18.882 1.00 42.47 194 PRO A N 1
ATOM 1345 C CA . PRO A 1 180 ? 37.630 36.515 19.099 1.00 42.99 194 PRO A CA 1
ATOM 1346 C C . PRO A 1 180 ? 36.757 37.378 18.183 1.00 43.23 194 PRO A C 1
ATOM 1347 O O . PRO A 1 180 ? 36.356 38.464 18.604 1.00 42.08 194 PRO A O 1
ATOM 1351 N N . GLU A 1 181 ? 36.465 36.921 16.963 1.00 44.36 195 GLU A N 1
ATOM 1352 C CA . GLU A 1 181 ? 35.538 37.656 16.079 1.00 45.66 195 GLU A CA 1
ATOM 1353 C C . GLU A 1 181 ? 34.098 37.149 16.081 1.00 41.97 195 GLU A C 1
ATOM 1354 O O . GLU A 1 181 ? 33.302 37.594 15.256 1.00 39.73 195 GLU A O 1
ATOM 1360 N N . HIS A 1 182 ? 33.733 36.256 17.002 1.00 36.63 196 HIS A N 1
ATOM 1361 C CA . HIS A 1 182 ? 32.311 35.995 17.223 1.00 35.04 196 HIS A CA 1
ATOM 1362 C C . HIS A 1 182 ? 31.699 37.303 17.733 1.00 33.74 196 HIS A C 1
ATOM 1363 O O . HIS A 1 182 ? 32.352 38.032 18.489 1.00 32.26 196 HIS A O 1
ATOM 1370 N N . ILE A 1 183 ? 30.493 37.621 17.271 1.00 33.10 197 ILE A N 1
ATOM 1371 C CA . ILE A 1 183 ? 29.830 38.895 17.597 1.00 35.08 197 ILE A CA 1
ATOM 1372 C C . ILE A 1 183 ? 29.764 39.156 19.111 1.00 33.72 197 ILE A C 1
ATOM 1373 O O . ILE A 1 183 ? 30.055 40.255 19.567 1.00 34.42 197 ILE A O 1
ATOM 1378 N N . PHE A 1 184 ? 29.376 38.139 19.869 1.00 33.09 198 PHE A N 1
ATOM 1379 C CA . PHE A 1 184 ? 29.275 38.230 21.326 1.00 32.69 198 PHE A CA 1
ATOM 1380 C C . PHE A 1 184 ? 30.623 38.435 22.004 1.00 30.49 198 PHE A C 1
ATOM 1381 O O . PHE A 1 184 ? 30.766 39.268 22.911 1.00 28.38 198 PHE A O 1
ATOM 1389 N N . THR A 1 185 ? 31.608 37.656 21.576 1.00 29.09 199 THR A N 1
ATOM 1390 C CA . THR A 1 185 ? 32.959 37.764 22.104 1.00 29.32 199 THR A CA 1
ATOM 1391 C C . THR A 1 185 ? 33.547 39.141 21.815 1.00 27.82 199 THR A C 1
ATOM 1392 O O . THR A 1 185 ? 34.281 39.683 22.629 1.00 26.62 199 THR A O 1
ATOM 1396 N N . SER A 1 186 ? 33.238 39.691 20.649 1.00 29.84 200 SER A N 1
ATOM 1397 C CA . SER A 1 186 ? 33.837 40.958 20.226 1.00 31.30 200 SER A CA 1
ATOM 1398 C C . SER A 1 186 ? 33.480 42.116 21.158 1.00 29.12 200 SER A C 1
ATOM 1399 O O . SER A 1 186 ? 34.359 42.846 21.602 1.00 28.30 200 SER A O 1
ATOM 1402 N N . PHE A 1 187 ? 32.198 42.249 21.483 1.00 28.16 201 PHE A N 1
ATOM 1403 C CA . PHE A 1 187 ? 31.778 43.286 22.442 1.00 27.48 201 PHE A CA 1
ATOM 1404 C C . PHE A 1 187 ? 32.066 42.948 23.895 1.00 27.50 201 PHE A C 1
ATOM 1405 O O . PHE A 1 187 ? 32.137 43.853 24.722 1.00 26.92 201 PHE A O 1
ATOM 1413 N N . THR A 1 188 ? 32.198 41.656 24.205 1.00 24.95 202 THR A N 1
ATOM 1414 C CA . THR A 1 188 ? 32.656 41.245 25.527 1.00 24.87 202 THR A CA 1
ATOM 1415 C C . THR A 1 188 ? 34.092 41.702 25.752 1.00 23.22 202 THR A C 1
ATOM 1416 O O . THR A 1 188 ? 34.409 42.294 26.783 1.00 20.90 202 THR A O 1
ATOM 1420 N N . ILE A 1 189 ? 34.953 41.462 24.766 1.00 24.68 203 ILE A N 1
ATOM 1421 C CA . ILE A 1 189 ? 36.343 41.898 24.841 1.00 26.02 203 ILE A CA 1
ATOM 1422 C C . ILE A 1 189 ? 36.462 43.406 24.958 1.00 24.97 203 ILE A C 1
ATOM 1423 O O . ILE A 1 189 ? 37.134 43.910 25.866 1.00 23.69 203 ILE A O 1
ATOM 1428 N N . SER A 1 190 ? 35.822 44.110 24.022 1.00 27.29 204 SER A N 1
ATOM 1429 C CA . SER A 1 190 ? 35.862 45.571 23.947 1.00 27.35 204 SER A CA 1
ATOM 1430 C C . SER A 1 190 ? 35.532 46.213 25.286 1.00 25.73 204 SER A C 1
ATOM 1431 O O . SER A 1 190 ? 36.241 47.094 25.751 1.00 25.58 204 SER A O 1
ATOM 1434 N N . ASN A 1 191 ? 34.473 45.723 25.914 1.00 22.67 205 ASN A N 1
ATOM 1435 C CA . ASN A 1 191 ? 34.044 46.252 27.203 1.00 21.98 205 ASN A CA 1
ATOM 1436 C C . ASN A 1 191 ? 34.888 45.741 28.372 1.00 21.69 205 ASN A C 1
ATOM 1437 O O . ASN A 1 191 ? 35.259 46.518 29.243 1.00 21.73 205 ASN A O 1
ATOM 1442 N N . ALA A 1 192 ? 35.212 44.452 28.393 1.00 22.20 206 ALA A N 1
ATOM 1443 C CA . ALA A 1 192 ? 35.950 43.875 29.547 1.00 22.72 206 ALA A CA 1
ATOM 1444 C C . ALA A 1 192 ? 37.352 44.455 29.685 1.00 24.10 206 ALA A C 1
ATOM 1445 O O . ALA A 1 192 ? 37.901 44.503 30.778 1.00 23.17 206 ALA A O 1
ATOM 1447 N N . LYS A 1 193 ? 37.924 44.888 28.564 1.00 24.49 207 LYS A N 1
ATOM 1448 C CA . LYS A 1 193 ? 39.237 45.524 28.557 1.00 27.29 207 LYS A CA 1
ATOM 1449 C C . LYS A 1 193 ? 39.285 46.798 29.364 1.00 26.71 207 LYS A C 1
ATOM 1450 O O . LYS A 1 193 ? 40.364 47.180 29.806 1.00 26.03 207 LYS A O 1
ATOM 1456 N N . TYR A 1 194 ? 38.129 47.446 29.578 1.00 24.82 208 TYR A N 1
ATOM 1457 C CA . TYR A 1 194 ? 38.058 48.675 30.343 1.00 25.47 208 TYR A CA 1
ATOM 1458 C C . TYR A 1 194 ? 37.364 48.583 31.716 1.00 23.99 208 TYR A C 1
ATOM 1459 O O . TYR A 1 194 ? 37.096 49.612 32.317 1.00 24.41 208 TYR A O 1
ATOM 1468 N N . PHE A 1 195 ? 37.127 47.367 32.232 1.00 23.60 209 PHE A N 1
ATOM 1469 C CA . PHE A 1 195 ? 36.570 47.215 33.587 1.00 23.96 209 PHE A CA 1
ATOM 1470 C C . PHE A 1 195 ? 37.483 47.861 34.619 1.00 24.47 209 PHE A C 1
ATOM 1471 O O . PHE A 1 195 ? 37.002 48.366 35.636 1.00 25.31 209 PHE A O 1
ATOM 1479 N N . SER A 1 196 ? 38.795 47.826 34.366 1.00 26.88 210 SER A N 1
ATOM 1480 C CA . SER A 1 196 ? 39.768 48.423 35.274 1.00 26.60 210 SER A CA 1
ATOM 1481 C C . SER A 1 196 ? 39.551 49.909 35.534 1.00 26.06 210 SER A C 1
ATOM 1482 O O . SER A 1 196 ? 39.909 50.380 36.612 1.00 26.61 210 SER A O 1
ATOM 1485 N N . LEU A 1 197 ? 38.957 50.639 34.578 1.00 23.27 211 LEU A N 1
ATOM 1486 C CA . LEU A 1 197 ? 38.624 52.058 34.751 1.00 23.70 211 LEU A CA 1
ATOM 1487 C C . LEU A 1 197 ? 37.277 52.349 35.435 1.00 23.37 211 LEU A C 1
ATOM 1488 O O . LEU A 1 197 ? 36.973 53.494 35.748 1.00 24.63 211 LEU A O 1
ATOM 1493 N N . SER A 1 198 ? 36.467 51.324 35.692 1.00 22.14 212 SER A N 1
ATOM 1494 C CA . SER A 1 198 ? 35.245 51.522 36.464 1.00 21.82 212 SER A CA 1
ATOM 1495 C C . SER A 1 198 ? 35.592 51.747 37.924 1.00 22.00 212 SER A C 1
ATOM 1496 O O . SER A 1 198 ? 36.630 51.290 38.388 1.00 21.88 212 SER A O 1
ATOM 1499 N N . LYS A 1 199 ? 34.731 52.455 38.638 1.00 23.33 213 LYS A N 1
ATOM 1500 C CA . LYS A 1 199 ? 34.956 52.732 40.063 1.00 24.35 213 LYS A CA 1
ATOM 1501 C C . LYS A 1 199 ? 34.718 51.484 40.889 1.00 23.57 213 LYS A C 1
ATOM 1502 O O . LYS A 1 199 ? 35.301 51.316 41.958 1.00 22.76 213 LYS A O 1
ATOM 1508 N N . GLY A 1 200 ? 33.859 50.603 40.368 1.00 21.28 214 GLY A N 1
ATOM 1509 C CA . GLY A 1 200 ? 33.556 49.337 41.016 1.00 20.90 214 GLY A CA 1
ATOM 1510 C C . GLY A 1 200 ? 32.707 48.485 40.084 1.00 20.08 214 GLY A C 1
ATOM 1511 O O . GLY A 1 200 ? 32.152 48.995 39.109 1.00 19.11 214 GLY A O 1
ATOM 1512 N N . ILE A 1 201 ? 32.621 47.203 40.399 1.00 18.95 215 ILE A N 1
ATOM 1513 C CA . ILE A 1 201 ? 31.715 46.289 39.706 1.00 18.43 215 ILE A CA 1
ATOM 1514 C C . ILE A 1 201 ? 30.633 45.980 40.711 1.00 18.50 215 ILE A C 1
ATOM 1515 O O . ILE A 1 201 ? 30.934 45.430 41.769 1.00 21.20 215 ILE A O 1
ATOM 1520 N N . LEU A 1 202 ? 29.397 46.350 40.417 1.00 17.19 216 LEU A N 1
ATOM 1521 C CA . LEU A 1 202 ? 28.259 45.976 41.269 1.00 18.14 216 LEU A CA 1
ATOM 1522 C C . LEU A 1 202 ? 27.709 44.649 40.764 1.00 18.03 216 LEU A C 1
ATOM 1523 O O . LEU A 1 202 ? 27.571 44.458 39.550 1.00 17.69 216 LEU A O 1
ATOM 1528 N N . VAL A 1 203 ? 27.391 43.745 41.696 1.00 16.84 217 VAL A N 1
ATOM 1529 C CA . VAL A 1 203 ? 26.894 42.417 41.370 1.00 17.08 217 VAL A CA 1
ATOM 1530 C C . VAL A 1 203 ? 25.641 42.147 42.187 1.00 16.94 217 VAL A C 1
ATOM 1531 O O . VAL A 1 203 ? 25.593 42.404 43.393 1.00 16.95 217 VAL A O 1
ATOM 1535 N N . ASN A 1 204 ? 24.610 41.650 41.512 1.00 15.93 218 ASN A N 1
ATOM 1536 C CA . ASN A 1 204 ? 23.395 41.225 42.150 1.00 17.21 218 ASN A CA 1
ATOM 1537 C C . ASN A 1 204 ? 23.614 39.816 42.756 1.00 16.49 218 ASN A C 1
ATOM 1538 O O . ASN A 1 204 ? 23.152 38.800 42.244 1.00 16.83 218 ASN A O 1
ATOM 1543 N N . THR A 1 205 ? 24.370 39.787 43.844 1.00 15.72 219 THR A N 1
ATOM 1544 C CA . THR A 1 205 ? 24.678 38.571 44.575 1.00 16.55 219 THR A CA 1
ATOM 1545 C C . THR A 1 205 ? 24.928 38.973 46.008 1.00 17.30 219 THR A C 1
ATOM 1546 O O . THR A 1 205 ? 24.787 40.150 46.359 1.00 17.32 219 THR A O 1
ATOM 1550 N N . PHE A 1 206 ? 25.274 37.999 46.847 1.00 17.70 220 PHE A N 1
ATOM 1551 C CA . PHE A 1 206 ? 25.589 38.309 48.243 1.00 18.77 220 PHE A CA 1
ATOM 1552 C C . PHE A 1 206 ? 26.741 37.451 48.709 1.00 19.98 220 PHE A C 1
ATOM 1553 O O . PHE A 1 206 ? 27.020 36.379 48.141 1.00 20.25 220 PHE A O 1
ATOM 1561 N N . ASP A 1 207 ? 27.418 37.975 49.724 1.00 22.28 221 ASP A N 1
ATOM 1562 C CA . ASP A 1 207 ? 28.681 37.433 50.213 1.00 24.28 221 ASP A CA 1
ATOM 1563 C C . ASP A 1 207 ? 28.613 35.946 50.530 1.00 23.05 221 ASP A C 1
ATOM 1564 O O . ASP A 1 207 ? 29.477 35.172 50.139 1.00 22.31 221 ASP A O 1
ATOM 1569 N N . SER A 1 208 ? 27.578 35.546 51.246 1.00 22.60 222 SER A N 1
ATOM 1570 C CA . SER A 1 208 ? 27.471 34.156 51.657 1.00 23.54 222 SER A CA 1
ATOM 1571 C C . SER A 1 208 ? 26.984 33.228 50.539 1.00 23.20 222 SER A C 1
ATOM 1572 O O . SER A 1 208 ? 27.063 32.020 50.696 1.00 24.33 222 SER A O 1
ATOM 1575 N N . PHE A 1 209 ? 26.550 33.773 49.396 1.00 21.54 223 PHE A N 1
ATOM 1576 C CA . PHE A 1 209 ? 26.189 32.959 48.227 1.00 19.54 223 PHE A CA 1
ATOM 1577 C C . PHE A 1 209 ? 27.370 32.586 47.346 1.00 19.45 223 PHE A C 1
ATOM 1578 O O . PHE A 1 209 ? 27.373 31.490 46.755 1.00 18.85 223 PHE A O 1
ATOM 1586 N N . GLU A 1 210 ? 28.358 33.486 47.238 1.00 17.51 224 GLU A N 1
ATOM 1587 C CA . GLU A 1 210 ? 29.538 33.278 46.399 1.00 18.22 224 GLU A CA 1
ATOM 1588 C C . GLU A 1 210 ? 30.817 33.598 47.150 1.00 20.88 224 GLU A C 1
ATOM 1589 O O . GLU A 1 210 ? 31.684 34.372 46.645 1.00 17.92 224 GLU A O 1
ATOM 1595 N N . PRO A 1 211 ? 30.992 32.958 48.335 1.00 22.02 225 PRO A N 1
ATOM 1596 C CA . PRO A 1 211 ? 32.093 33.361 49.206 1.00 23.11 225 PRO A CA 1
ATOM 1597 C C . PRO A 1 211 ? 33.478 33.072 48.668 1.00 22.73 225 PRO A C 1
ATOM 1598 O O . PRO A 1 211 ? 34.368 33.876 48.917 1.00 24.03 225 PRO A O 1
ATOM 1602 N N . GLU A 1 212 ? 33.667 31.970 47.937 1.00 24.01 226 GLU A N 1
ATOM 1603 C CA . GLU A 1 212 ? 34.987 31.644 47.401 1.00 26.23 226 GLU A CA 1
ATOM 1604 C C . GLU A 1 212 ? 35.450 32.608 46.321 1.00 23.89 226 GLU A C 1
ATOM 1605 O O . GLU A 1 212 ? 36.570 33.126 46.376 1.00 22.88 226 GLU A O 1
ATOM 1611 N N . THR A 1 213 ? 34.597 32.859 45.344 1.00 22.51 227 THR A N 1
ATOM 1612 C CA . THR A 1 213 ? 34.898 33.862 44.320 1.00 20.68 227 THR A CA 1
ATOM 1613 C C . THR A 1 213 ? 35.196 35.236 44.937 1.00 20.84 227 THR A C 1
ATOM 1614 O O . THR A 1 213 ? 36.202 35.869 44.618 1.00 22.03 227 THR A O 1
ATOM 1618 N N . LEU A 1 214 ? 34.311 35.694 45.805 1.00 20.65 228 LEU A N 1
ATOM 1619 C CA . LEU A 1 214 ? 34.417 37.039 46.328 1.00 21.60 228 LEU A CA 1
ATOM 1620 C C . LEU A 1 214 ? 35.644 37.216 47.244 1.00 23.20 228 LEU A C 1
ATOM 1621 O O . LEU A 1 214 ? 36.278 38.268 47.239 1.00 24.17 228 LEU A O 1
ATOM 1626 N N . SER A 1 215 ? 35.967 36.196 48.020 1.00 25.40 229 SER A N 1
ATOM 1627 C CA . SER A 1 215 ? 37.130 36.267 48.923 1.00 28.18 229 SER A CA 1
ATOM 1628 C C . SER A 1 215 ? 38.420 36.340 48.103 1.00 27.53 229 SER A C 1
ATOM 1629 O O . SER A 1 215 ? 39.324 37.105 48.424 1.00 30.94 229 SER A O 1
ATOM 1632 N N . ALA A 1 216 ? 38.487 35.556 47.032 1.00 25.15 230 ALA A N 1
ATOM 1633 C CA . ALA A 1 216 ? 39.611 35.611 46.116 1.00 25.42 230 ALA A CA 1
ATOM 1634 C C . ALA A 1 216 ? 39.766 37.000 45.473 1.00 26.50 230 ALA A C 1
ATOM 1635 O O . ALA A 1 216 ? 40.868 37.522 45.358 1.00 26.31 230 ALA A O 1
ATOM 1637 N N . LEU A 1 217 ? 38.656 37.564 45.021 1.00 24.68 231 LEU A N 1
ATOM 1638 C CA . LEU A 1 217 ? 38.660 38.909 44.443 1.00 25.17 231 LEU A CA 1
ATOM 1639 C C . LEU A 1 217 ? 39.037 39.955 45.469 1.00 26.87 231 LEU A C 1
ATOM 1640 O O . LEU A 1 217 ? 39.749 40.897 45.158 1.00 25.80 231 LEU A O 1
ATOM 1645 N N . ASN A 1 218 ? 38.552 39.783 46.689 1.00 29.94 232 ASN A N 1
ATOM 1646 C CA . ASN A 1 218 ? 38.764 40.780 47.743 1.00 32.80 232 ASN A CA 1
ATOM 1647 C C . ASN A 1 218 ? 40.197 40.785 48.268 1.00 34.24 232 ASN A C 1
ATOM 1648 O O . ASN A 1 218 ? 40.647 41.779 48.852 1.00 31.74 232 ASN A O 1
ATOM 1653 N N . SER A 1 219 ? 40.898 39.668 48.063 1.00 34.70 233 SER A N 1
ATOM 1654 C CA . SER A 1 219 ? 42.303 39.522 48.455 1.00 34.43 233 SER A CA 1
ATOM 1655 C C . SER A 1 219 ? 43.275 40.431 47.676 1.00 35.98 233 SER A C 1
ATOM 1656 O O . SER A 1 219 ? 44.354 40.743 48.184 1.00 37.65 233 SER A O 1
ATOM 1659 N N . GLY A 1 220 ? 42.926 40.823 46.450 1.00 33.80 234 GLY A N 1
ATOM 1660 C CA . GLY A 1 220 ? 43.809 41.678 45.641 1.00 35.13 234 GLY A CA 1
ATOM 1661 C C . GLY A 1 220 ? 44.749 40.912 44.715 1.00 37.16 234 GLY A C 1
ATOM 1662 O O . GLY A 1 220 ? 45.347 41.499 43.816 1.00 39.61 234 GLY A O 1
ATOM 1663 N N . ASP A 1 221 ? 44.837 39.596 44.914 1.00 36.25 235 ASP A N 1
ATOM 1664 C CA . ASP A 1 221 ? 45.754 38.714 44.200 1.00 38.13 235 ASP A CA 1
ATOM 1665 C C . ASP A 1 221 ? 45.186 38.111 42.924 1.00 34.90 235 ASP A C 1
ATOM 1666 O O . ASP A 1 221 ? 45.942 37.660 42.086 1.00 37.56 235 ASP A O 1
ATOM 1671 N N . THR A 1 222 ? 43.862 38.034 42.841 1.00 31.07 236 THR A N 1
ATOM 1672 C CA . THR A 1 222 ? 43.152 37.436 41.732 1.00 28.37 236 THR A CA 1
ATOM 1673 C C . THR A 1 222 ? 42.456 38.510 40.905 1.00 26.06 236 THR A C 1
ATOM 1674 O O . THR A 1 222 ? 41.681 39.291 41.441 1.00 26.73 236 THR A O 1
ATOM 1678 N N . LEU A 1 223 ? 42.720 38.509 39.604 1.00 26.03 237 LEU A N 1
ATOM 1679 C CA . LEU A 1 223 ? 42.180 39.501 38.660 1.00 26.76 237 LEU A CA 1
ATOM 1680 C C . LEU A 1 223 ? 42.396 40.898 39.220 1.00 26.10 237 LEU A C 1
ATOM 1681 O O . LEU A 1 223 ? 41.476 41.695 39.376 1.00 26.82 237 LEU A O 1
ATOM 1686 N N . SER A 1 224 ? 43.657 41.169 39.537 1.00 27.44 238 SER A N 1
ATOM 1687 C CA . SER A 1 224 ? 44.037 42.354 40.290 1.00 29.68 238 SER A CA 1
ATOM 1688 C C . SER A 1 224 ? 43.707 43.662 39.557 1.00 29.70 238 SER A C 1
ATOM 1689 O O . SER A 1 224 ? 43.554 44.682 40.198 1.00 31.83 238 SER A O 1
ATOM 1692 N N . ASP A 1 225 ? 43.573 43.626 38.233 1.00 28.40 239 ASP A N 1
ATOM 1693 C CA . ASP A 1 225 ? 43.206 44.831 37.477 1.00 30.22 239 ASP A CA 1
ATOM 1694 C C . ASP A 1 225 ? 41.756 45.281 37.661 1.00 28.64 239 ASP A C 1
ATOM 1695 O O . ASP A 1 225 ? 41.432 46.429 37.358 1.00 24.83 239 ASP A O 1
ATOM 1700 N N . LEU A 1 226 ? 40.877 44.386 38.125 1.00 25.93 240 LEU A N 1
ATOM 1701 C CA . LEU A 1 226 ? 39.487 44.761 38.384 1.00 23.04 240 LEU A CA 1
ATOM 1702 C C . LEU A 1 226 ? 39.456 45.749 39.532 1.00 22.70 240 LEU A C 1
ATOM 1703 O O . LEU A 1 226 ? 40.275 45.634 40.417 1.00 21.40 240 LEU A O 1
ATOM 1708 N N . PRO A 1 227 ? 38.500 46.691 39.538 1.00 20.75 241 PRO A N 1
ATOM 1709 C CA . PRO A 1 227 ? 38.201 47.525 40.692 1.00 20.99 241 PRO A CA 1
ATOM 1710 C C . PRO A 1 227 ? 37.454 46.682 41.733 1.00 21.28 241 PRO A C 1
ATOM 1711 O O . PRO A 1 227 ? 37.220 45.487 41.484 1.00 21.01 241 PRO A O 1
ATOM 1715 N N . PRO A 1 228 ? 37.085 47.277 42.884 1.00 22.32 242 PRO A N 1
ATOM 1716 C CA . PRO A 1 228 ? 36.362 46.502 43.877 1.00 22.62 242 PRO A CA 1
ATOM 1717 C C . PRO A 1 228 ? 35.099 45.900 43.296 1.00 21.95 242 PRO A C 1
ATOM 1718 O O . PRO A 1 228 ? 34.386 46.561 42.512 1.00 21.52 242 PRO A O 1
ATOM 1722 N N . VAL A 1 229 ? 34.882 44.631 43.626 1.00 21.27 243 VAL A N 1
ATOM 1723 C CA . VAL A 1 229 ? 33.692 43.905 43.185 1.00 20.96 243 VAL A CA 1
ATOM 1724 C C . VAL A 1 229 ? 32.764 43.882 44.383 1.00 21.78 243 VAL A C 1
ATOM 1725 O O . VAL A 1 229 ? 33.098 43.301 45.422 1.00 22.82 243 VAL A O 1
ATOM 1729 N N . ILE A 1 230 ? 31.603 44.502 44.225 1.00 19.90 244 ILE A N 1
ATOM 1730 C CA . ILE A 1 230 ? 30.717 44.837 45.332 1.00 22.12 244 ILE A CA 1
ATOM 1731 C C . ILE A 1 230 ? 29.338 44.161 45.203 1.00 19.77 244 ILE A C 1
ATOM 1732 O O . ILE A 1 230 ? 28.494 44.578 44.365 1.00 17.76 244 ILE A O 1
ATOM 1737 N N . PRO A 1 231 ? 29.091 43.121 46.021 1.00 20.71 245 PRO A N 1
ATOM 1738 C CA . PRO A 1 231 ? 27.740 42.528 46.023 1.00 20.52 245 PRO A CA 1
ATOM 1739 C C . PRO A 1 231 ? 26.714 43.463 46.619 1.00 21.18 245 PRO A C 1
ATOM 1740 O O . PRO A 1 231 ? 26.928 44.002 47.708 1.00 20.67 245 PRO A O 1
ATOM 1744 N N . ILE A 1 232 ? 25.603 43.648 45.915 1.00 18.58 246 ILE A N 1
ATOM 1745 C CA . ILE A 1 232 ? 24.542 44.529 46.376 1.00 19.05 246 ILE A CA 1
ATOM 1746 C C . ILE A 1 232 ? 23.177 43.853 46.377 1.00 19.06 246 ILE A C 1
ATOM 1747 O O . ILE A 1 232 ? 22.150 44.529 46.445 1.00 20.55 246 ILE A O 1
ATOM 1752 N N . GLY A 1 233 ? 23.165 42.523 46.296 1.00 18.18 247 GLY A N 1
ATOM 1753 C CA . GLY A 1 233 ? 21.921 41.768 46.174 1.00 20.08 247 GLY A CA 1
ATOM 1754 C C . GLY A 1 233 ? 21.574 40.891 47.387 1.00 20.58 247 GLY A C 1
ATOM 1755 O O . GLY A 1 233 ? 22.311 40.869 48.362 1.00 21.30 247 GLY A O 1
ATOM 1756 N N . PRO A 1 234 ? 20.455 40.169 47.329 1.00 23.00 248 PRO A N 1
ATOM 1757 C CA . PRO A 1 234 ? 19.554 40.171 46.170 1.00 23.79 248 PRO A CA 1
ATOM 1758 C C . PRO A 1 234 ? 18.692 41.421 46.154 1.00 26.36 248 PRO A C 1
ATOM 1759 O O . PRO A 1 234 ? 18.087 41.775 47.163 1.00 26.64 248 PRO A O 1
ATOM 1763 N N . LEU A 1 235 ? 18.682 42.135 45.036 1.00 29.39 249 LEU A N 1
ATOM 1764 C CA . LEU A 1 235 ? 17.876 43.346 44.944 1.00 30.76 249 LEU A CA 1
ATOM 1765 C C . LEU A 1 235 ? 16.415 42.923 45.041 1.00 33.55 249 LEU A C 1
ATOM 1766 O O . LEU A 1 235 ? 15.972 42.082 44.262 1.00 32.76 249 LEU A O 1
ATOM 1771 N N . ASN A 1 236 ? 15.687 43.458 46.013 1.00 35.64 250 ASN A N 1
ATOM 1772 C CA . ASN A 1 236 ? 14.289 43.045 46.174 1.00 42.18 250 ASN A CA 1
ATOM 1773 C C . ASN A 1 236 ? 13.394 43.694 45.136 1.00 40.55 250 ASN A C 1
ATOM 1774 O O . ASN A 1 236 ? 13.700 44.765 44.583 1.00 39.62 250 ASN A O 1
ATOM 1779 N N . GLU A 1 237 ? 12.290 43.014 44.876 1.00 40.20 251 GLU A N 1
ATOM 1780 C CA . GLU A 1 237 ? 11.540 43.229 43.665 1.00 45.85 251 GLU A CA 1
ATOM 1781 C C . GLU A 1 237 ? 10.619 44.437 43.760 1.00 48.70 251 GLU A C 1
ATOM 1782 O O . GLU A 1 237 ? 10.318 44.968 44.834 1.00 47.14 251 GLU A O 1
ATOM 1788 N N . LEU A 1 238 ? 10.254 44.889 42.576 1.00 56.32 252 LEU A N 1
ATOM 1789 C CA . LEU A 1 238 ? 9.160 45.805 42.362 1.00 60.34 252 LEU A CA 1
ATOM 1790 C C . LEU A 1 238 ? 7.766 45.260 42.645 1.00 66.06 252 LEU A C 1
ATOM 1791 O O . LEU A 1 238 ? 7.535 44.057 42.736 1.00 63.58 252 LEU A O 1
ATOM 1796 N N . GLU A 1 239 ? 6.840 46.196 42.789 1.00 73.13 253 GLU A N 1
ATOM 1797 C CA . GLU A 1 239 ? 5.420 45.903 42.740 1.00 78.53 253 GLU A CA 1
ATOM 1798 C C . GLU A 1 239 ? 4.881 46.344 41.396 1.00 81.98 253 GLU A C 1
ATOM 1799 O O . GLU A 1 239 ? 5.594 46.936 40.590 1.00 83.37 253 GLU A O 1
ATOM 1805 N N . HIS A 1 240 ? 3.620 46.011 41.158 1.00 86.41 254 HIS A N 1
ATOM 1806 C CA . HIS A 1 240 ? 2.938 46.314 39.903 1.00 90.38 254 HIS A CA 1
ATOM 1807 C C . HIS A 1 240 ? 1.469 46.576 40.237 1.00 93.38 254 HIS A C 1
ATOM 1808 O O . HIS A 1 240 ? 0.958 46.077 41.246 1.00 94.75 254 HIS A O 1
ATOM 1815 N N . ASN A 1 241 ? 0.796 47.363 39.399 1.00 92.50 255 ASN A N 1
ATOM 1816 C CA . ASN A 1 241 ? -0.635 47.663 39.586 1.00 90.71 255 ASN A CA 1
ATOM 1817 C C . ASN A 1 241 ? -1.584 46.607 38.985 1.00 85.70 255 ASN A C 1
ATOM 1818 O O . ASN A 1 241 ? -2.774 46.866 38.781 1.00 89.15 255 ASN A O 1
ATOM 1823 N N . LYS A 1 242 ? -1.045 45.423 38.703 1.00 78.39 256 LYS A N 1
ATOM 1824 C CA . LYS A 1 242 ? -1.828 44.248 38.363 1.00 73.13 256 LYS A CA 1
ATOM 1825 C C . LYS A 1 242 ? -1.161 43.050 39.049 1.00 67.33 256 LYS A C 1
ATOM 1826 O O . LYS A 1 242 ? -0.093 42.589 38.630 1.00 61.90 256 LYS A O 1
ATOM 1832 N N . GLN A 1 243 ? -1.791 42.589 40.130 1.00 60.33 257 GLN A N 1
ATOM 1833 C CA . GLN A 1 243 ? -1.363 41.397 40.873 1.00 53.13 257 GLN A CA 1
ATOM 1834 C C . GLN A 1 243 ? -1.352 40.141 39.997 1.00 45.22 257 GLN A C 1
ATOM 1835 O O . GLN A 1 243 ? -2.001 40.099 38.943 1.00 45.30 257 GLN A O 1
ATOM 1841 N N . GLU A 1 244 ? -0.603 39.132 40.431 1.00 34.73 258 GLU A N 1
ATOM 1842 C CA . GLU A 1 244 ? -0.527 37.878 39.705 1.00 29.93 258 GLU A CA 1
ATOM 1843 C C . GLU A 1 244 ? -1.899 37.181 39.714 1.00 27.70 258 GLU A C 1
ATOM 1844 O O . GLU A 1 244 ? -2.446 36.890 40.770 1.00 24.48 258 GLU A O 1
ATOM 1850 N N . GLU A 1 245 ? -2.402 36.890 38.521 1.00 27.54 259 GLU A N 1
ATOM 1851 C CA . GLU A 1 245 ? -3.722 36.272 38.312 1.00 30.68 259 GLU A CA 1
ATOM 1852 C C . GLU A 1 245 ? -3.918 34.913 38.991 1.00 27.77 259 GLU A C 1
ATOM 1853 O O . GLU A 1 245 ? -5.021 34.579 39.412 1.00 25.36 259 GLU A O 1
ATOM 1859 N N . LEU A 1 246 ? -2.845 34.131 39.053 1.00 23.35 260 LEU A N 1
ATOM 1860 C CA . LEU A 1 246 ? -2.878 32.770 39.587 1.00 23.80 260 LEU A CA 1
ATOM 1861 C C . LEU A 1 246 ? -2.851 32.656 41.084 1.00 22.97 260 LEU A C 1
ATOM 1862 O O . LEU A 1 246 ? -2.975 31.553 41.611 1.00 23.48 260 LEU A O 1
ATOM 1867 N N . LEU A 1 247 ? -2.714 33.767 41.799 1.00 23.62 261 LEU A N 1
ATOM 1868 C CA . LEU A 1 247 ? -2.597 33.668 43.241 1.00 24.65 261 LEU A CA 1
ATOM 1869 C C . LEU A 1 247 ? -3.747 32.928 43.918 1.00 24.93 261 LEU A C 1
ATOM 1870 O O . LEU A 1 247 ? -3.491 32.071 44.755 1.00 25.21 261 LEU A O 1
ATOM 1875 N N . PRO A 1 248 ? -5.017 33.227 43.552 1.00 26.29 262 PRO A N 1
ATOM 1876 C CA . PRO A 1 248 ? -6.090 32.456 44.207 1.00 25.30 262 PRO A CA 1
ATOM 1877 C C . PRO A 1 248 ? -6.149 30.982 43.855 1.00 23.40 262 PRO A C 1
ATOM 1878 O O . PRO A 1 248 ? -6.723 30.224 44.608 1.00 25.18 262 PRO A O 1
ATOM 1882 N N . TRP A 1 249 ? -5.577 30.578 42.721 1.00 22.07 263 TRP A N 1
ATOM 1883 C CA . TRP A 1 249 ? -5.421 29.166 42.404 1.00 22.11 263 TRP A CA 1
ATOM 1884 C C . TRP A 1 249 ? -4.314 28.583 43.275 1.00 21.66 263 TRP A C 1
ATOM 1885 O O . TRP A 1 249 ? -4.512 27.546 43.901 1.00 22.20 263 TRP A O 1
ATOM 1896 N N . LEU A 1 250 ? -3.172 29.272 43.363 1.00 22.08 264 LEU A N 1
ATOM 1897 C CA . LEU A 1 250 ? -2.118 28.845 44.293 1.00 21.49 264 LEU A CA 1
ATOM 1898 C C . LEU A 1 250 ? -2.616 28.725 45.735 1.00 21.76 264 LEU A C 1
ATOM 1899 O O . LEU A 1 250 ? -2.213 27.804 46.444 1.00 21.33 264 LEU A O 1
ATOM 1904 N N . ASP A 1 251 ? -3.490 29.642 46.149 1.00 23.99 265 ASP A N 1
ATOM 1905 C CA . ASP A 1 251 ? -4.064 29.617 47.511 1.00 25.09 265 ASP A CA 1
ATOM 1906 C C . ASP A 1 251 ? -4.810 28.336 47.819 1.00 26.41 265 ASP A C 1
ATOM 1907 O O . ASP A 1 251 ? -4.885 27.933 48.982 1.00 26.69 265 ASP A O 1
ATOM 1912 N N . GLN A 1 252 ? -5.350 27.691 46.787 1.00 24.88 266 GLN A N 1
ATOM 1913 C CA . GLN A 1 252 ? -6.065 26.422 46.911 1.00 27.15 266 GLN A CA 1
ATOM 1914 C C . GLN A 1 252 ? -5.205 25.165 46.959 1.00 25.84 266 GLN A C 1
ATOM 1915 O O . GLN A 1 252 ? -5.754 24.095 47.194 1.00 27.64 266 GLN A O 1
ATOM 1921 N N . GLN A 1 253 ? -3.894 25.264 46.693 1.00 22.13 267 GLN A N 1
ATOM 1922 C CA . GLN A 1 253 ? -3.040 24.088 46.607 1.00 22.71 267 GLN A CA 1
ATOM 1923 C C . GLN A 1 253 ? -2.346 23.876 47.943 1.00 22.91 267 GLN A C 1
ATOM 1924 O O . GLN A 1 253 ? -2.161 24.840 48.684 1.00 22.50 267 GLN A O 1
ATOM 1930 N N . PRO A 1 254 ? -1.974 22.621 48.267 1.00 24.35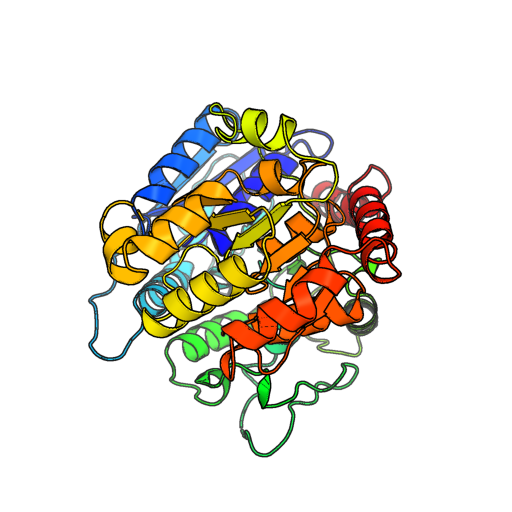 268 PRO A N 1
ATOM 1931 C CA . PRO A 1 254 ? -1.242 22.391 49.525 1.00 24.85 268 PRO A CA 1
ATOM 1932 C C . PRO A 1 254 ? 0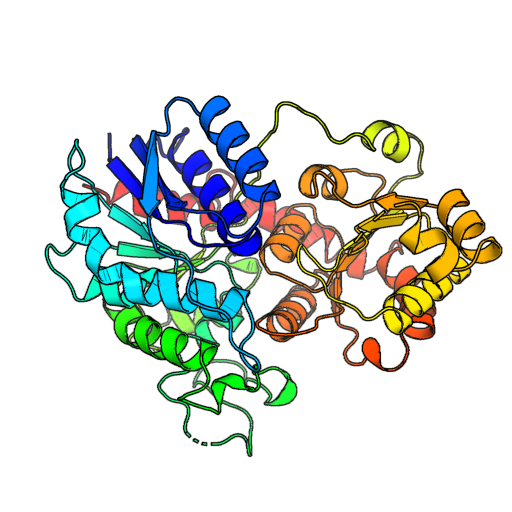.134 23.065 49.533 1.00 25.32 268 PRO A C 1
ATOM 1933 O O . PRO A 1 254 ? 0.698 23.337 48.469 1.00 23.54 268 PRO A O 1
ATOM 1937 N N . GLU A 1 255 ? 0.645 23.332 50.724 1.00 26.51 269 GLU A N 1
ATOM 1938 C CA . GLU A 1 255 ? 1.970 23.932 50.887 1.00 27.60 269 GLU A CA 1
ATOM 1939 C C . GLU A 1 255 ? 3.026 23.131 50.125 1.00 23.76 269 GLU A C 1
ATOM 1940 O O . GLU A 1 255 ? 3.010 21.904 50.121 1.00 21.96 269 GLU A O 1
ATOM 1946 N N . LYS A 1 256 ? 3.910 23.860 49.456 1.00 21.72 270 LYS A N 1
ATOM 1947 C CA . LYS A 1 256 ? 5.081 23.306 48.801 1.00 22.33 270 LYS A CA 1
ATOM 1948 C C . LYS A 1 256 ? 4.773 22.208 47.779 1.00 21.36 270 LYS A C 1
ATOM 1949 O O . LYS A 1 256 ? 5.613 21.345 47.522 1.00 22.90 270 LYS A O 1
ATOM 1955 N N . SER A 1 257 ? 3.580 22.267 47.182 1.00 20.08 271 SER A N 1
ATOM 1956 C CA . SER A 1 257 ? 3.113 21.233 46.265 1.00 20.03 271 SER A CA 1
ATOM 1957 C C . SER A 1 257 ? 3.238 21.562 44.790 1.00 20.21 271 SER A C 1
ATOM 1958 O O . SER A 1 257 ? 3.075 20.675 43.974 1.00 20.96 271 SER A O 1
ATOM 1961 N N . VAL A 1 258 ? 3.534 22.816 44.451 1.00 19.66 272 VAL A N 1
ATOM 1962 C CA . VAL A 1 258 ? 3.492 23.281 43.068 1.00 18.39 272 VAL A CA 1
ATOM 1963 C C . VAL A 1 258 ? 4.918 23.520 42.580 1.00 16.71 272 VAL A C 1
ATOM 1964 O O . VAL A 1 258 ? 5.699 24.179 43.250 1.00 17.18 272 VAL A O 1
ATOM 1968 N N . LEU A 1 259 ? 5.224 22.976 41.416 1.00 16.30 273 LEU A N 1
ATOM 1969 C CA . LEU A 1 259 ? 6.494 23.178 40.736 1.00 16.81 273 LEU A CA 1
ATOM 1970 C C . LEU A 1 259 ? 6.348 24.345 39.761 1.00 16.53 273 LEU A C 1
ATOM 1971 O O . LEU A 1 259 ? 5.482 24.309 38.891 1.00 16.85 273 LEU A O 1
ATOM 1976 N N . TYR A 1 260 ? 7.180 25.375 39.916 1.00 16.06 274 TYR A N 1
ATOM 1977 C CA . TYR A 1 260 ? 7.221 26.489 38.985 1.00 16.31 274 TYR A CA 1
ATOM 1978 C C . TYR A 1 260 ? 8.281 26.163 37.949 1.00 17.36 274 TYR A C 1
ATOM 1979 O O . TYR A 1 260 ? 9.394 25.787 38.315 1.00 16.40 274 TYR A O 1
ATOM 1988 N N . VAL A 1 261 ? 7.918 26.282 36.660 1.00 17.18 275 VAL A N 1
ATOM 1989 C CA . VAL A 1 261 ? 8.779 25.896 35.544 1.00 17.06 275 VAL A CA 1
ATOM 1990 C C . VAL A 1 261 ? 8.929 27.093 34.607 1.00 18.32 275 VAL A C 1
ATOM 1991 O O . VAL A 1 261 ? 7.945 27.638 34.120 1.00 17.64 275 VAL A O 1
ATOM 1995 N N . SER A 1 262 ? 10.166 27.499 34.368 1.00 20.65 276 SER A N 1
ATOM 1996 C CA . SER A 1 262 ? 10.446 28.626 33.484 1.00 22.21 276 SER A CA 1
ATOM 1997 C C . SER A 1 262 ? 11.881 28.522 32.955 1.00 25.08 276 SER A C 1
ATOM 1998 O O . SER A 1 262 ? 12.851 28.315 33.716 1.00 23.63 276 SER A O 1
ATOM 2001 N N . PHE A 1 263 ? 11.979 28.659 31.640 1.00 25.43 277 PHE A N 1
ATOM 2002 C CA . PHE A 1 263 ? 13.252 28.743 30.931 1.00 28.33 277 PHE A CA 1
ATOM 2003 C C . PHE A 1 263 ? 13.469 30.159 30.369 1.00 29.92 277 PHE A C 1
ATOM 2004 O O . PHE A 1 263 ? 14.164 30.352 29.367 1.00 29.53 277 PHE A O 1
ATOM 2012 N N . GLY A 1 264 ? 12.892 31.142 31.054 1.00 29.89 278 GLY A N 1
ATOM 2013 C CA . GLY A 1 264 ? 13.170 32.533 30.778 1.00 35.95 278 GLY A CA 1
ATOM 2014 C C . GLY A 1 264 ? 12.336 33.092 29.645 1.00 37.56 278 GLY A C 1
ATOM 2015 O O . GLY A 1 264 ? 11.401 32.455 29.162 1.00 36.36 278 GLY A 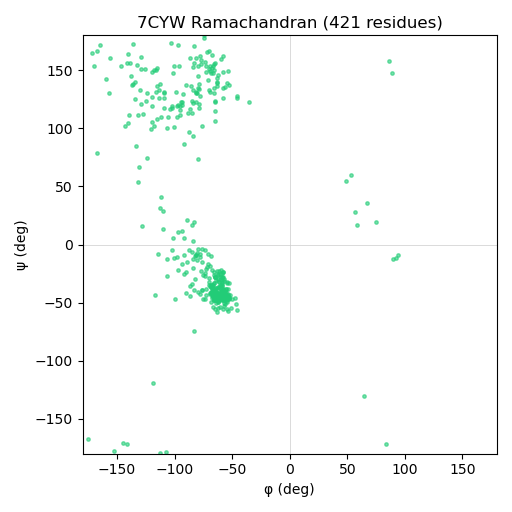O 1
ATOM 2016 N N . ASN A 1 265 ? 12.684 34.310 29.245 1.00 44.96 279 ASN A N 1
ATOM 2017 C CA . ASN A 1 265 ? 11.854 35.110 28.329 1.00 49.17 279 ASN A CA 1
ATOM 2018 C C . ASN A 1 265 ? 11.932 34.675 26.876 1.00 54.34 279 ASN A C 1
ATOM 2019 O O . ASN A 1 265 ? 10.921 34.675 26.175 1.00 53.77 279 ASN A O 1
ATOM 2024 N N . ARG A 1 266 ? 13.126 34.302 26.430 1.00 61.15 280 ARG A N 1
ATOM 2025 C CA . ARG A 1 266 ? 13.316 33.939 25.033 1.00 67.07 280 ARG A CA 1
ATOM 2026 C C . ARG A 1 266 ? 13.015 32.478 24.729 1.00 69.38 280 ARG A C 1
ATOM 2027 O O . ARG A 1 266 ? 12.968 31.630 25.629 1.00 70.27 280 ARG A O 1
ATOM 2035 N N . THR A 1 267 ? 12.781 32.225 23.440 1.00 70.35 281 THR A N 1
ATOM 2036 C CA . THR A 1 267 ? 12.425 30.897 22.917 1.00 69.29 281 THR A CA 1
ATOM 2037 C C . THR A 1 267 ? 13.588 29.893 23.115 1.00 66.01 281 THR A C 1
ATOM 2038 O O . THR A 1 267 ? 14.619 29.948 22.448 1.00 68.83 281 THR A O 1
ATOM 2042 N N . ALA A 1 268 ? 13.395 28.991 24.070 1.00 59.24 282 ALA A N 1
ATOM 2043 C CA . ALA A 1 268 ? 14.481 28.205 24.658 1.00 55.23 282 ALA A CA 1
ATOM 2044 C C . ALA A 1 268 ? 14.592 26.791 24.074 1.00 49.32 282 ALA A C 1
ATOM 2045 O O . ALA A 1 268 ? 15.680 26.335 23.726 1.00 45.62 282 ALA A O 1
ATOM 2047 N N . MET A 1 269 ? 13.455 26.113 23.970 1.00 45.35 283 MET A N 1
ATOM 2048 C CA . MET A 1 269 ? 13.421 24.705 23.653 1.00 39.18 283 MET A CA 1
ATOM 2049 C C . MET A 1 269 ? 12.690 24.439 22.346 1.00 37.97 283 MET A C 1
ATOM 2050 O O . MET A 1 269 ? 11.759 25.162 21.962 1.00 36.00 283 MET A O 1
ATOM 2055 N N . SER A 1 270 ? 13.113 23.368 21.682 1.00 31.68 284 SER A N 1
ATOM 2056 C CA . SER A 1 270 ? 12.472 22.892 20.462 1.00 30.01 284 SER A CA 1
ATOM 2057 C C . SER A 1 270 ? 11.095 22.294 20.770 1.00 31.21 284 SER A C 1
ATOM 2058 O O . SER A 1 270 ? 10.777 21.995 21.930 1.00 29.27 284 SER A O 1
ATOM 2061 N N . SER A 1 271 ? 10.291 22.084 19.731 1.00 33.20 285 SER A N 1
ATOM 2062 C CA . SER A 1 271 ? 8.986 21.423 19.888 1.00 34.12 285 SER A CA 1
ATOM 2063 C C . SER A 1 271 ? 9.115 20.020 20.500 1.00 32.82 285 SER A C 1
ATOM 2064 O O . SER A 1 271 ? 8.338 19.647 21.393 1.00 30.98 285 SER A O 1
ATOM 2067 N N . ASP A 1 272 ? 10.117 19.261 20.054 1.00 29.76 286 ASP A N 1
ATOM 2068 C CA . ASP A 1 272 ? 10.394 17.945 20.635 1.00 32.65 286 ASP A CA 1
ATOM 2069 C C . ASP A 1 272 ? 10.705 18.038 22.142 1.00 28.58 286 ASP A C 1
ATOM 2070 O O . ASP A 1 272 ? 10.212 17.232 22.933 1.00 28.36 286 ASP A O 1
ATOM 2075 N N . GLN A 1 273 ? 11.535 19.005 22.526 1.00 28.77 287 GLN A N 1
ATOM 2076 C CA . GLN A 1 273 ? 11.859 19.213 23.954 1.00 27.17 287 GLN A CA 1
ATOM 2077 C C . GLN A 1 273 ? 10.645 19.620 24.803 1.00 27.44 287 GLN A C 1
ATOM 2078 O O . GLN A 1 273 ? 10.474 19.140 25.923 1.00 24.01 287 GLN A O 1
ATOM 2084 N N . ILE A 1 274 ? 9.802 20.488 24.254 1.00 27.94 288 ILE A N 1
ATOM 2085 C CA . ILE A 1 274 ? 8.583 20.926 24.964 1.00 29.10 288 ILE A CA 1
ATOM 2086 C C . ILE A 1 274 ? 7.657 19.735 25.169 1.00 28.38 288 ILE A C 1
ATOM 2087 O O . ILE A 1 274 ? 7.136 19.527 26.286 1.00 27.56 288 ILE A O 1
ATOM 2092 N N . LEU A 1 275 ? 7.505 18.907 24.128 1.00 26.44 289 LEU A N 1
ATOM 2093 C CA . LEU A 1 275 ? 6.671 17.732 24.210 1.00 28.26 289 LEU A CA 1
ATOM 2094 C C . LEU A 1 275 ? 7.171 16.803 25.277 1.00 26.48 289 LEU A C 1
ATOM 2095 O O . LEU A 1 275 ? 6.370 16.286 26.069 1.00 27.61 289 LEU A O 1
ATOM 2100 N N . GLU A 1 276 ? 8.484 16.568 25.293 1.00 25.03 290 GLU A N 1
ATOM 2101 C CA . GLU A 1 276 ? 9.054 15.651 26.261 1.00 26.48 290 GLU A CA 1
ATOM 2102 C C . GLU A 1 276 ? 8.864 16.160 27.692 1.00 23.41 290 GLU A C 1
ATOM 2103 O O . GLU A 1 276 ? 8.599 15.374 28.611 1.00 24.63 290 GLU A O 1
ATOM 2109 N N . LEU A 1 277 ? 9.074 17.451 27.879 1.00 22.79 291 LEU A N 1
ATOM 2110 C CA . LEU A 1 277 ? 8.857 18.051 29.196 1.00 22.93 291 LEU A CA 1
ATOM 2111 C C . LEU A 1 277 ? 7.400 17.896 29.623 1.00 21.98 291 LEU A C 1
ATOM 2112 O O . LEU A 1 277 ? 7.105 17.493 30.733 1.00 23.21 291 LEU A O 1
ATOM 2117 N N . GLY A 1 278 ? 6.492 18.205 28.717 1.00 21.57 292 GLY A N 1
ATOM 2118 C CA . GLY A 1 278 ? 5.062 17.898 28.897 1.00 22.73 292 GLY A CA 1
ATOM 2119 C C . GLY A 1 278 ? 4.760 16.500 29.373 1.00 24.59 292 GLY A C 1
ATOM 2120 O O . GLY A 1 278 ? 4.050 16.304 30.372 1.00 24.70 292 GLY A O 1
ATOM 2121 N N . MET A 1 279 ? 5.329 15.505 28.684 1.00 24.96 293 MET A N 1
ATOM 2122 C CA . MET A 1 279 ? 5.110 14.110 29.033 1.00 25.76 293 MET A CA 1
ATOM 2123 C C . MET A 1 279 ? 5.674 13.780 30.409 1.00 25.91 293 MET A C 1
ATOM 2124 O O . MET A 1 279 ? 5.050 13.053 31.199 1.00 25.83 293 MET A O 1
ATOM 2129 N N . GLY A 1 280 ? 6.861 14.308 30.700 1.00 23.92 294 GLY A N 1
ATOM 2130 C CA . GLY A 1 280 ? 7.483 14.109 32.017 1.00 23.95 294 GLY A CA 1
ATOM 2131 C C . GLY A 1 280 ? 6.635 14.723 33.136 1.00 23.38 294 GLY A C 1
ATOM 2132 O O . GLY A 1 280 ? 6.341 14.066 34.134 1.00 25.73 294 GLY A O 1
ATOM 2133 N N . LEU A 1 281 ? 6.226 15.967 32.951 1.00 24.41 295 LEU A N 1
ATOM 2134 C CA . LEU A 1 281 ? 5.356 16.651 33.931 1.00 26.12 295 LEU A CA 1
ATOM 2135 C C . LEU A 1 281 ? 4.054 15.877 34.141 1.00 27.24 295 LEU A C 1
ATOM 2136 O O . LEU A 1 281 ? 3.622 15.697 35.271 1.00 24.77 295 LEU A O 1
ATOM 2141 N N . GLU A 1 282 ? 3.446 15.408 33.051 1.00 29.24 296 GLU A N 1
ATOM 2142 C CA . GLU A 1 282 ? 2.259 14.535 33.135 1.00 31.58 296 GLU A CA 1
ATOM 2143 C C . GLU A 1 282 ? 2.498 13.305 34.005 1.00 31.43 296 GLU A C 1
ATOM 2144 O O . GLU A 1 282 ? 1.763 13.059 34.966 1.00 31.73 296 GLU A O 1
ATOM 2150 N N . ARG A 1 283 ? 3.529 12.542 33.671 1.00 28.82 297 ARG A N 1
ATOM 2151 C CA . ARG A 1 283 ? 3.913 11.361 34.445 1.00 30.98 297 ARG A CA 1
ATOM 2152 C C . ARG A 1 283 ? 4.253 11.615 35.914 1.00 30.66 297 ARG A C 1
ATOM 2153 O O . ARG A 1 283 ? 4.037 10.743 36.755 1.00 31.84 297 ARG A O 1
ATOM 2161 N N . SER A 1 284 ? 4.815 12.783 36.213 1.00 27.21 298 SER A N 1
ATOM 2162 C CA . SER A 1 284 ? 5.109 13.161 37.601 1.00 28.33 298 SER A CA 1
ATOM 2163 C C . SER A 1 284 ? 3.854 13.332 38.454 1.00 27.49 298 SER A C 1
ATOM 2164 O O . SER A 1 284 ? 3.925 13.207 39.670 1.00 29.08 298 SER A O 1
ATOM 2167 N N . ASP A 1 285 ? 2.735 13.685 37.825 1.00 27.64 299 ASP A N 1
ATOM 2168 C CA . ASP A 1 285 ? 1.499 14.071 38.531 1.00 30.45 299 ASP A CA 1
ATOM 2169 C C . ASP A 1 285 ? 1.671 15.272 39.490 1.00 28.77 299 ASP A C 1
ATOM 2170 O O . ASP A 1 285 ? 0.815 15.517 40.332 1.00 27.86 299 ASP A O 1
ATOM 2175 N N . CYS A 1 286 ? 2.756 16.031 39.327 1.00 27.64 300 CYS A N 1
ATOM 2176 C CA . CYS A 1 286 ? 2.956 17.264 40.073 1.00 28.37 300 CYS A CA 1
ATOM 2177 C C . CYS A 1 286 ? 2.008 18.347 39.616 1.00 24.39 300 CYS A C 1
ATOM 2178 O O . CYS A 1 286 ? 1.775 18.518 38.415 1.00 25.86 300 CYS A O 1
ATOM 2181 N N . ARG A 1 287 ? 1.503 19.132 40.557 1.00 21.82 301 ARG A N 1
ATOM 2182 C CA . ARG A 1 287 ? 0.903 20.424 40.212 1.00 20.45 301 ARG A CA 1
ATOM 2183 C C . ARG A 1 287 ? 2.039 21.342 39.732 1.00 19.37 301 ARG A C 1
ATOM 2184 O O . ARG A 1 287 ? 3.181 21.229 40.221 1.00 20.14 301 ARG A O 1
ATOM 2192 N N . PHE A 1 288 ? 1.732 22.232 38.799 1.00 18.31 302 PHE A N 1
ATOM 2193 C CA . PHE A 1 288 ? 2.765 23.073 38.210 1.00 17.91 302 PHE A CA 1
ATOM 2194 C C . PHE A 1 288 ? 2.196 24.355 37.635 1.00 17.47 302 PHE A C 1
ATOM 2195 O O . PHE A 1 288 ? 1.007 24.455 37.351 1.00 18.08 302 PHE A O 1
ATOM 2203 N N . ILE A 1 289 ? 3.084 25.322 37.454 1.00 17.52 303 ILE A N 1
ATOM 2204 C CA . ILE A 1 289 ? 2.841 26.525 36.663 1.00 18.19 303 ILE A CA 1
ATOM 2205 C C . ILE A 1 289 ? 4.032 26.585 35.727 1.00 19.38 303 ILE A C 1
ATOM 2206 O O . ILE A 1 289 ? 5.172 26.603 36.191 1.00 18.97 303 ILE A O 1
ATOM 2211 N N . TRP A 1 290 ? 3.770 26.561 34.429 1.00 19.80 304 TRP A N 1
ATOM 2212 C CA . TRP A 1 290 ? 4.811 26.449 33.429 1.00 20.33 304 TRP A CA 1
ATOM 2213 C C . TRP A 1 290 ? 4.640 27.577 32.421 1.00 22.86 304 TRP A C 1
ATOM 2214 O O . TRP A 1 290 ? 3.661 27.612 31.682 1.00 21.67 304 TRP A O 1
ATOM 2225 N N . VAL A 1 291 ? 5.608 28.493 32.427 1.00 23.43 305 VAL A N 1
ATOM 2226 C CA . VAL A 1 291 ? 5.735 29.555 31.417 1.00 25.25 305 VAL A CA 1
ATOM 2227 C C . VAL A 1 291 ? 6.293 28.915 30.138 1.00 26.64 305 VAL A C 1
ATOM 2228 O O . VAL A 1 291 ? 7.463 28.583 30.066 1.00 25.26 305 VAL A O 1
ATOM 2232 N N . VAL A 1 292 ? 5.430 28.668 29.167 1.00 30.49 306 VAL A N 1
ATOM 2233 C CA . VAL A 1 292 ? 5.823 27.971 27.928 1.00 35.55 306 VAL A CA 1
ATOM 2234 C C . VAL A 1 292 ? 6.056 29.017 26.846 1.00 40.15 306 VAL A C 1
ATOM 2235 O O . VAL A 1 292 ? 5.211 29.886 26.636 1.00 39.78 306 VAL A O 1
ATOM 2239 N N . LYS A 1 293 ? 7.188 28.900 26.154 1.00 45.87 307 LYS A N 1
ATOM 2240 C CA . LYS A 1 293 ? 7.584 29.816 25.072 1.00 51.01 307 LYS A CA 1
ATOM 2241 C C . LYS A 1 293 ? 8.079 29.022 23.863 1.00 52.88 307 LYS A C 1
ATOM 2242 O O . LYS A 1 293 ? 7.441 29.014 22.811 1.00 58.31 307 LYS A O 1
ATOM 2248 N N . LYS A 1 302 ? -3.899 29.737 23.168 1.00 84.22 316 LYS A N 1
ATOM 2249 C CA . LYS A 1 302 ? -3.301 28.461 23.577 1.00 82.07 316 LYS A CA 1
ATOM 2250 C C . LYS A 1 302 ? -3.498 27.319 22.563 1.00 77.28 316 LYS A C 1
ATOM 2251 O O . LYS A 1 302 ? -3.563 26.147 22.950 1.00 71.56 316 LYS A O 1
ATOM 2257 N N . SER A 1 303 ? -3.563 27.651 21.273 1.00 73.13 317 SER A N 1
ATOM 2258 C CA . SER A 1 303 ? -3.825 26.646 20.234 1.00 69.67 317 SER A CA 1
ATOM 2259 C C . SER A 1 303 ? -2.573 25.847 19.883 1.00 65.99 317 SER A C 1
ATOM 2260 O O . SER A 1 303 ? -2.661 24.631 19.695 1.00 62.14 317 SER A O 1
ATOM 2263 N N . GLU A 1 304 ? -1.426 26.535 19.795 1.00 66.95 318 GLU A N 1
ATOM 2264 C CA . GLU A 1 304 ? -0.118 25.890 19.493 1.00 65.07 318 GLU A CA 1
ATOM 2265 C C . GLU A 1 304 ? 0.103 24.646 20.358 1.00 59.81 318 GLU A C 1
ATOM 2266 O O . GLU A 1 304 ? 0.481 23.585 19.860 1.00 52.17 318 GLU A O 1
ATOM 2272 N N . LEU A 1 305 ? -0.178 24.797 21.652 1.00 55.69 319 LEU A N 1
ATOM 2273 C CA . LEU A 1 305 ? 0.155 23.795 22.657 1.00 54.85 319 LEU A CA 1
ATOM 2274 C C . LEU A 1 305 ? -0.732 22.562 22.582 1.00 52.52 319 LEU A C 1
ATOM 2275 O O . LEU A 1 305 ? -0.256 21.442 22.769 1.00 48.29 319 LEU A O 1
ATOM 2280 N N . ARG A 1 306 ? -2.015 22.771 22.304 1.00 52.83 320 ARG A N 1
ATOM 2281 C CA . ARG A 1 306 ? -2.967 21.673 22.213 1.00 55.79 320 ARG A CA 1
ATOM 2282 C C . ARG A 1 306 ? -2.514 20.602 21.210 1.00 54.65 320 ARG A C 1
ATOM 2283 O O . ARG A 1 306 ? -2.507 19.411 21.529 1.00 53.17 320 ARG A O 1
ATOM 2291 N N . LYS A 1 307 ? -2.130 21.030 20.011 1.00 54.32 321 LYS A N 1
ATOM 2292 C CA . LYS A 1 307 ? -1.701 20.090 18.965 1.00 58.95 321 LYS A CA 1
ATOM 2293 C C . LYS A 1 307 ? -0.197 19.777 19.000 1.00 56.18 321 LYS A C 1
ATOM 2294 O O . LYS A 1 307 ? 0.239 18.802 18.387 1.00 53.88 321 LYS A O 1
ATOM 2300 N N . LEU A 1 308 ? 0.575 20.591 19.726 1.00 51.42 322 LEU A N 1
ATOM 2301 C CA . LEU A 1 308 ? 1.960 20.256 20.083 1.00 51.49 322 LEU A CA 1
ATOM 2302 C C . LEU A 1 308 ? 1.964 19.036 21.008 1.00 47.16 322 LEU A C 1
ATOM 2303 O O . LEU A 1 308 ? 2.581 18.021 20.695 1.00 47.79 322 LEU A O 1
ATOM 2308 N N . PHE A 1 309 ? 1.240 19.130 22.123 1.00 43.85 323 PHE A N 1
ATOM 2309 C CA . PHE A 1 309 ? 1.114 18.006 23.062 1.00 41.27 323 PHE A CA 1
ATOM 2310 C C . PHE A 1 309 ? 0.172 16.901 22.580 1.00 40.77 323 PHE A C 1
ATOM 2311 O O . PHE A 1 309 ? 0.302 15.741 22.994 1.00 40.77 323 PHE A O 1
ATOM 2319 N N . GLY A 1 310 ? -0.792 17.260 21.737 1.00 42.77 324 GLY A N 1
ATOM 2320 C CA . GLY A 1 310 ? -1.925 16.376 21.444 1.00 43.58 324 GLY A CA 1
ATOM 2321 C C . GLY A 1 310 ? -2.997 16.609 22.499 1.00 43.61 324 GLY A C 1
ATOM 2322 O O . GLY A 1 310 ? -2.710 17.135 23.584 1.00 35.73 324 GLY A O 1
ATOM 2323 N N . GLU A 1 311 ? -4.237 16.255 22.174 1.00 43.70 325 GLU A N 1
ATOM 2324 C CA . GLU A 1 311 ? -5.378 16.620 23.016 1.00 44.36 325 GLU A CA 1
ATOM 2325 C C . GLU A 1 311 ? -5.365 15.880 24.355 1.00 42.39 325 GLU A C 1
ATOM 2326 O O . GLU A 1 311 ? -5.638 16.485 25.391 1.00 42.06 325 GLU A O 1
ATOM 2332 N N . GLU A 1 312 ? -5.024 14.593 24.331 1.00 40.25 326 GLU A N 1
ATOM 2333 C CA . GLU A 1 312 ? -4.989 13.769 25.551 1.00 41.78 326 GLU A CA 1
ATOM 2334 C C . GLU A 1 312 ? -4.031 14.351 26.616 1.00 40.81 326 GLU A C 1
ATOM 2335 O O . GLU A 1 312 ? -4.434 14.625 27.757 1.00 37.28 326 GLU A O 1
ATOM 2341 N N . LEU A 1 313 ? -2.780 14.550 26.211 1.00 37.65 327 LEU A N 1
ATOM 2342 C CA . LEU A 1 313 ? -1.728 15.097 27.081 1.00 34.88 327 LEU A CA 1
ATOM 2343 C C . LEU A 1 313 ? -1.998 16.541 27.516 1.00 33.01 327 LEU A C 1
ATOM 2344 O O . LEU A 1 313 ? -1.817 16.884 28.691 1.00 31.12 327 LEU A O 1
ATOM 2349 N N . TYR A 1 314 ? -2.390 17.391 26.566 1.00 32.18 328 TYR A N 1
ATOM 2350 C CA . TYR A 1 314 ? -2.761 18.770 26.882 1.00 34.48 328 TYR A CA 1
ATOM 2351 C C . TYR A 1 314 ? -3.842 18.832 27.976 1.00 35.26 328 TYR A C 1
ATOM 2352 O O . TYR A 1 314 ? -3.736 19.631 28.909 1.00 32.19 328 TYR A O 1
ATOM 2361 N N . LEU A 1 315 ? -4.866 17.984 27.866 1.00 34.21 329 LEU A N 1
ATOM 2362 C CA . LEU A 1 315 ? -5.928 17.948 28.883 1.00 34.98 329 LEU A CA 1
ATOM 2363 C C . LEU A 1 315 ? -5.379 17.497 30.237 1.00 31.46 329 LEU A C 1
ATOM 2364 O O . LEU A 1 315 ? -5.657 18.130 31.253 1.00 33.15 329 LEU A O 1
ATOM 2369 N N . LYS A 1 316 ? -4.600 16.422 30.248 1.00 29.13 330 LYS A N 1
ATOM 2370 C CA . LYS A 1 316 ? -4.012 15.894 31.484 1.00 30.21 330 LYS A CA 1
ATOM 2371 C C . LYS A 1 316 ? -3.120 16.932 32.169 1.00 28.10 330 LYS A C 1
ATOM 2372 O O . LYS A 1 316 ? -3.129 17.028 33.389 1.00 26.95 330 LYS A O 1
ATOM 2378 N N . LEU A 1 317 ? -2.348 17.680 31.378 1.00 26.71 331 LEU A N 1
ATOM 2379 C CA . LEU A 1 317 ? -1.500 18.768 31.919 1.00 25.56 331 LEU A CA 1
ATOM 2380 C C . LEU A 1 317 ? -2.356 19.884 32.507 1.00 25.55 331 LEU A C 1
ATOM 2381 O O . LEU A 1 317 ? -2.092 20.357 33.617 1.00 22.83 331 LEU A O 1
ATOM 2386 N N . SER A 1 318 ? -3.372 20.310 31.759 1.00 25.97 332 SER A N 1
ATOM 2387 C CA . SER A 1 318 ? -4.338 21.308 32.262 1.00 27.56 332 SER A CA 1
ATOM 2388 C C . SER A 1 318 ? -5.056 20.905 33.556 1.00 25.78 332 SER A C 1
ATOM 2389 O O . SER A 1 318 ? -5.450 21.768 34.353 1.00 25.73 332 SER A O 1
ATOM 2392 N N . GLU A 1 319 ? -5.243 19.618 33.776 1.00 27.03 333 GLU A N 1
ATOM 2393 C CA . GLU A 1 319 ? -5.930 19.158 34.984 1.00 29.50 333 GLU A CA 1
ATOM 2394 C C . GLU A 1 319 ? -5.071 19.286 36.231 1.00 28.16 333 GLU A C 1
ATOM 2395 O O . GLU A 1 319 ? -5.594 19.379 37.328 1.00 30.85 333 GLU A O 1
ATOM 2401 N N . LYS A 1 320 ? -3.758 19.297 36.056 1.00 26.93 334 LYS A N 1
ATOM 2402 C CA . LYS A 1 320 ? -2.819 19.424 37.178 1.00 28.15 334 LYS A CA 1
ATOM 2403 C C . LYS A 1 320 ? -2.141 20.777 37.288 1.00 26.02 334 LYS A C 1
ATOM 2404 O O . LYS A 1 320 ? -1.700 21.150 38.373 1.00 24.94 334 LYS A O 1
ATOM 2410 N N . GLY A 1 321 ? -1.993 21.492 36.178 1.00 23.48 335 GLY A N 1
ATOM 2411 C CA . GLY A 1 321 ? -1.243 22.753 36.221 1.00 23.63 335 GLY A CA 1
ATOM 2412 C C . GLY A 1 321 ? -1.726 23.856 35.331 1.00 24.30 335 GLY A C 1
ATOM 2413 O O . GLY A 1 321 ? -2.804 23.765 34.734 1.00 24.26 335 GLY A O 1
ATOM 2414 N N . LYS A 1 322 ? -0.909 24.905 35.250 1.00 21.91 336 LYS A N 1
ATOM 2415 C CA . LYS A 1 322 ? -1.248 26.094 34.479 1.00 23.58 336 LYS A CA 1
ATOM 2416 C C . LYS A 1 322 ? -0.182 26.246 33.416 1.00 24.71 336 LYS A C 1
ATOM 2417 O O . LYS A 1 322 ? 0.993 26.212 33.732 1.00 23.42 336 LYS A O 1
ATOM 2423 N N . LEU A 1 323 ? -0.619 26.352 32.160 1.00 26.36 337 LEU A N 1
ATOM 2424 C CA . LEU A 1 323 ? 0.263 26.556 31.024 1.00 26.32 337 LEU A CA 1
ATOM 2425 C C . LEU A 1 323 ? 0.054 28.001 30.636 1.00 27.78 337 LEU A C 1
ATOM 2426 O O . LEU A 1 323 ? -1.023 28.378 30.177 1.00 28.13 337 LEU A O 1
ATOM 2431 N N . VAL A 1 324 ? 1.065 28.821 30.887 1.00 27.89 338 VAL A N 1
ATOM 2432 C CA . VAL A 1 324 ? 0.953 30.254 30.753 1.00 29.13 338 VAL A CA 1
ATOM 2433 C C . VAL A 1 324 ? 2.074 30.828 29.901 1.00 29.26 338 VAL A C 1
ATOM 2434 O O . VAL A 1 324 ? 3.091 30.183 29.671 1.00 28.72 338 VAL A O 1
ATOM 2438 N N . LYS A 1 325 ? 1.834 32.040 29.417 1.00 30.58 339 LYS A N 1
ATOM 2439 C CA . LYS A 1 325 ? 2.795 32.793 28.621 1.00 33.40 339 LYS A CA 1
ATOM 2440 C C . LYS A 1 325 ? 3.575 33.783 29.473 1.00 32.14 339 LYS A C 1
ATOM 2441 O O . LYS A 1 325 ? 4.643 34.228 29.079 1.00 32.70 339 LYS A O 1
ATOM 2447 N N . TRP A 1 326 ? 3.024 34.163 30.618 1.00 31.17 340 TRP A N 1
ATOM 2448 C CA . TRP A 1 326 ? 3.617 35.191 31.450 1.00 34.01 340 TRP A CA 1
ATOM 2449 C C . TRP A 1 326 ? 3.098 35.094 32.879 1.00 31.07 340 TRP A C 1
ATOM 2450 O O . TRP A 1 326 ? 1.936 34.809 33.100 1.00 32.10 340 TRP A O 1
ATOM 2461 N N . VAL A 1 327 ? 3.973 35.335 33.840 1.00 28.01 341 VAL A N 1
ATOM 2462 C CA . VAL A 1 327 ? 3.575 35.456 35.244 1.00 27.05 341 VAL A CA 1
ATOM 2463 C C . VAL A 1 327 ? 4.361 36.569 35.887 1.00 25.09 341 VAL A C 1
ATOM 2464 O O . VAL A 1 327 ? 5.398 36.981 35.368 1.00 24.65 341 VAL A O 1
ATOM 2468 N N . ASN A 1 328 ? 3.885 37.010 37.042 1.00 23.06 342 ASN A N 1
ATOM 2469 C CA . ASN A 1 328 ? 4.674 37.843 37.935 1.00 25.12 342 ASN A CA 1
ATOM 2470 C C . ASN A 1 328 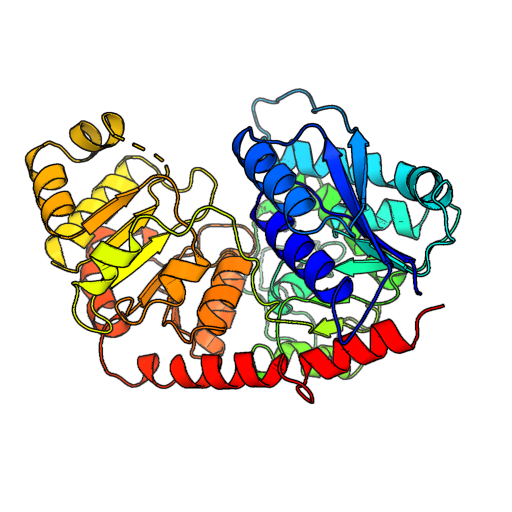? 5.525 36.876 38.763 1.00 23.02 342 ASN A C 1
ATOM 2471 O O . ASN A 1 328 ? 5.061 36.350 39.785 1.00 22.41 342 ASN A O 1
ATOM 2476 N N . GLN A 1 329 ? 6.745 36.624 38.282 1.00 21.36 343 GLN A N 1
ATOM 2477 C CA . GLN A 1 329 ? 7.587 35.533 38.792 1.00 20.93 343 GLN A CA 1
ATOM 2478 C C . GLN A 1 329 ? 7.864 35.637 40.287 1.00 22.03 343 GLN A C 1
ATOM 2479 O O . GLN A 1 329 ? 7.778 34.644 40.999 1.00 20.19 343 GLN A O 1
ATOM 2485 N N . THR A 1 330 ? 8.221 36.829 40.761 1.00 22.24 344 THR A N 1
ATOM 2486 C CA . THR A 1 330 ? 8.452 37.008 42.182 1.00 23.08 344 THR A CA 1
ATOM 2487 C C . THR A 1 330 ? 7.245 36.697 43.061 1.00 23.14 344 THR A C 1
ATOM 2488 O O . THR A 1 330 ? 7.413 36.163 44.134 1.00 24.36 344 THR A O 1
ATOM 2492 N N . GLU A 1 331 ? 6.039 36.988 42.587 1.00 23.47 345 GLU A N 1
ATOM 2493 C CA . GLU A 1 331 ? 4.840 36.634 43.329 1.00 25.05 345 GLU A CA 1
ATOM 2494 C C . GLU A 1 331 ? 4.601 35.138 43.373 1.00 22.44 345 GLU A C 1
ATOM 2495 O O . GLU A 1 331 ? 4.148 34.619 44.386 1.00 21.28 345 GLU A O 1
ATOM 2501 N N . ILE A 1 332 ? 4.935 34.440 42.290 1.00 20.71 346 ILE A N 1
ATOM 2502 C CA . ILE A 1 332 ? 4.845 32.985 42.245 1.00 20.90 346 ILE A CA 1
ATOM 2503 C C . ILE A 1 332 ? 5.861 32.390 43.217 1.00 19.51 346 ILE A C 1
ATOM 2504 O O . ILE A 1 332 ? 5.503 31.588 44.092 1.00 19.04 346 ILE A O 1
ATOM 2509 N N . LEU A 1 333 ? 7.122 32.792 43.081 1.00 19.57 347 LEU A N 1
ATOM 2510 C CA . LEU A 1 333 ? 8.174 32.253 43.952 1.00 19.88 347 LEU A CA 1
ATOM 2511 C C . LEU A 1 333 ? 7.974 32.529 45.443 1.00 20.68 347 LEU A C 1
ATOM 2512 O O . LEU A 1 333 ? 8.453 31.774 46.276 1.00 20.69 347 LEU A O 1
ATOM 2517 N N . GLY A 1 334 ? 7.295 33.619 45.756 1.00 20.07 348 GLY A N 1
ATOM 2518 C CA . GLY A 1 334 ? 7.007 33.985 47.129 1.00 21.73 348 GLY A CA 1
ATOM 2519 C C . GLY A 1 334 ? 5.815 33.253 47.710 1.00 21.22 348 GLY A C 1
ATOM 2520 O O . GLY A 1 334 ? 5.569 33.349 48.884 1.00 23.41 348 GLY A O 1
ATOM 2521 N N . HIS A 1 335 ? 5.060 32.524 46.889 1.00 20.74 349 HIS A N 1
ATOM 2522 C CA . HIS A 1 335 ? 3.869 31.834 47.361 1.00 21.87 349 HIS A CA 1
ATOM 2523 C C . HIS A 1 335 ? 4.219 30.535 48.094 1.00 22.01 349 HIS A C 1
ATOM 2524 O O . HIS A 1 335 ? 4.989 29.693 47.585 1.00 20.94 349 HIS A O 1
ATOM 2531 N N . THR A 1 336 ? 3.584 30.333 49.256 1.00 22.27 350 THR A N 1
ATOM 2532 C CA . THR A 1 336 ? 3.815 29.125 50.080 1.00 23.63 350 THR A CA 1
ATOM 2533 C C . THR A 1 336 ? 3.487 27.761 49.426 1.00 21.74 350 THR A C 1
ATOM 2534 O O . THR A 1 336 ? 4.047 26.759 49.804 1.00 21.12 350 THR A O 1
ATOM 2538 N N . ALA A 1 337 ? 2.582 27.743 48.458 1.00 19.52 351 ALA A N 1
ATOM 2539 C CA . ALA A 1 337 ? 2.286 26.574 47.635 1.00 19.64 351 ALA A CA 1
ATOM 2540 C C . ALA A 1 337 ? 3.420 26.116 46.726 1.00 17.94 351 ALA A C 1
ATOM 2541 O O . ALA A 1 337 ? 3.443 24.967 46.319 1.00 20.31 351 ALA A O 1
ATOM 2543 N N . VAL A 1 338 ? 4.337 27.007 46.383 1.00 17.63 352 VAL A N 1
ATOM 2544 C CA . VAL A 1 338 ? 5.419 26.645 45.466 1.00 17.63 352 VAL A CA 1
ATOM 2545 C C . VAL A 1 338 ? 6.523 25.925 46.243 1.00 17.92 352 VAL A C 1
ATOM 2546 O O . VAL A 1 338 ? 7.052 26.458 47.216 1.00 19.21 352 VAL A O 1
ATOM 2550 N N . GLY A 1 339 ? 6.833 24.710 45.813 1.00 17.77 353 GLY A N 1
ATOM 2551 C CA . GLY A 1 339 ? 7.812 23.858 46.483 1.00 18.23 353 GLY A CA 1
ATOM 2552 C C . GLY A 1 339 ? 9.140 23.708 45.770 1.00 19.01 353 GLY A C 1
ATOM 2553 O O . GLY A 1 339 ? 10.110 23.214 46.355 1.00 19.27 353 GLY A O 1
ATOM 2554 N N . GLY A 1 340 ? 9.213 24.141 44.517 1.00 17.96 354 GLY A N 1
ATOM 2555 C CA . GLY A 1 340 ? 10.435 23.960 43.727 1.00 16.37 354 GLY A CA 1
ATOM 2556 C C . GLY A 1 340 ? 10.388 24.791 42.456 1.00 16.31 354 GLY A C 1
ATOM 2557 O O . GLY A 1 340 ? 9.334 25.261 42.043 1.00 16.69 354 GLY A O 1
ATOM 2558 N N . PHE A 1 341 ? 11.531 24.930 41.814 1.00 16.32 355 PHE A N 1
ATOM 2559 C CA . PHE A 1 341 ? 11.655 25.798 40.636 1.00 16.01 355 PHE A CA 1
ATOM 2560 C C . PHE A 1 341 ? 12.534 25.099 39.615 1.00 16.53 355 PHE A C 1
ATOM 2561 O O . PHE A 1 341 ? 13.699 24.942 39.849 1.00 16.96 355 PHE A O 1
ATOM 2569 N N . LEU A 1 342 ? 11.957 24.669 38.487 1.00 17.13 356 LEU A N 1
ATOM 2570 C CA . LEU A 1 342 ? 12.719 24.107 37.385 1.00 16.85 356 LEU A CA 1
ATOM 2571 C C . LEU A 1 342 ? 13.122 25.289 36.501 1.00 16.91 356 LEU A C 1
ATOM 2572 O O . LEU A 1 342 ? 12.268 25.958 35.925 1.00 18.21 356 LEU A O 1
ATOM 2577 N N . SER A 1 343 ? 14.424 25.573 36.446 1.00 17.04 357 SER A N 1
ATOM 2578 C CA . SER A 1 343 ? 14.923 26.817 35.878 1.00 17.34 357 SER A CA 1
ATOM 2579 C C . SER A 1 343 ? 16.153 26.601 35.000 1.00 16.77 357 SER A C 1
ATOM 2580 O O . SER A 1 343 ? 16.956 25.751 35.274 1.00 15.79 357 SER A O 1
ATOM 2583 N N . HIS A 1 344 ? 16.250 27.389 33.942 1.00 17.72 358 HIS A N 1
ATOM 2584 C CA . HIS A 1 344 ? 17.474 27.525 33.143 1.00 20.19 358 HIS A CA 1
ATOM 2585 C C . HIS A 1 344 ? 18.631 28.242 33.889 1.00 20.05 358 HIS A C 1
ATOM 2586 O O . HIS A 1 344 ? 19.745 28.244 33.393 1.00 20.01 358 HIS A O 1
ATOM 2593 N N . CYS A 1 345 ? 18.362 28.835 35.056 1.00 17.54 359 CYS A N 1
ATOM 2594 C CA . CYS A 1 345 ? 19.366 29.527 35.865 1.00 17.50 359 CYS A CA 1
ATOM 2595 C C . CYS A 1 345 ? 19.939 30.800 35.241 1.00 18.23 359 CYS A C 1
ATOM 2596 O O . CYS A 1 345 ? 21.107 31.129 35.457 1.00 18.23 359 CYS A O 1
ATOM 2599 N N . GLY A 1 346 ? 19.095 31.545 34.531 1.00 16.93 360 GLY A N 1
ATOM 2600 C CA . GLY A 1 346 ? 19.336 32.955 34.318 1.00 16.47 360 GLY A CA 1
ATOM 2601 C C . GLY A 1 346 ? 19.524 33.577 35.695 1.00 16.50 360 GLY A C 1
ATOM 2602 O O . GLY A 1 346 ? 18.815 33.216 36.671 1.00 16.04 360 GLY A O 1
ATOM 2603 N N . TRP A 1 347 ? 20.482 34.479 35.808 1.00 15.70 361 TRP A N 1
ATOM 2604 C CA . TRP A 1 347 ? 20.863 34.950 37.137 1.00 16.01 361 TRP A CA 1
ATOM 2605 C C . TRP A 1 347 ? 19.772 35.672 37.942 1.00 16.21 361 TRP A C 1
ATOM 2606 O O . TRP A 1 347 ? 19.698 35.527 39.168 1.00 15.59 361 TRP A O 1
ATOM 2617 N N . ASN A 1 348 ? 18.926 36.449 37.281 1.00 17.79 362 ASN A N 1
ATOM 2618 C CA . ASN A 1 348 ? 17.822 37.098 37.982 1.00 19.06 362 ASN A CA 1
ATOM 2619 C C . ASN A 1 348 ? 16.891 36.095 38.621 1.00 18.33 362 ASN A C 1
ATOM 2620 O O . ASN A 1 348 ? 16.474 36.289 39.756 1.00 18.27 362 ASN A O 1
ATOM 2625 N N . SER A 1 349 ? 16.601 35.028 37.881 1.00 18.82 363 SER A N 1
ATOM 2626 C CA . SER A 1 349 ? 15.787 33.928 38.387 1.00 18.44 363 SER A CA 1
ATOM 2627 C C . SER A 1 349 ? 16.454 33.246 39.571 1.00 18.16 363 SER A C 1
ATOM 2628 O O . SER A 1 349 ? 15.775 32.930 40.545 1.00 16.93 363 SER A O 1
ATOM 2631 N N . VAL A 1 350 ? 17.764 33.019 39.492 1.00 17.67 364 VAL A N 1
ATOM 2632 C CA . VAL A 1 350 ? 18.496 32.434 40.632 1.00 17.69 364 VAL A CA 1
ATOM 2633 C C . VAL A 1 350 ? 18.359 33.291 41.886 1.00 17.75 364 VAL A C 1
ATOM 2634 O O . VAL A 1 350 ? 18.071 32.784 42.973 1.00 16.24 364 VAL A O 1
ATOM 2638 N N . MET A 1 351 ? 18.573 34.590 41.744 1.00 17.79 365 MET A N 1
ATOM 2639 C CA . MET A 1 351 ? 18.499 35.506 42.883 1.00 18.24 365 MET A CA 1
ATOM 2640 C C . MET A 1 351 ? 17.084 35.651 43.450 1.00 17.91 365 MET A C 1
ATOM 2641 O O . MET A 1 351 ? 16.917 35.771 44.659 1.00 15.88 365 MET A O 1
ATOM 2646 N N . GLU A 1 352 ? 16.069 35.595 42.586 1.00 18.08 366 GLU A N 1
ATOM 2647 C CA . GLU A 1 352 ? 14.675 35.681 43.030 1.00 18.40 366 GLU A CA 1
ATOM 2648 C C . GLU A 1 352 ? 14.326 34.437 43.839 1.00 17.72 366 GLU A C 1
ATOM 2649 O O . GLU A 1 352 ? 13.677 34.542 44.883 1.00 18.99 366 GLU A O 1
ATOM 2655 N N . ALA A 1 353 ? 14.802 33.280 43.377 1.00 17.35 367 ALA A N 1
ATOM 2656 C CA . ALA A 1 353 ? 14.632 32.026 44.094 1.00 17.57 367 ALA A CA 1
ATOM 2657 C C . ALA A 1 353 ? 15.430 31.982 45.390 1.00 17.81 367 ALA A C 1
ATOM 2658 O O . ALA A 1 353 ? 14.924 31.480 46.404 1.00 18.27 367 ALA A O 1
ATOM 2660 N N . ALA A 1 354 ? 16.664 32.480 45.345 1.00 17.00 368 ALA A N 1
ATOM 2661 C CA . ALA A 1 354 ? 17.527 32.562 46.569 1.00 18.75 368 ALA A CA 1
ATOM 2662 C C . ALA A 1 354 ? 16.814 33.338 47.664 1.00 19.97 368 ALA A C 1
ATOM 2663 O O . ALA A 1 354 ? 16.717 32.889 48.821 1.00 20.65 368 ALA A O 1
ATOM 2665 N N . ARG A 1 355 ? 16.285 34.494 47.293 1.00 20.08 369 ARG A N 1
ATOM 2666 C CA . ARG A 1 355 ? 15.597 35.359 48.258 1.00 23.21 369 ARG A CA 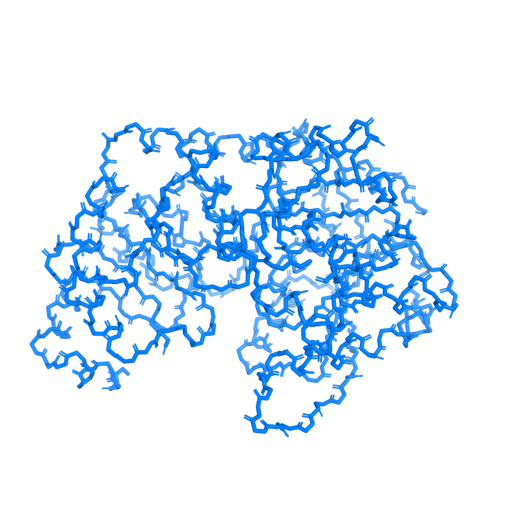1
ATOM 2667 C C . ARG A 1 355 ? 14.413 34.693 48.975 1.00 21.77 369 ARG A C 1
ATOM 2668 O O . ARG A 1 355 ? 14.156 34.973 50.156 1.00 23.06 369 ARG A O 1
ATOM 2676 N N A ARG A 1 356 ? 13.687 33.851 48.244 0.50 21.54 370 ARG A N 1
ATOM 2677 N N B ARG A 1 356 ? 13.680 33.849 48.251 0.50 21.95 370 ARG A N 1
ATOM 2678 C CA A ARG A 1 356 ? 12.519 33.144 48.757 0.50 22.25 370 ARG A CA 1
ATOM 2679 C CA B ARG A 1 356 ? 12.522 33.134 48.788 0.50 22.96 370 ARG A CA 1
ATOM 2680 C C A ARG A 1 356 ? 12.818 31.707 49.221 0.50 21.83 370 ARG A C 1
ATOM 2681 C C B ARG A 1 356 ? 12.828 31.709 49.256 0.50 22.18 370 ARG A C 1
ATOM 2682 O O A ARG A 1 356 ? 11.923 31.011 49.701 0.50 21.16 370 ARG A O 1
ATOM 2683 O O B ARG A 1 356 ? 11.942 31.016 49.757 0.50 21.37 370 ARG A O 1
ATOM 2698 N N . GLY A 1 357 ? 14.076 31.270 49.100 1.00 21.50 371 GLY A N 1
ATOM 2699 C CA . GLY A 1 357 ? 14.497 29.957 49.605 1.00 21.22 371 GLY A CA 1
ATOM 2700 C C . GLY A 1 357 ? 13.884 28.780 48.873 1.00 20.99 371 GLY A C 1
ATOM 2701 O O . GLY A 1 357 ? 13.626 27.743 49.464 1.00 19.83 371 GLY A O 1
ATOM 2702 N N . VAL A 1 358 ? 13.646 28.957 47.577 1.00 18.17 372 VAL A N 1
ATOM 2703 C CA . VAL A 1 358 ? 12.951 27.964 46.758 1.00 16.90 372 VAL A CA 1
ATOM 2704 C C . VAL A 1 358 ? 13.988 27.068 46.088 1.00 17.78 372 VAL A C 1
ATOM 2705 O O . VAL A 1 358 ? 14.783 27.573 45.311 1.00 17.12 372 VAL A O 1
ATOM 2709 N N . PRO A 1 359 ? 13.943 25.745 46.348 1.00 18.64 373 PRO A N 1
ATOM 2710 C CA . PRO A 1 359 ? 14.928 24.824 45.767 1.00 18.86 373 PRO A CA 1
ATOM 2711 C C . PRO A 1 359 ? 14.820 24.808 44.253 1.00 17.31 373 PRO A C 1
ATOM 2712 O O . PRO A 1 359 ? 13.727 24.784 43.742 1.00 16.67 373 PRO A O 1
ATOM 2716 N N . ILE A 1 360 ? 15.962 24.778 43.583 1.00 17.47 374 ILE A N 1
ATOM 2717 C CA . ILE A 1 360 ? 16.040 24.826 42.144 1.00 17.64 374 ILE A CA 1
ATOM 2718 C C . ILE A 1 360 ? 16.463 23.482 41.569 1.00 16.56 374 ILE A C 1
ATOM 2719 O O . ILE A 1 360 ? 17.434 22.882 42.006 1.00 17.86 374 ILE A O 1
ATOM 2724 N N . LEU A 1 361 ? 15.728 23.030 40.567 1.00 17.00 375 LEU A N 1
ATOM 2725 C CA . LEU A 1 361 ? 16.204 22.014 39.647 1.00 16.92 375 LEU A CA 1
ATOM 2726 C C . LEU A 1 361 ? 16.776 22.740 38.449 1.00 16.22 375 LEU A C 1
ATOM 2727 O O . LEU A 1 361 ? 16.046 23.405 37.705 1.00 15.65 375 LEU A O 1
ATOM 2732 N N . ALA A 1 362 ? 18.094 22.674 38.288 1.00 16.00 376 ALA A N 1
ATOM 2733 C CA . ALA A 1 362 ? 18.799 23.511 37.303 1.00 16.61 376 ALA A CA 1
ATOM 2734 C C . ALA A 1 362 ? 18.980 22.742 36.014 1.00 17.13 376 ALA A C 1
ATOM 2735 O O . ALA A 1 362 ? 19.635 21.699 36.013 1.00 17.66 376 ALA A O 1
ATOM 2737 N N . TRP A 1 363 ? 18.414 23.267 34.925 1.00 16.87 377 TRP A N 1
ATOM 2738 C CA . TRP A 1 363 ? 18.593 22.716 33.573 1.00 16.87 377 TRP A CA 1
ATOM 2739 C C . TRP A 1 363 ? 19.140 23.867 32.674 1.00 16.73 377 TRP A C 1
ATOM 2740 O O . TRP A 1 363 ? 18.403 24.449 31.882 1.00 18.10 377 TRP A O 1
ATOM 2751 N N . PRO A 1 364 ? 20.426 24.220 32.827 1.00 17.61 378 PRO A N 1
ATOM 2752 C CA . PRO A 1 364 ? 20.997 25.306 32.047 1.00 19.38 378 PRO A CA 1
ATOM 2753 C C . PRO A 1 364 ? 21.147 24.964 30.583 1.00 20.39 378 PRO A C 1
ATOM 2754 O O . PRO A 1 364 ? 21.374 23.805 30.245 1.00 21.11 378 PRO A O 1
ATOM 2758 N N . GLN A 1 365 ? 21.080 25.985 29.739 1.00 23.41 379 GLN A N 1
ATOM 2759 C CA . GLN A 1 365 ? 21.178 25.804 28.283 1.00 25.80 379 GLN A CA 1
ATOM 2760 C C . GLN A 1 365 ? 22.359 26.463 27.575 1.00 24.91 379 GLN A C 1
ATOM 2761 O O . GLN A 1 365 ? 22.973 25.846 26.704 1.00 27.62 379 GLN A O 1
ATOM 2767 N N . HIS A 1 366 ? 22.663 27.708 27.923 1.00 24.65 380 HIS A N 1
ATOM 2768 C CA . HIS A 1 366 ? 23.697 28.463 27.219 1.00 25.94 380 HIS A CA 1
ATOM 2769 C C . HIS A 1 366 ? 24.122 29.694 27.989 1.00 23.75 380 HIS A C 1
ATOM 2770 O O . HIS A 1 366 ? 23.495 30.081 28.996 1.00 22.37 380 HIS A O 1
ATOM 2777 N N . GLY A 1 367 ? 25.180 30.327 27.486 1.00 22.38 381 GLY A N 1
ATOM 2778 C CA . GLY A 1 367 ? 25.677 31.574 28.050 1.00 21.95 381 GLY A CA 1
ATOM 2779 C C . GLY A 1 367 ? 26.175 31.356 29.463 1.00 20.23 381 GLY A C 1
ATOM 2780 O O . GLY A 1 367 ? 26.941 30.428 29.722 1.00 20.78 381 GLY A O 1
ATOM 2781 N N . ASP A 1 368 ? 25.723 32.205 30.391 1.00 21.13 382 ASP A N 1
ATOM 2782 C CA . ASP A 1 368 ? 26.138 32.075 31.797 1.00 18.68 382 ASP A CA 1
ATOM 2783 C C . ASP A 1 368 ? 25.459 30.948 32.590 1.00 18.38 382 ASP A C 1
ATOM 2784 O O . ASP A 1 368 ? 25.811 30.719 33.753 1.00 18.46 382 ASP A O 1
ATOM 2789 N N . GLN A 1 369 ? 24.508 30.249 31.975 1.00 17.64 383 GLN A N 1
ATOM 2790 C CA . GLN A 1 369 ? 23.603 29.386 32.718 1.00 17.45 383 GLN A CA 1
ATOM 2791 C C . GLN A 1 369 ? 24.285 28.214 33.384 1.00 17.40 383 GLN A C 1
ATOM 2792 O O . GLN A 1 369 ? 23.941 27.898 34.507 1.00 16.45 383 GLN A O 1
ATOM 2798 N N . ARG A 1 370 ? 25.253 27.560 32.711 1.00 16.84 384 ARG A N 1
ATOM 2799 C CA . ARG A 1 370 ? 25.930 26.424 33.297 1.00 18.19 384 ARG A CA 1
ATOM 2800 C C . ARG A 1 370 ? 26.761 26.821 34.518 1.00 17.86 384 ARG A C 1
ATOM 2801 O O . ARG A 1 370 ? 26.672 26.169 35.536 1.00 17.79 384 ARG A O 1
ATOM 2809 N N . GLU A 1 371 ? 27.561 27.876 34.414 1.00 18.06 385 GLU A N 1
ATOM 2810 C CA . GLU A 1 371 ? 28.265 28.378 35.599 1.00 18.86 385 GLU A CA 1
ATOM 2811 C C . GLU A 1 371 ? 27.294 28.838 36.710 1.00 17.77 385 GLU A C 1
ATOM 2812 O O . GLU A 1 371 ? 27.541 28.607 37.909 1.00 17.29 385 GLU A O 1
ATOM 2818 N N . ASN A 1 372 ? 26.177 29.438 36.323 1.00 15.94 386 ASN A N 1
ATOM 2819 C CA . ASN A 1 372 ? 25.168 29.841 37.330 1.00 16.07 386 ASN A CA 1
ATOM 2820 C C . ASN A 1 372 ? 24.599 28.621 38.055 1.00 16.83 386 ASN A C 1
ATOM 2821 O O . ASN A 1 372 ? 24.429 28.639 39.269 1.00 16.53 386 ASN A O 1
ATOM 2826 N N . ALA A 1 373 ? 24.318 27.574 37.288 1.00 17.71 387 ALA A N 1
ATOM 2827 C CA . ALA A 1 373 ? 23.847 26.310 37.808 1.00 17.90 387 ALA A CA 1
ATOM 2828 C C . ALA A 1 373 ? 24.861 25.685 38.772 1.00 17.69 387 ALA A C 1
ATOM 2829 O O . ALA A 1 373 ? 24.485 25.188 39.825 1.00 17.07 387 ALA A O 1
ATOM 2831 N N . TRP A 1 374 ? 26.143 25.757 38.422 1.00 17.87 388 TRP A N 1
ATOM 2832 C CA . TRP A 1 374 ? 27.220 25.343 39.322 1.00 20.66 388 TRP A CA 1
ATOM 2833 C C . TRP A 1 374 ? 27.181 26.107 40.643 1.00 19.41 388 TRP A C 1
ATOM 2834 O O . TRP A 1 374 ? 27.255 25.507 41.718 1.00 20.08 388 TRP A O 1
ATOM 2845 N N . VAL A 1 375 ? 27.017 27.425 40.565 1.00 19.07 389 VAL A N 1
ATOM 2846 C CA . VAL A 1 375 ? 26.927 28.247 41.776 1.00 18.75 389 VAL A CA 1
ATOM 2847 C C . VAL A 1 375 ? 25.713 27.855 42.611 1.00 17.96 389 VAL A C 1
ATOM 2848 O O . VAL A 1 375 ? 25.808 27.739 43.853 1.00 17.72 389 VAL A O 1
ATOM 2852 N N . VAL A 1 376 ? 24.575 27.658 41.937 1.00 16.55 390 VAL A N 1
ATOM 2853 C CA . VAL A 1 376 ? 23.351 27.187 42.609 1.00 16.49 390 VAL A CA 1
ATOM 2854 C C . VAL A 1 376 ? 23.608 25.895 43.412 1.00 16.34 390 VAL A C 1
ATOM 2855 O O . VAL A 1 376 ? 23.185 25.779 44.563 1.00 16.85 390 VAL A O 1
ATOM 2859 N N . GLU A 1 377 ? 24.275 24.933 42.798 1.00 17.62 391 GLU A N 1
ATOM 2860 C CA . GLU A 1 377 ? 24.567 23.674 43.475 1.00 20.24 391 GLU A CA 1
ATOM 2861 C C . GLU A 1 377 ? 25.591 23.850 44.592 1.00 21.11 391 GLU A C 1
ATOM 2862 O O . GLU A 1 377 ? 25.405 23.318 45.690 1.00 19.61 391 GLU A O 1
ATOM 2868 N N . LYS A 1 378 ? 26.633 24.629 44.332 1.00 22.23 392 LYS A N 1
ATOM 2869 C CA . LYS A 1 378 ? 27.650 24.919 45.355 1.00 24.18 392 LYS A CA 1
ATOM 2870 C C . LYS A 1 378 ? 27.068 25.623 46.581 1.00 24.33 392 LYS A C 1
ATOM 2871 O O . LYS A 1 378 ? 27.527 25.395 47.718 1.00 23.70 392 LYS A O 1
ATOM 2877 N N . ALA A 1 379 ? 26.068 26.484 46.360 1.00 21.41 393 ALA A N 1
ATOM 2878 C CA . ALA A 1 379 ? 25.448 27.240 47.441 1.00 22.37 393 ALA A CA 1
ATOM 2879 C C . ALA A 1 379 ? 24.404 26.462 48.227 1.00 21.76 393 ALA A C 1
ATOM 2880 O O . ALA A 1 379 ? 23.934 26.942 49.237 1.00 22.18 393 ALA A O 1
ATOM 2882 N N . GLY A 1 380 ? 24.026 25.270 47.754 1.00 20.92 394 GLY A N 1
ATOM 2883 C CA . GLY A 1 380 ? 22.966 24.476 48.351 1.00 20.94 394 GLY A CA 1
ATOM 2884 C C . GLY A 1 380 ? 21.564 24.989 48.064 1.00 19.57 394 GLY A C 1
ATOM 2885 O O . GLY A 1 380 ? 20.638 24.691 48.792 1.00 21.83 394 GLY A O 1
ATOM 2886 N N . LEU A 1 381 ? 21.413 25.806 47.031 1.00 18.56 395 LEU A N 1
ATOM 2887 C CA . LEU A 1 381 ? 20.108 26.294 46.640 1.00 17.39 395 LEU A CA 1
ATOM 2888 C C . LEU A 1 381 ? 19.401 25.274 45.730 1.00 16.76 395 LEU A C 1
ATOM 2889 O O . LEU A 1 381 ? 18.179 25.320 45.564 1.00 16.68 395 LEU A O 1
ATOM 2894 N N . GLY A 1 382 ? 20.153 24.380 45.109 1.00 16.76 396 GLY A N 1
ATOM 2895 C CA . GLY A 1 382 ? 19.515 23.424 44.195 1.00 16.68 396 GLY A CA 1
ATOM 2896 C C . GLY A 1 382 ? 20.496 22.414 43.679 1.00 18.60 396 GLY A C 1
ATOM 2897 O O . GLY A 1 382 ? 21.621 22.292 44.199 1.00 20.13 396 GLY A O 1
ATOM 2898 N N . VAL A 1 383 ? 20.072 21.689 42.655 1.00 17.83 397 VAL A N 1
ATOM 2899 C CA . VAL A 1 383 ? 20.902 20.644 42.058 1.00 20.66 397 VAL A CA 1
ATOM 2900 C C . VAL A 1 383 ? 20.853 20.767 40.555 1.00 20.03 397 VAL A C 1
ATOM 2901 O O . VAL A 1 383 ? 19.802 21.039 39.983 1.00 20.34 397 VAL A O 1
ATOM 2905 N N . TRP A 1 384 ? 22.007 20.560 39.943 1.00 21.00 398 TRP A N 1
ATOM 2906 C CA . TRP A 1 384 ? 22.182 20.712 38.522 1.00 21.10 398 TRP A CA 1
ATOM 2907 C C . TRP A 1 384 ? 22.235 19.352 37.875 1.00 22.01 398 TRP A C 1
ATOM 2908 O O . TRP A 1 384 ? 23.131 18.565 38.135 1.00 21.59 398 TRP A O 1
ATOM 2919 N N . GLU A 1 385 ? 21.245 19.100 37.030 1.00 23.58 399 GLU A N 1
ATOM 2920 C CA . GLU A 1 385 ? 21.131 17.873 36.280 1.00 26.84 399 GLU A CA 1
ATOM 2921 C C . GLU A 1 385 ? 21.934 18.087 35.002 1.00 26.09 399 GLU A C 1
ATOM 2922 O O . GLU A 1 385 ? 21.437 18.684 34.049 1.00 26.39 399 GLU A O 1
ATOM 2928 N N . ARG A 1 386 ? 23.183 17.632 34.973 1.00 27.09 400 ARG A N 1
ATOM 2929 C CA . ARG A 1 386 ? 24.079 18.056 33.864 1.00 29.84 400 ARG A CA 1
ATOM 2930 C C . ARG A 1 386 ? 23.601 17.640 32.478 1.00 28.70 400 ARG A C 1
ATOM 2931 O O . ARG A 1 386 ? 23.717 18.406 31.521 1.00 32.97 400 ARG A O 1
ATOM 2939 N N . GLU A 1 387 ? 23.090 16.430 32.365 1.00 30.76 401 GLU A N 1
ATOM 2940 C CA . GLU A 1 387 ? 22.671 15.914 31.044 1.00 32.10 401 GLU A CA 1
ATOM 2941 C C . GLU A 1 387 ? 21.147 15.764 30.968 1.00 28.09 401 GLU A C 1
ATOM 2942 O O . GLU A 1 387 ? 20.628 14.796 30.418 1.00 31.37 401 GLU A O 1
ATOM 2948 N N . TRP A 1 388 ? 20.436 16.746 31.523 1.00 25.79 402 TRP A N 1
ATOM 2949 C CA . TRP A 1 388 ? 18.974 16.795 31.430 1.00 24.35 402 TRP A CA 1
ATOM 2950 C C . TRP A 1 388 ? 18.462 16.665 30.006 1.00 23.10 402 TRP A C 1
ATOM 2951 O O . TRP A 1 388 ? 17.499 15.951 29.751 1.00 22.75 402 TRP A O 1
ATOM 2962 N N . ALA A 1 389 ? 19.123 17.366 29.087 1.00 23.38 403 ALA A N 1
ATOM 2963 C CA . ALA A 1 389 ? 18.693 17.452 27.705 1.00 24.12 403 ALA A CA 1
ATOM 2964 C C . ALA A 1 389 ? 18.889 16.142 26.910 1.00 25.62 403 ALA A C 1
ATOM 2965 O O . ALA A 1 389 ? 18.420 16.039 25.781 1.00 29.52 403 ALA A O 1
ATOM 2967 N N . SER A 1 390 ? 19.569 15.150 27.483 1.00 25.93 404 SER A N 1
ATOM 2968 C CA . SER A 1 390 ? 19.668 13.818 26.853 1.00 27.86 404 SER A CA 1
ATOM 2969 C C . SER A 1 390 ? 18.452 12.918 27.158 1.00 29.03 404 SER A C 1
ATOM 2970 O O . SER A 1 390 ? 18.279 11.878 26.546 1.00 27.67 404 SER A O 1
ATOM 2973 N N . GLY A 1 391 ? 17.611 13.319 28.113 1.00 27.46 405 GLY A N 1
ATOM 2974 C CA . GLY A 1 391 ? 16.398 12.552 28.422 1.00 27.82 405 GLY A CA 1
ATOM 2975 C C . GLY A 1 391 ? 15.483 13.376 29.301 1.00 26.24 405 GLY A C 1
ATOM 2976 O O . GLY A 1 391 ? 15.444 13.199 30.512 1.00 28.23 405 GLY A O 1
ATOM 2977 N N . ILE A 1 392 ? 14.778 14.304 28.675 1.00 24.69 406 ILE A N 1
ATOM 2978 C CA . ILE A 1 392 ? 13.997 15.305 29.406 1.00 24.69 406 ILE A CA 1
ATOM 2979 C C . ILE A 1 392 ? 12.908 14.639 30.240 1.00 25.80 406 ILE A C 1
ATOM 2980 O O . ILE A 1 392 ? 12.750 14.941 31.425 1.00 25.68 406 ILE A O 1
ATOM 2985 N N . GLN A 1 393 ? 12.148 13.750 29.607 1.00 25.64 407 GLN A N 1
ATOM 2986 C CA . GLN A 1 393 ? 11.044 13.084 30.275 1.00 28.08 407 GLN A CA 1
ATOM 2987 C C . GLN A 1 393 ? 11.535 12.320 31.505 1.00 29.35 407 GLN A C 1
ATOM 2988 O O . GLN A 1 393 ? 10.978 12.461 32.582 1.00 31.73 407 GLN A O 1
ATOM 2994 N N . ALA A 1 394 ? 12.609 11.551 31.344 1.00 30.05 408 ALA A N 1
ATOM 2995 C CA . ALA A 1 394 ? 13.214 10.804 32.457 1.00 30.27 408 ALA A CA 1
ATOM 2996 C C . ALA A 1 394 ? 13.863 11.690 33.522 1.00 29.84 408 ALA A C 1
ATOM 2997 O O . ALA A 1 394 ? 13.859 11.358 34.709 1.00 29.36 408 ALA A O 1
ATOM 2999 N N . ALA A 1 395 ? 14.444 12.806 33.094 1.00 27.70 409 ALA A N 1
ATOM 3000 C CA . ALA A 1 395 ? 15.136 13.704 34.025 1.00 27.52 409 ALA A CA 1
ATOM 3001 C C . ALA A 1 395 ? 14.154 14.334 34.992 1.00 27.71 409 ALA A C 1
ATOM 3002 O O . ALA A 1 395 ? 14.441 14.433 36.181 1.00 26.42 409 ALA A O 1
ATOM 3004 N N . ILE A 1 396 ? 13.001 14.766 34.487 1.00 26.75 410 ILE A N 1
ATOM 3005 C CA . ILE A 1 396 ? 11.986 15.372 35.384 1.00 30.00 410 ILE A CA 1
ATOM 3006 C C . ILE A 1 396 ? 11.306 14.306 36.260 1.00 30.10 410 ILE A C 1
ATOM 3007 O O . ILE A 1 396 ? 11.138 14.496 37.463 1.00 29.84 410 ILE A O 1
ATOM 3012 N N . VAL A 1 397 ? 10.946 13.166 35.671 1.00 32.37 411 VAL A N 1
ATOM 3013 C CA . VAL A 1 397 ? 10.311 12.084 36.432 1.00 34.60 411 VAL A CA 1
ATOM 3014 C C . VAL A 1 397 ? 11.204 11.620 37.585 1.00 35.73 411 VAL A C 1
ATOM 3015 O O . VAL A 1 397 ? 10.702 11.359 38.675 1.00 38.30 411 VAL A O 1
ATOM 3019 N N . GLU A 1 398 ? 12.513 11.561 37.364 1.00 38.06 412 GLU A N 1
ATOM 3020 C CA . GLU A 1 398 ? 13.449 11.105 38.406 1.00 42.11 412 GLU A CA 1
ATOM 3021 C C . GLU A 1 398 ? 13.711 12.128 39.511 1.00 41.91 412 GLU A C 1
ATOM 3022 O O . GLU A 1 398 ? 13.703 11.769 40.690 1.00 42.58 412 GLU A O 1
ATOM 3028 N N . LYS A 1 399 ? 13.972 13.381 39.132 1.00 38.33 413 LYS A N 1
ATOM 3029 C CA . LYS A 1 399 ? 14.501 14.393 40.068 1.00 38.34 413 LYS A CA 1
ATOM 3030 C C . LYS A 1 399 ? 13.453 15.231 40.775 1.00 35.75 413 LYS A C 1
ATOM 3031 O O . LYS A 1 399 ? 13.738 15.764 41.849 1.00 35.68 413 LYS A O 1
ATOM 3037 N N . VAL A 1 400 ? 12.269 15.388 40.174 1.00 34.76 414 VAL A N 1
ATOM 3038 C CA . VAL A 1 400 ? 11.288 16.356 40.686 1.00 36.37 414 VAL A CA 1
ATOM 3039 C C . VAL A 1 400 ? 10.909 16.080 42.138 1.00 38.28 414 VAL A C 1
ATOM 3040 O O . VAL A 1 400 ? 10.756 17.008 42.932 1.00 35.57 414 VAL A O 1
ATOM 3044 N N . LYS A 1 401 ? 10.797 14.799 42.480 1.00 43.91 415 LYS A N 1
ATOM 3045 C CA . LYS A 1 401 ? 10.375 14.378 43.815 1.00 46.98 415 LYS A CA 1
ATOM 3046 C C . LYS A 1 401 ? 11.401 14.733 44.889 1.00 46.56 415 LYS A C 1
ATOM 3047 O O . LYS A 1 401 ? 11.037 15.134 46.001 1.00 47.70 415 LYS A O 1
ATOM 3053 N N . MET A 1 402 ? 12.675 14.612 44.546 1.00 46.98 416 MET A N 1
ATOM 3054 C CA . MET A 1 402 ? 13.750 15.063 45.424 1.00 48.58 416 MET A CA 1
ATOM 3055 C C . MET A 1 402 ? 13.730 16.593 45.579 1.00 44.49 416 MET A C 1
ATOM 3056 O O . MET A 1 402 ? 13.945 17.113 46.670 1.00 48.07 416 MET A O 1
ATOM 3061 N N . ILE A 1 403 ? 13.458 17.311 44.501 1.00 37.40 417 ILE A N 1
ATOM 3062 C CA . ILE A 1 403 ? 13.369 18.766 44.551 1.00 35.17 417 ILE A CA 1
ATOM 3063 C C . ILE A 1 403 ? 12.158 19.213 45.382 1.00 32.67 417 ILE A C 1
ATOM 3064 O O . ILE A 1 403 ? 12.239 20.173 46.156 1.00 32.72 417 ILE A O 1
ATOM 3069 N N . MET A 1 404 ? 11.051 18.505 45.201 1.00 29.32 418 MET A N 1
ATOM 3070 C CA . MET A 1 404 ? 9.775 18.827 45.817 1.00 31.74 418 MET A CA 1
ATOM 3071 C C . MET A 1 404 ? 9.604 18.206 47.225 1.00 32.86 418 MET A C 1
ATOM 3072 O O . MET A 1 404 ? 8.619 18.485 47.908 1.00 36.82 418 MET A O 1
ATOM 3077 N N . GLY A 1 405 ? 10.567 17.401 47.661 1.00 33.32 419 GLY A N 1
ATOM 3078 C CA . GLY A 1 405 ? 10.489 16.707 48.943 1.00 31.68 419 GLY A CA 1
ATOM 3079 C C . GLY A 1 405 ? 10.799 17.573 50.145 1.00 33.42 419 GLY A C 1
ATOM 3080 O O . GLY A 1 405 ? 11.404 18.657 50.042 1.00 29.57 419 GLY A O 1
ATOM 3081 N N . ASN A 1 406 ? 10.386 17.081 51.308 1.00 33.00 420 ASN A N 1
ATOM 3082 C CA . ASN A 1 406 ? 10.743 17.699 52.572 1.00 35.62 420 ASN A CA 1
ATOM 3083 C C . ASN A 1 406 ? 12.024 17.032 53.072 1.00 37.33 420 ASN A C 1
ATOM 3084 O O . ASN A 1 406 ? 11.967 16.070 53.844 1.00 35.82 420 ASN A O 1
ATOM 3089 N N . ASN A 1 407 ? 13.170 17.554 52.614 1.00 33.89 421 ASN A N 1
ATOM 3090 C CA . ASN A 1 407 ? 14.470 16.875 52.687 1.00 32.48 421 ASN A CA 1
ATOM 3091 C C . ASN A 1 407 ? 15.647 17.822 53.013 1.00 32.23 421 ASN A C 1
ATOM 3092 O O . ASN A 1 407 ? 15.412 18.983 53.359 1.00 32.35 421 ASN A O 1
ATOM 3097 N N . ASP A 1 408 ? 16.881 17.310 52.934 1.00 31.19 422 ASP A N 1
ATOM 3098 C CA . ASP A 1 408 ? 18.109 18.098 53.138 1.00 32.92 422 ASP A CA 1
ATOM 3099 C C . ASP A 1 408 ? 18.182 19.335 52.206 1.00 30.68 422 ASP A C 1
ATOM 3100 O O . ASP A 1 408 ? 18.540 20.427 52.645 1.00 27.08 422 ASP A O 1
ATOM 3105 N N . LEU A 1 409 ? 17.824 19.153 50.942 1.00 29.94 423 LEU A N 1
ATOM 3106 C CA . LEU A 1 409 ? 17.905 20.261 49.962 1.00 29.39 423 LEU A CA 1
ATOM 3107 C C . LEU A 1 409 ? 16.924 21.385 50.304 1.00 28.17 423 LEU A C 1
ATOM 3108 O O . LEU A 1 409 ? 17.277 22.562 50.227 1.00 29.22 423 LEU A O 1
ATOM 3113 N N . ARG A 1 410 ? 15.697 21.029 50.676 1.00 27.06 424 ARG A N 1
ATOM 3114 C CA . ARG A 1 410 ? 14.713 22.022 51.083 1.00 27.53 424 ARG A CA 1
ATOM 3115 C C . ARG A 1 410 ? 15.255 22.869 52.222 1.00 27.43 424 ARG A C 1
ATOM 3116 O O . ARG A 1 410 ? 15.094 24.078 52.225 1.00 25.35 424 ARG A O 1
ATOM 3124 N N . LYS A 1 411 ? 15.856 22.209 53.210 1.00 27.11 425 LYS A N 1
ATOM 3125 C CA . LYS A 1 411 ? 16.453 22.910 54.335 1.00 28.68 425 LYS A CA 1
ATOM 3126 C C . LYS A 1 411 ? 17.628 23.790 53.930 1.00 24.45 425 LYS A C 1
ATOM 3127 O O . LYS A 1 411 ? 17.748 24.871 54.452 1.00 25.74 425 LYS A O 1
ATOM 3133 N N . SER A 1 412 ? 18.484 23.315 53.022 1.00 21.95 426 SER A N 1
ATOM 3134 C CA A SER A 1 412 ? 19.649 24.101 52.604 0.70 21.59 426 SER A CA 1
ATOM 3135 C CA B SER A 1 412 ? 19.646 24.065 52.543 0.30 21.28 426 SER A CA 1
ATOM 3136 C C . SER A 1 412 ? 19.174 25.321 51.821 1.00 21.62 426 SER A C 1
ATOM 3137 O O . SER A 1 412 ? 19.702 26.408 52.022 1.00 20.50 426 SER A O 1
ATOM 3142 N N . ALA A 1 413 ? 18.159 25.128 50.970 1.00 21.01 427 ALA A N 1
ATOM 3143 C CA . ALA A 1 413 ? 17.500 26.215 50.245 1.00 20.64 427 ALA A CA 1
ATOM 3144 C C . ALA A 1 413 ? 16.874 27.234 51.184 1.00 20.65 427 ALA A C 1
ATOM 3145 O O . ALA A 1 413 ? 17.054 28.428 51.014 1.00 20.01 427 ALA A O 1
ATOM 3147 N N . MET A 1 414 ? 16.162 26.752 52.199 1.00 21.93 428 MET A N 1
ATOM 3148 C CA . MET A 1 414 ? 15.608 27.613 53.231 1.00 23.99 428 MET A CA 1
ATOM 3149 C C . MET A 1 414 ? 16.658 28.482 53.926 1.00 23.97 428 MET A C 1
ATOM 3150 O O . MET A 1 414 ? 16.410 29.661 54.162 1.00 24.76 428 MET A O 1
ATOM 3155 N N . LYS A 1 415 ? 17.810 27.908 54.255 1.00 26.03 429 LYS A N 1
ATOM 3156 C CA . LYS A 1 415 ? 18.906 28.675 54.863 1.00 27.51 429 LYS A CA 1
ATOM 3157 C C . LYS A 1 415 ? 19.469 29.764 53.926 1.00 24.52 429 LYS A C 1
ATOM 3158 O O . LYS A 1 415 ? 19.805 30.841 54.386 1.00 23.18 429 LYS A O 1
ATOM 3164 N N . VAL A 1 416 ? 19.609 29.441 52.641 1.00 22.79 430 VAL A N 1
ATOM 3165 C CA . VAL A 1 416 ? 19.981 30.440 51.621 1.00 20.84 430 VAL A CA 1
ATOM 3166 C C . VAL A 1 416 ? 19.024 31.636 51.653 1.00 21.14 430 VAL A C 1
ATOM 3167 O O . VAL A 1 416 ? 19.472 32.780 51.570 1.00 20.51 430 VAL A O 1
ATOM 3171 N N . GLY A 1 417 ? 17.718 31.369 51.704 1.00 18.89 431 GLY A N 1
ATOM 3172 C CA . GLY A 1 417 ? 16.700 32.421 51.834 1.00 19.88 431 GLY A CA 1
ATOM 3173 C C . GLY A 1 417 ? 16.880 33.312 53.059 1.00 21.46 431 GLY A C 1
ATOM 3174 O O . GLY A 1 417 ? 16.746 34.521 52.979 1.00 19.66 431 GLY A O 1
ATOM 3175 N N . GLU A 1 418 ? 17.228 32.701 54.182 1.00 23.01 432 GLU A N 1
ATOM 3176 C CA . GLU A 1 418 ? 17.459 33.447 55.416 1.00 24.96 432 GLU A CA 1
ATOM 3177 C C . GLU A 1 418 ? 18.693 34.362 55.277 1.00 24.35 432 GLU A C 1
ATOM 3178 O O . GLU A 1 418 ? 18.659 35.529 55.667 1.00 24.77 432 GLU A O 1
ATOM 3184 N N . GLU A 1 419 ? 19.755 33.823 54.697 1.00 23.60 433 GLU A N 1
ATOM 3185 C CA . GLU A 1 419 ? 20.990 34.556 54.434 1.00 25.24 433 GLU A CA 1
ATOM 3186 C C . GLU A 1 419 ? 20.781 35.669 53.395 1.00 25.21 433 GLU A C 1
ATOM 3187 O O . GLU A 1 419 ? 21.290 36.777 53.549 1.00 25.74 433 GLU A O 1
ATOM 3193 N N . ALA A 1 420 ? 19.982 35.384 52.380 1.00 21.84 434 ALA A N 1
ATOM 3194 C CA . ALA A 1 420 ? 19.659 36.366 51.337 1.00 22.06 434 ALA A CA 1
ATOM 3195 C C . ALA A 1 420 ? 18.882 37.556 51.903 1.00 23.19 434 ALA A C 1
ATOM 3196 O O . ALA A 1 420 ? 19.166 38.726 51.587 1.00 21.53 434 ALA A O 1
ATOM 3198 N N . LYS A 1 421 ? 17.906 37.258 52.757 1.00 24.54 435 LYS A N 1
ATOM 3199 C CA . LYS A 1 421 ? 17.146 38.319 53.419 1.00 27.81 435 LYS A CA 1
ATOM 3200 C C . LYS A 1 421 ? 18.049 39.119 54.378 1.00 27.27 435 LYS A C 1
ATOM 3201 O O . LYS A 1 421 ? 17.951 40.343 54.438 1.00 29.41 435 LYS A O 1
ATOM 3207 N N . ARG A 1 422 ? 18.891 38.412 55.128 1.00 27.37 436 ARG A N 1
ATOM 3208 C CA . ARG A 1 422 ? 19.871 39.030 56.045 1.00 30.35 436 ARG A CA 1
ATOM 3209 C C . ARG A 1 422 ? 20.806 40.014 55.309 1.00 29.46 436 ARG A C 1
ATOM 3210 O O . ARG A 1 422 ? 21.159 41.071 55.826 1.00 26.98 436 ARG A O 1
ATOM 3218 N N . ALA A 1 423 ? 21.211 39.639 54.103 1.00 25.25 437 ALA A N 1
ATOM 3219 C CA . ALA A 1 423 ? 22.153 40.428 53.321 1.00 26.63 437 ALA A CA 1
ATOM 3220 C C . ALA A 1 423 ? 21.625 41.813 52.923 1.00 28.19 437 ALA A C 1
ATOM 3221 O O . ALA A 1 423 ? 22.378 42.787 52.911 1.00 26.07 437 ALA A O 1
ATOM 3223 N N . CYS A 1 424 ? 20.339 41.904 52.605 1.00 31.29 438 CYS A N 1
ATOM 3224 C CA . CYS A 1 424 ? 19.745 43.182 52.189 1.00 34.89 438 CYS A CA 1
ATOM 3225 C C . CYS A 1 424 ? 18.909 43.894 53.271 1.00 36.87 438 CYS A C 1
ATOM 3226 O O . CYS A 1 424 ? 18.469 45.033 53.067 1.00 36.43 438 CYS A O 1
ATOM 3229 N N . ASP A 1 425 ? 18.733 43.249 54.424 1.00 37.55 439 ASP A N 1
ATOM 3230 C CA . ASP A 1 425 ? 18.252 43.925 55.628 1.00 40.40 439 ASP A CA 1
ATOM 3231 C C . ASP A 1 425 ? 19.287 44.915 56.147 1.00 41.64 439 ASP A C 1
ATOM 3232 O O . ASP A 1 425 ? 20.505 44.734 55.962 1.00 38.52 439 ASP A O 1
ATOM 3237 N N . VAL A 1 426 ? 18.789 45.952 56.820 1.00 42.62 440 VAL A N 1
ATOM 3238 C CA . VAL A 1 426 ? 19.634 46.950 57.475 1.00 43.87 440 VAL A CA 1
ATOM 3239 C C . VAL A 1 426 ? 20.741 46.249 58.265 1.00 40.13 440 VAL A C 1
ATOM 3240 O O . VAL A 1 426 ? 20.476 45.339 59.050 1.00 42.41 440 VAL A O 1
ATOM 3244 N N . GLY A 1 427 ? 21.981 46.661 58.021 1.00 38.60 441 GLY A N 1
ATOM 3245 C CA . GLY A 1 427 ? 23.147 46.040 58.638 1.00 35.28 441 GLY A CA 1
ATOM 3246 C C . GLY A 1 427 ? 23.750 44.875 57.882 1.00 33.28 441 GLY A C 1
ATOM 3247 O O . GLY A 1 427 ? 24.851 44.445 58.206 1.00 34.57 441 GLY A O 1
ATOM 3248 N N . GLY A 1 428 ? 23.034 44.361 56.884 1.00 31.09 442 GLY A N 1
ATOM 3249 C CA . GLY A 1 428 ? 23.478 43.197 56.124 1.00 30.42 442 GLY A CA 1
ATOM 3250 C C . GLY A 1 428 ? 24.635 43.501 55.209 1.00 28.37 442 GLY A C 1
ATOM 3251 O O . GLY A 1 428 ? 24.922 44.677 54.929 1.00 27.31 442 GLY A O 1
ATOM 3252 N N . SER A 1 429 ? 25.277 42.434 54.721 1.00 26.19 443 SER A N 1
ATOM 3253 C CA . SER A 1 429 ? 26.490 42.545 53.933 1.00 24.76 443 SER A CA 1
ATOM 3254 C C . SER A 1 429 ? 26.280 43.379 52.662 1.00 25.12 443 SER A C 1
ATOM 3255 O O . SER A 1 429 ? 27.131 44.193 52.306 1.00 27.49 443 SER A O 1
ATOM 3258 N N . SER A 1 430 ? 25.136 43.204 52.014 1.00 22.75 444 SER A N 1
ATOM 3259 C CA . SER A 1 430 ? 24.829 43.905 50.760 1.00 23.38 444 SER A CA 1
ATOM 3260 C C . SER A 1 430 ? 24.282 45.323 51.024 1.00 24.12 444 SER A C 1
ATOM 3261 O O . SER A 1 430 ? 24.579 46.277 50.285 1.00 25.58 444 SER A O 1
ATOM 3264 N N . ALA A 1 431 ? 23.456 45.454 52.051 1.00 24.57 445 ALA A N 1
ATOM 3265 C CA . ALA A 1 431 ? 22.863 46.752 52.403 1.00 26.07 445 ALA A CA 1
ATOM 3266 C C . ALA A 1 431 ? 23.950 47.743 52.769 1.00 26.77 445 ALA A C 1
ATOM 3267 O O . ALA A 1 431 ? 23.955 48.894 52.307 1.00 26.62 445 ALA A O 1
ATOM 3269 N N . THR A 1 432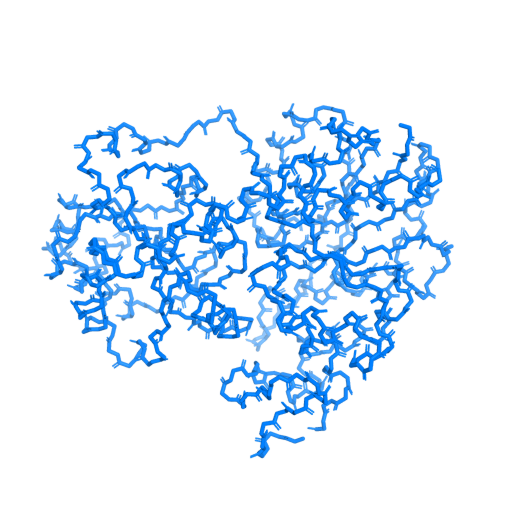 ? 24.865 47.267 53.605 1.00 26.49 446 THR A N 1
ATOM 3270 C CA . THR A 1 432 ? 26.047 48.033 54.030 1.00 27.55 446 THR A CA 1
ATOM 3271 C C . THR A 1 432 ? 26.905 48.415 52.837 1.00 27.22 446 THR A C 1
ATOM 3272 O O . THR A 1 432 ? 27.353 49.553 52.736 1.00 26.59 446 THR A O 1
ATOM 3276 N N . ALA A 1 433 ? 27.140 47.463 51.937 1.00 27.09 447 ALA A N 1
ATOM 3277 C CA . ALA A 1 433 ? 27.932 47.730 50.742 1.00 27.26 447 ALA A CA 1
ATOM 3278 C C . ALA A 1 433 ? 27.351 48.857 49.934 1.00 25.78 447 ALA A C 1
ATOM 3279 O O . ALA A 1 433 ? 28.060 49.802 49.539 1.00 27.06 447 ALA A O 1
ATOM 3281 N N . LEU A 1 434 ? 26.057 48.766 49.666 1.00 25.79 448 LEU A N 1
ATOM 3282 C CA . LEU A 1 434 ? 25.375 49.757 48.854 1.00 27.15 448 LEU A CA 1
ATOM 3283 C C . LEU A 1 434 ? 25.326 51.128 49.565 1.00 28.87 448 LEU A C 1
ATOM 3284 O O . LEU A 1 434 ? 25.573 52.163 48.953 1.00 26.58 448 LEU A O 1
ATOM 3289 N N . MET A 1 435 ? 25.044 51.118 50.860 1.00 29.46 449 MET A N 1
ATOM 3290 C CA . MET A 1 435 ? 25.047 52.358 51.636 1.00 33.29 449 MET A CA 1
ATOM 3291 C C . MET A 1 435 ? 26.415 53.064 51.582 1.00 33.07 449 MET A C 1
ATOM 3292 O O . MET A 1 435 ? 26.476 54.294 51.474 1.00 32.53 449 MET A O 1
ATOM 3297 N N . ASN A 1 436 ? 27.497 52.287 51.632 1.00 32.30 450 ASN A N 1
ATOM 3298 C CA . ASN A 1 436 ? 28.846 52.849 51.549 1.00 33.61 450 ASN A CA 1
ATOM 3299 C C . ASN A 1 436 ? 29.135 53.500 50.203 1.00 34.20 450 ASN A C 1
ATOM 3300 O O . ASN A 1 436 ? 29.736 54.573 50.149 1.00 33.98 450 ASN A O 1
ATOM 3305 N N . ILE A 1 437 ? 28.699 52.855 49.126 1.00 31.46 451 ILE A N 1
ATOM 3306 C CA . ILE A 1 437 ? 28.783 53.461 47.812 1.00 31.98 451 ILE A CA 1
ATOM 3307 C C . ILE A 1 437 ? 28.054 54.788 47.789 1.00 31.55 451 ILE A C 1
ATOM 3308 O O . ILE A 1 437 ? 28.619 55.803 47.376 1.00 34.81 451 ILE A O 1
ATOM 3313 N N . ILE A 1 438 ? 26.797 54.780 48.207 1.00 29.99 452 ILE A N 1
ATOM 3314 C CA . ILE A 1 438 ? 25.963 55.964 48.096 1.00 30.82 452 ILE A CA 1
ATOM 3315 C C . ILE A 1 438 ? 26.474 57.079 49.016 1.00 31.94 452 ILE A C 1
ATOM 3316 O O . ILE A 1 438 ? 26.465 58.245 48.618 1.00 32.15 452 ILE A O 1
ATOM 3321 N N . GLY A 1 439 ? 26.926 56.716 50.213 1.00 32.20 453 GLY A N 1
ATOM 3322 C CA . GLY A 1 439 ? 27.477 57.699 51.170 1.00 33.80 453 GLY A CA 1
ATOM 3323 C C . GLY A 1 439 ? 28.753 58.379 50.694 1.00 33.39 453 GLY A C 1
ATOM 3324 O O . GLY A 1 439 ? 29.048 59.502 51.086 1.00 34.15 453 GLY A O 1
ATOM 3325 N N . SER A 1 440 ? 29.518 57.692 49.855 1.00 34.51 454 SER A N 1
ATOM 3326 C CA . SER A 1 440 ? 30.727 58.243 49.276 1.00 38.20 454 SER A CA 1
ATOM 3327 C C . SER A 1 440 ? 30.456 59.240 48.158 1.00 40.69 454 SER A C 1
ATOM 3328 O O . SER A 1 440 ? 31.366 59.978 47.759 1.00 42.92 454 SER A O 1
ATOM 3331 N N . LEU A 1 441 ? 29.230 59.257 47.643 1.00 43.24 455 LEU A N 1
ATOM 3332 C CA . LEU A 1 441 ? 28.918 60.027 46.449 1.00 47.71 455 LEU A CA 1
ATOM 3333 C C . LEU A 1 441 ? 28.956 61.533 46.668 1.00 51.90 455 LEU A C 1
ATOM 3334 O O . LEU A 1 441 ? 28.670 62.036 47.752 1.00 51.54 455 LEU A O 1
ATOM 3339 N N . LYS A 1 442 ? 29.318 62.208 45.582 1.00 58.11 456 LYS A N 1
ATOM 3340 C CA . LYS A 1 442 ? 29.333 63.665 45.425 1.00 63.43 456 LYS A CA 1
ATOM 3341 C C . LYS A 1 442 ? 28.012 64.387 45.743 1.00 64.56 456 LYS A C 1
ATOM 3342 O O . LYS A 1 442 ? 27.037 63.793 46.208 1.00 68.64 456 LYS A O 1
#